Protein AF-A0A1Q7KKY6-F1 (afdb_monomer)

Secondary structure (DSSP, 8-state):
-HHHHHHHHHHHTHHHHHHHHHHHHHHHHHHHHHHHHHHHHHHHHHHHHTTSS--EEEEE---S--SGGGG-EEHHHHHHHHTTHHHHTEEEEEEEEEEEEEE-TT-S--EEEEEEEEES-TTTTT-SS-------SSSEEEEEHHHHHHHT--TT-EEEEEETTEEEEEEEEEEE--SSSGGGEEEEEHHHHHHHHT-TTEESEEEEEE-S-HHHHHHHHHHHHHH-TTEEEEE-HHHHHHHHHHHHHHHHHHHHHHHHHHHHHHHHHHHHHHHHHHHHHHHHHHHHHTT--HHHHHHHHHHHHT-S---PPP-------SS--SS-----------------------------TTS----S---------S---------SEEEEEEEEEETTEEEEEEEEEEE-TT-EEEEE--TTSSHHHHHHHHTTSS--SEEEEEETTEEGGG--HHHHHHHHHHHEEEE-SS----TTS-HHHHHHHHHHHHSS--HHHHHHHHHHTT-GGGTT--GGGS-HHHHHHHHHHHHHTT--SEEEEESTTTTS-HHHHHHHHHHHHHHHHTT-EEEEE-S-HHHH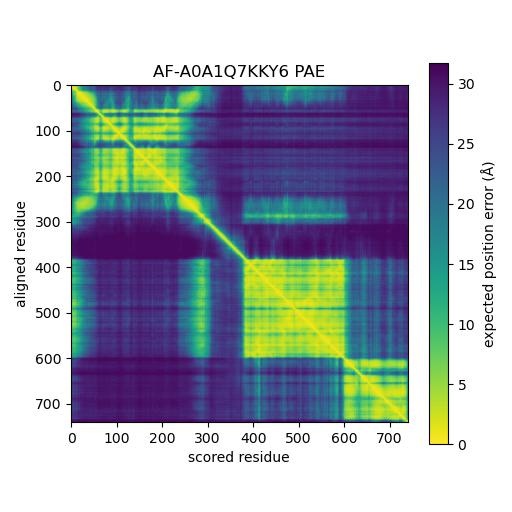TTSSEEEEEETTEEEEEEE--HHHHHHHHHHHHHHHHHHHTT---BTTT---TT-S-HHHHHHHHHHTTSEEEETTEEEE-HHHHHHHHHHHHHHHHHHHHHHHTT---HHHHHHHHHHHTTT--HHHHHHHHHHTT--SB-TTSPBPPP-TTSTT-S--

Mean predicted aligned error: 21.29 Å

Structure (mmCIF, N/CA/C/O backbone):
data_AF-A0A1Q7KKY6-F1
#
_entry.id   AF-A0A1Q7KKY6-F1
#
loop_
_atom_site.group_PDB
_atom_site.id
_atom_site.type_symbol
_atom_site.label_atom_id
_atom_site.label_alt_id
_atom_site.label_comp_id
_atom_site.label_asym_id
_atom_site.label_entity_id
_atom_site.label_seq_id
_atom_site.pdbx_PDB_ins_code
_atom_site.Cartn_x
_atom_site.Cartn_y
_atom_site.Cartn_z
_atom_site.occupancy
_atom_site.B_iso_or_equiv
_atom_site.auth_seq_id
_atom_site.auth_comp_id
_atom_site.auth_asym_id
_atom_site.auth_atom_id
_atom_site.pdbx_PDB_model_num
ATOM 1 N N . MET A 1 1 ? 16.955 -18.853 1.629 1.00 59.38 1 MET A N 1
ATOM 2 C CA . MET A 1 1 ? 16.389 -17.532 1.275 1.00 59.38 1 MET A CA 1
ATOM 3 C C . MET A 1 1 ? 14.987 -17.309 1.862 1.00 59.38 1 MET A C 1
ATOM 5 O O . MET A 1 1 ? 14.860 -16.457 2.729 1.00 59.38 1 MET A O 1
ATOM 9 N N . PHE A 1 2 ? 13.970 -18.114 1.509 1.00 48.94 2 PHE A N 1
ATOM 10 C CA . PHE A 1 2 ? 12.567 -17.953 1.954 1.00 48.94 2 PHE A CA 1
ATOM 11 C C . PHE A 1 2 ? 12.381 -17.695 3.463 1.00 48.94 2 PHE A C 1
ATOM 13 O O . PHE A 1 2 ? 11.776 -16.701 3.840 1.00 48.94 2 PHE A O 1
ATOM 20 N N . TRP A 1 3 ? 12.974 -18.512 4.342 1.00 54.38 3 TRP A N 1
ATOM 21 C CA . TRP A 1 3 ? 12.879 -18.313 5.799 1.00 54.38 3 TRP A CA 1
ATOM 22 C C . TRP A 1 3 ? 13.587 -17.047 6.314 1.00 54.38 3 TRP A C 1
ATOM 24 O O . TRP A 1 3 ? 13.151 -16.469 7.307 1.00 54.38 3 TRP A O 1
ATOM 34 N N . ARG A 1 4 ? 14.653 -16.579 5.646 1.00 63.12 4 ARG A N 1
ATOM 35 C CA . ARG A 1 4 ? 15.325 -15.304 5.971 1.00 63.12 4 ARG A CA 1
ATOM 36 C C . ARG A 1 4 ? 14.465 -14.112 5.552 1.00 63.12 4 ARG A C 1
ATOM 38 O O . ARG A 1 4 ? 14.292 -13.199 6.355 1.00 63.12 4 ARG A O 1
ATOM 45 N N . ILE A 1 5 ? 13.881 -14.170 4.353 1.00 57.91 5 ILE A N 1
ATOM 46 C CA . ILE A 1 5 ? 12.947 -13.164 3.829 1.00 57.91 5 ILE A CA 1
ATOM 47 C C . ILE A 1 5 ? 11.701 -13.097 4.709 1.00 57.91 5 ILE A C 1
ATOM 49 O O . ILE A 1 5 ? 11.347 -12.026 5.181 1.00 57.91 5 ILE A O 1
ATOM 53 N N . LEU A 1 6 ? 11.091 -14.243 5.018 1.00 52.66 6 LEU A N 1
ATOM 54 C CA . LEU A 1 6 ? 9.917 -14.335 5.883 1.00 52.66 6 LEU A CA 1
ATOM 55 C C . LEU A 1 6 ? 10.205 -13.794 7.288 1.00 52.66 6 LEU A C 1
ATOM 57 O O . LEU A 1 6 ? 9.419 -13.024 7.832 1.00 52.66 6 LEU A O 1
ATOM 61 N N . ARG A 1 7 ? 11.360 -14.139 7.870 1.00 61.84 7 ARG A N 1
ATOM 62 C CA . ARG A 1 7 ? 11.779 -13.605 9.170 1.00 61.84 7 ARG A CA 1
ATOM 63 C C . ARG A 1 7 ? 11.996 -12.092 9.111 1.00 61.84 7 ARG A C 1
ATOM 65 O O . ARG A 1 7 ? 11.551 -11.405 10.019 1.00 61.84 7 ARG A O 1
ATOM 72 N N . ARG A 1 8 ? 12.626 -11.549 8.065 1.00 63.22 8 ARG A N 1
ATOM 73 C CA . ARG A 1 8 ? 12.807 -10.093 7.906 1.00 63.22 8 ARG A CA 1
ATOM 74 C C . ARG A 1 8 ? 11.491 -9.366 7.642 1.00 63.22 8 ARG A C 1
ATOM 76 O O . ARG A 1 8 ? 11.283 -8.330 8.249 1.00 63.22 8 ARG A O 1
ATOM 83 N N . LEU A 1 9 ? 10.576 -9.942 6.865 1.00 55.47 9 LEU A N 1
ATOM 84 C CA . LEU A 1 9 ? 9.209 -9.448 6.657 1.00 55.47 9 LEU A CA 1
ATOM 85 C C . LEU A 1 9 ? 8.423 -9.361 7.971 1.00 55.47 9 LEU A C 1
ATOM 87 O O . LEU A 1 9 ? 7.837 -8.328 8.289 1.00 55.47 9 LEU A O 1
ATOM 91 N N . LEU A 1 10 ? 8.457 -10.431 8.770 1.00 54.94 10 LEU A N 1
ATOM 92 C CA . LEU A 1 10 ? 7.807 -10.471 10.082 1.00 54.94 10 LEU A CA 1
ATOM 93 C C . LEU A 1 10 ? 8.450 -9.492 11.077 1.00 54.94 10 LEU A C 1
ATOM 95 O O . LEU A 1 10 ? 7.763 -8.947 11.938 1.00 54.94 10 LEU A O 1
ATOM 99 N N . PHE A 1 11 ? 9.760 -9.253 10.971 1.00 58.19 11 PHE A N 1
ATOM 100 C CA . PHE A 1 11 ? 10.478 -8.306 11.825 1.00 58.19 11 PHE A CA 1
ATOM 101 C C . PHE A 1 11 ? 10.343 -6.842 11.370 1.00 58.19 11 PHE A C 1
ATOM 103 O O . PHE A 1 11 ? 10.272 -5.968 12.230 1.00 58.19 11 PHE A O 1
ATOM 110 N N . ALA A 1 12 ? 10.258 -6.563 10.067 1.00 58.78 12 ALA A N 1
ATOM 111 C CA . ALA A 1 12 ? 10.158 -5.214 9.503 1.00 58.78 12 ALA A CA 1
ATOM 112 C C . ALA A 1 12 ? 8.870 -4.502 9.939 1.00 58.78 12 ALA A C 1
ATOM 114 O O . ALA A 1 12 ? 8.868 -3.302 10.198 1.00 58.78 12 ALA A O 1
ATOM 115 N N . HIS A 1 13 ? 7.787 -5.258 10.118 1.00 62.47 13 HIS A N 1
ATOM 116 C CA . HIS A 1 13 ? 6.512 -4.721 10.584 1.00 62.47 13 HIS A CA 1
ATOM 117 C C . HIS A 1 13 ? 6.306 -4.832 12.097 1.00 62.47 13 HIS A C 1
ATOM 119 O O . HIS A 1 13 ? 5.212 -4.518 12.568 1.00 62.47 13 HIS A O 1
ATOM 125 N N . ARG A 1 14 ? 7.330 -5.223 12.878 1.00 66.19 14 ARG A N 1
ATOM 126 C CA . ARG A 1 14 ? 7.205 -5.362 14.339 1.00 66.19 14 ARG A CA 1
ATOM 127 C C . ARG A 1 14 ? 6.648 -4.111 14.980 1.00 66.19 14 ARG A C 1
ATOM 129 O O . ARG A 1 14 ? 5.698 -4.249 15.723 1.00 66.19 14 ARG A O 1
ATOM 136 N N . ALA A 1 15 ? 7.166 -2.933 14.629 1.00 65.25 15 ALA A N 1
ATOM 137 C CA . ALA A 1 15 ? 6.718 -1.665 15.199 1.00 65.25 15 ALA A CA 1
ATOM 138 C C . ALA A 1 15 ? 5.226 -1.390 14.944 1.00 65.25 15 ALA A C 1
ATOM 140 O O . ALA A 1 15 ? 4.527 -0.938 15.845 1.00 65.25 15 ALA A O 1
ATOM 141 N N . ARG A 1 16 ? 4.715 -1.698 13.743 1.00 68.56 16 ARG A N 1
ATOM 142 C CA . ARG A 1 16 ? 3.292 -1.509 13.415 1.00 68.56 16 ARG A CA 1
ATOM 143 C C . ARG A 1 16 ? 2.417 -2.576 14.078 1.00 68.56 16 ARG A C 1
ATOM 145 O O . ARG A 1 16 ? 1.349 -2.246 14.579 1.00 68.56 16 ARG A O 1
ATOM 152 N N . LEU A 1 17 ? 2.885 -3.825 14.148 1.00 68.50 17 LEU A N 1
ATOM 153 C CA . LEU A 1 17 ? 2.184 -4.907 14.842 1.00 68.50 17 LEU A CA 1
ATOM 154 C C . LEU A 1 17 ? 2.118 -4.653 16.357 1.00 68.50 17 LEU A C 1
ATOM 156 O O . LEU A 1 17 ? 1.055 -4.807 16.950 1.00 68.50 17 LEU A O 1
ATOM 160 N N . THR A 1 18 ? 3.214 -4.211 16.986 1.00 73.31 18 THR A N 1
ATOM 161 C CA . THR A 1 18 ? 3.201 -3.805 18.399 1.00 73.31 18 THR A CA 1
ATOM 162 C C . THR A 1 18 ? 2.321 -2.592 18.624 1.00 73.31 18 THR A C 1
ATOM 164 O O . THR A 1 18 ? 1.655 -2.554 19.647 1.00 73.31 18 THR A O 1
ATOM 167 N N . LEU A 1 19 ? 2.264 -1.633 17.695 1.00 74.19 19 LEU A N 1
ATOM 168 C CA . LEU A 1 19 ? 1.387 -0.468 17.821 1.00 74.19 19 LEU A CA 1
ATOM 169 C C . LEU A 1 19 ? -0.098 -0.855 17.747 1.00 74.19 19 LEU A C 1
A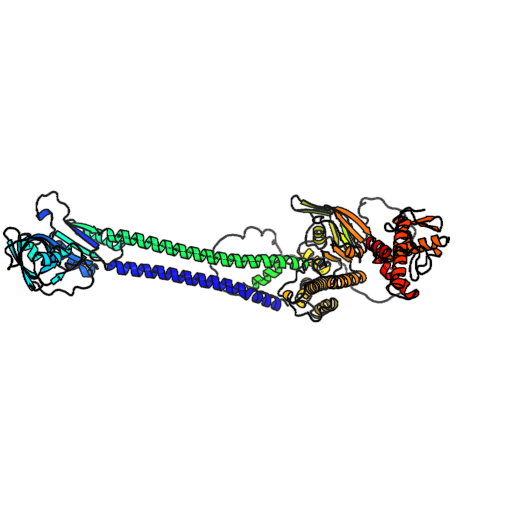TOM 171 O O . LEU A 1 19 ? -0.887 -0.381 18.558 1.00 74.19 19 LEU A O 1
ATOM 175 N N . VAL A 1 20 ? -0.468 -1.774 16.849 1.00 74.62 20 VAL A N 1
ATOM 176 C CA . VAL A 1 20 ? -1.827 -2.342 16.777 1.00 74.62 20 VAL A CA 1
ATOM 177 C C . VAL A 1 20 ? -2.170 -3.119 18.052 1.00 74.62 20 VAL A C 1
ATOM 179 O O . VAL A 1 20 ? -3.239 -2.915 18.621 1.00 74.62 20 VAL A O 1
ATOM 182 N N . LEU A 1 21 ? -1.259 -3.967 18.541 1.00 77.56 21 LEU A N 1
ATOM 183 C CA . LEU A 1 21 ? -1.462 -4.727 19.780 1.00 77.56 21 LEU A CA 1
ATOM 184 C C . LEU A 1 21 ? -1.541 -3.819 21.017 1.00 77.56 21 LEU A C 1
ATOM 186 O O . LEU A 1 21 ? -2.369 -4.064 21.889 1.00 77.56 21 LEU A O 1
ATOM 190 N N . LEU A 1 22 ? -0.736 -2.753 21.081 1.00 81.06 22 LEU A N 1
ATOM 191 C CA . LEU A 1 22 ? -0.808 -1.737 22.135 1.00 81.06 22 LEU A CA 1
ATOM 192 C C . LEU A 1 22 ? -2.125 -0.966 22.083 1.00 81.06 22 LEU A C 1
ATOM 194 O O . LEU A 1 22 ? -2.737 -0.767 23.126 1.00 81.06 22 LEU A O 1
ATOM 198 N N . ALA A 1 23 ? -2.582 -0.562 20.895 1.00 77.75 23 ALA A N 1
ATOM 199 C CA . ALA A 1 23 ? -3.849 0.146 20.732 1.00 77.75 23 ALA A CA 1
ATOM 200 C C . ALA A 1 23 ? -5.045 -0.725 21.149 1.00 77.75 23 ALA A C 1
ATOM 202 O O . ALA A 1 23 ? -5.921 -0.256 21.876 1.00 77.75 23 ALA A O 1
ATOM 203 N N . LEU A 1 24 ? -5.053 -2.003 20.754 1.00 80.25 24 LEU A N 1
ATOM 204 C CA . LEU A 1 24 ? -6.070 -2.970 21.175 1.00 80.25 24 LEU A CA 1
ATOM 205 C C . LEU A 1 24 ? -6.006 -3.241 22.684 1.00 80.25 24 LEU A C 1
ATOM 207 O O . LEU A 1 24 ? -7.041 -3.243 23.347 1.00 80.25 24 LEU A O 1
ATOM 211 N N . GLY A 1 25 ? -4.804 -3.420 23.237 1.00 83.38 25 GLY A N 1
ATOM 212 C CA . GLY A 1 25 ? -4.599 -3.646 24.667 1.00 83.38 25 GLY A CA 1
ATOM 213 C C . GLY A 1 25 ? -5.039 -2.456 25.522 1.00 83.38 25 GLY A C 1
ATOM 214 O O . GLY A 1 25 ? -5.767 -2.636 26.495 1.00 83.38 25 GLY A O 1
ATOM 215 N N . ALA A 1 26 ? -4.662 -1.235 25.132 1.00 82.62 26 ALA A N 1
ATOM 216 C CA . ALA A 1 26 ? -5.080 -0.009 25.806 1.00 82.62 26 ALA A CA 1
ATOM 217 C C . ALA A 1 26 ? -6.599 0.199 25.704 1.00 82.62 26 ALA A C 1
ATOM 219 O O . ALA A 1 26 ? -7.244 0.483 26.710 1.00 82.62 26 ALA A O 1
ATOM 220 N N . GLY A 1 27 ? -7.183 -0.011 24.518 1.00 81.12 27 GLY A N 1
ATOM 221 C CA . GLY A 1 27 ? -8.631 0.057 24.310 1.00 81.12 27 GLY A CA 1
ATOM 222 C C . GLY A 1 27 ? -9.404 -0.914 25.202 1.00 81.12 27 GLY A C 1
ATOM 223 O O . GLY A 1 27 ? -10.362 -0.516 25.867 1.00 81.12 27 GLY A O 1
ATOM 224 N N . ALA A 1 28 ? -8.955 -2.170 25.271 1.00 80.12 28 ALA A N 1
ATOM 225 C CA . ALA A 1 28 ? -9.560 -3.194 26.117 1.00 80.12 28 ALA A CA 1
ATOM 226 C C . ALA A 1 28 ? -9.425 -2.866 27.612 1.00 80.12 28 ALA A C 1
ATOM 228 O O . ALA A 1 28 ? -10.405 -2.971 28.347 1.00 80.12 28 ALA A O 1
ATOM 229 N N . ALA A 1 29 ? -8.247 -2.417 28.058 1.00 83.38 29 ALA A N 1
ATOM 230 C CA . ALA A 1 29 ? -8.000 -2.066 29.455 1.00 83.38 29 ALA A CA 1
ATOM 231 C C . ALA A 1 29 ? -8.861 -0.882 29.920 1.00 83.38 29 ALA A C 1
ATOM 233 O O . ALA A 1 29 ? -9.478 -0.952 30.981 1.00 83.38 29 ALA A O 1
ATOM 234 N N . VAL A 1 30 ? -8.952 0.183 29.114 1.00 84.56 30 VAL A N 1
ATOM 235 C CA . VAL A 1 30 ? -9.786 1.350 29.442 1.00 84.56 30 VAL A CA 1
ATOM 236 C C . VAL A 1 30 ? -11.266 0.973 29.444 1.00 84.56 30 VAL A C 1
ATOM 238 O O . VAL A 1 30 ? -11.991 1.364 30.354 1.00 84.56 30 VAL A O 1
ATOM 241 N N . THR A 1 31 ? -11.714 0.168 28.477 1.00 84.44 31 THR A N 1
ATOM 242 C CA . THR A 1 31 ? -13.105 -0.307 28.430 1.00 84.44 31 THR A CA 1
ATOM 243 C C . THR A 1 31 ? -13.446 -1.152 29.659 1.00 84.44 31 THR A C 1
ATOM 245 O O . THR A 1 31 ? -14.475 -0.926 30.289 1.00 84.44 31 THR A O 1
ATOM 248 N N . ALA A 1 32 ? -12.564 -2.075 30.053 1.00 82.50 32 ALA A N 1
ATOM 249 C CA . ALA A 1 32 ? -12.742 -2.879 31.259 1.00 82.50 32 ALA A CA 1
ATOM 250 C C . ALA A 1 32 ? -12.770 -2.016 32.532 1.00 82.50 32 ALA A C 1
ATOM 252 O O . ALA A 1 32 ? -13.611 -2.235 33.400 1.00 82.50 32 ALA A O 1
ATOM 253 N N . ALA A 1 33 ? -11.898 -1.006 32.630 1.00 81.94 33 ALA A N 1
ATOM 254 C CA . ALA A 1 33 ? -11.886 -0.077 33.757 1.00 81.94 33 ALA A CA 1
ATOM 255 C C . ALA A 1 33 ? -13.179 0.753 33.843 1.00 81.94 33 ALA A C 1
ATOM 257 O O . ALA A 1 33 ? -13.721 0.919 34.933 1.00 81.94 33 ALA A O 1
ATOM 258 N N . LEU A 1 34 ? -13.700 1.233 32.707 1.00 84.62 34 LEU A N 1
ATOM 259 C CA . LEU A 1 34 ? -14.955 1.991 32.649 1.00 84.62 34 LEU A CA 1
ATOM 260 C C . LEU A 1 34 ? -16.169 1.136 33.026 1.00 84.62 34 LEU A C 1
ATOM 262 O O . LEU A 1 34 ? -17.009 1.597 33.792 1.00 84.62 34 LEU A O 1
ATOM 266 N N . LEU A 1 35 ? -16.235 -0.111 32.552 1.00 81.62 35 LEU A N 1
ATOM 267 C CA . LEU A 1 35 ? -17.302 -1.043 32.932 1.00 81.62 35 LEU A CA 1
ATOM 268 C C . LEU A 1 35 ? -17.253 -1.381 34.429 1.00 81.62 35 LEU A C 1
ATOM 270 O O . LEU A 1 35 ? -18.291 -1.450 35.080 1.00 81.62 35 LEU A O 1
ATOM 274 N N . ASN A 1 36 ? -16.054 -1.537 34.997 1.00 81.88 36 ASN A N 1
ATOM 275 C CA . ASN A 1 36 ? -15.902 -1.792 36.430 1.00 81.88 36 ASN A CA 1
ATOM 276 C C . ASN A 1 36 ? -16.299 -0.567 37.281 1.00 81.88 36 ASN A C 1
ATOM 278 O O . ASN A 1 36 ? -16.902 -0.706 38.345 1.00 81.88 36 ASN A O 1
ATOM 282 N N . LEU A 1 37 ? -16.007 0.646 36.794 1.00 80.88 37 LEU A N 1
ATOM 283 C CA . LEU A 1 37 ? -16.477 1.891 37.409 1.00 80.88 37 LEU A CA 1
ATOM 284 C C . LEU A 1 37 ? -18.003 2.025 37.356 1.00 80.88 37 LEU A C 1
ATOM 286 O O . LEU A 1 37 ? -18.586 2.510 38.321 1.00 80.88 37 LEU A O 1
ATOM 290 N N . GLU A 1 38 ? -18.655 1.585 36.274 1.00 78.00 38 GLU A N 1
ATOM 291 C CA . GLU A 1 38 ? -20.122 1.564 36.175 1.00 78.00 38 GLU A CA 1
ATOM 292 C C . GLU A 1 38 ? -20.728 0.693 37.285 1.00 78.00 38 GLU A C 1
ATOM 294 O O . GLU A 1 38 ? -21.615 1.145 38.011 1.00 78.00 38 GLU A O 1
ATOM 299 N N . THR A 1 39 ? -20.181 -0.510 37.488 1.00 72.75 39 THR A N 1
ATOM 300 C CA . THR A 1 39 ? -20.651 -1.426 38.537 1.00 72.75 39 THR A CA 1
ATOM 301 C C . THR A 1 39 ? -20.390 -0.910 39.955 1.00 72.75 39 THR A C 1
ATOM 303 O O . THR A 1 39 ? -21.246 -1.067 40.826 1.00 72.75 39 THR A O 1
ATOM 306 N N . ASP A 1 40 ? -19.246 -0.260 40.206 1.00 73.00 40 ASP A N 1
ATOM 307 C CA . ASP A 1 40 ? -18.941 0.309 41.531 1.00 73.00 40 ASP A CA 1
ATOM 308 C C . ASP A 1 40 ? -19.803 1.546 41.829 1.00 73.00 40 ASP A C 1
ATOM 310 O O . ASP A 1 40 ? -20.301 1.711 42.944 1.00 73.00 40 ASP A O 1
ATOM 314 N N . ALA A 1 41 ? -20.048 2.392 40.822 1.00 68.62 41 ALA A N 1
ATOM 315 C CA . ALA A 1 41 ? -20.929 3.548 40.951 1.00 68.62 41 ALA A CA 1
ATOM 316 C C . ALA A 1 41 ? -22.376 3.129 41.256 1.00 68.62 41 ALA A C 1
ATOM 318 O O . ALA A 1 41 ? -23.017 3.734 42.117 1.00 68.62 41 ALA A O 1
ATOM 319 N N . GLU A 1 42 ? -22.879 2.075 40.605 1.00 65.75 42 GLU A N 1
ATOM 320 C CA . GLU A 1 42 ? -24.206 1.512 40.881 1.00 65.75 42 GLU A CA 1
ATOM 321 C C . GLU A 1 42 ? -24.317 0.999 42.324 1.00 65.75 42 GLU A C 1
ATOM 323 O O . GLU A 1 42 ? -25.277 1.312 43.037 1.00 65.75 42 GLU A O 1
ATOM 328 N N . HIS A 1 43 ? -23.302 0.280 42.804 1.00 62.47 43 HIS A N 1
ATOM 329 C CA . HIS A 1 43 ? -23.277 -0.189 44.185 1.00 62.47 43 HIS A CA 1
ATOM 330 C C . HIS A 1 43 ? -23.215 0.957 45.198 1.00 62.47 43 HIS A C 1
ATOM 332 O O . HIS A 1 43 ? -24.007 0.968 46.139 1.00 62.47 43 HIS A O 1
ATOM 338 N N . ARG A 1 44 ? -22.339 1.949 44.999 1.00 59.78 44 ARG A N 1
ATOM 339 C CA . ARG A 1 44 ? -22.190 3.074 45.936 1.00 59.78 44 ARG A CA 1
ATOM 340 C C . ARG A 1 44 ? -23.434 3.950 46.005 1.00 59.78 44 ARG A C 1
ATOM 342 O O . ARG A 1 44 ? -23.898 4.238 47.108 1.00 59.78 44 ARG A O 1
ATOM 349 N N . LEU A 1 45 ? -24.010 4.316 44.857 1.00 61.38 45 LEU A N 1
ATOM 350 C CA . LEU A 1 45 ? -25.229 5.128 44.806 1.00 61.38 45 LEU A CA 1
ATOM 351 C C . LEU A 1 45 ? -26.392 4.402 45.488 1.00 61.38 45 LEU A C 1
ATOM 353 O O . LEU A 1 45 ? -27.060 4.980 46.340 1.00 61.38 45 LEU A O 1
ATOM 357 N N . THR A 1 46 ? -26.585 3.111 45.208 1.00 55.00 46 THR A N 1
ATOM 358 C CA . THR A 1 46 ? -27.657 2.344 45.862 1.00 55.00 46 THR A CA 1
ATOM 359 C C . THR A 1 46 ? -27.433 2.169 47.364 1.00 55.00 46 THR A C 1
ATOM 361 O O . THR A 1 46 ? -28.409 2.067 48.101 1.00 55.00 46 THR A O 1
ATOM 364 N N . THR A 1 47 ? -26.190 2.147 47.856 1.00 53.09 47 THR A N 1
ATOM 365 C CA . THR A 1 47 ? -25.910 2.086 49.301 1.00 53.09 47 THR A CA 1
ATOM 366 C C . THR A 1 47 ? -26.041 3.430 50.011 1.00 53.09 47 THR A C 1
ATOM 368 O O . THR A 1 47 ? -26.609 3.466 51.099 1.00 53.09 47 THR A O 1
ATOM 371 N N . GLU A 1 48 ? -25.577 4.532 49.417 1.00 56.00 48 GLU A N 1
ATOM 372 C CA . GLU A 1 48 ? -25.656 5.857 50.047 1.00 56.00 48 GLU A CA 1
ATOM 373 C C . GLU A 1 48 ? -27.094 6.388 50.056 1.00 56.00 48 GLU A C 1
ATOM 375 O O . GLU A 1 48 ? -27.545 6.915 51.074 1.00 56.00 48 GLU A O 1
ATOM 380 N N . PHE A 1 49 ? -27.877 6.140 48.997 1.00 54.50 49 PHE A N 1
ATOM 381 C CA . PHE A 1 49 ? -29.287 6.544 48.961 1.00 54.50 49 PHE A CA 1
ATOM 382 C C . PHE A 1 49 ? -30.184 5.762 49.938 1.00 54.50 49 PHE A C 1
ATOM 384 O O . PHE A 1 49 ? -31.231 6.261 50.348 1.00 54.50 49 PHE A O 1
ATOM 391 N N . ARG A 1 50 ? -29.756 4.578 50.403 1.00 49.81 50 ARG A N 1
ATOM 392 C CA . ARG A 1 50 ? -30.451 3.801 51.451 1.00 49.81 50 ARG A CA 1
ATOM 393 C C . ARG A 1 50 ? -30.331 4.409 52.852 1.00 49.81 50 ARG A C 1
ATOM 395 O O . ARG A 1 50 ? -30.983 3.913 53.766 1.00 49.81 50 ARG A O 1
ATOM 402 N N . SER A 1 51 ? -29.514 5.449 53.033 1.00 51.00 51 SER A N 1
ATOM 403 C CA . SER A 1 51 ? -29.331 6.123 54.327 1.00 51.00 51 SER A CA 1
ATOM 404 C C . SER A 1 51 ? -30.286 7.306 54.564 1.00 51.00 51 SER A C 1
ATOM 406 O O . SER A 1 51 ? -30.366 7.815 55.683 1.00 51.00 51 SER A O 1
ATOM 408 N N . PHE A 1 52 ? -31.075 7.706 53.559 1.00 55.44 52 PHE A N 1
ATOM 409 C CA . PHE A 1 52 ? -32.009 8.830 53.664 1.00 55.44 52 PHE A CA 1
ATOM 410 C C . PHE A 1 52 ? -33.357 8.432 54.293 1.00 55.44 52 PHE A C 1
ATOM 412 O O . PHE A 1 52 ? -34.329 8.186 53.587 1.00 55.44 52 PHE A O 1
ATOM 419 N N . GLY A 1 53 ? -33.423 8.405 55.626 1.00 62.91 53 GLY A N 1
ATOM 420 C CA . GLY A 1 53 ? -34.669 8.509 56.407 1.00 62.91 53 GLY A CA 1
ATOM 421 C C . GLY A 1 53 ? -35.847 7.576 56.044 1.00 62.91 53 GLY A C 1
ATOM 422 O O . GLY A 1 53 ? -35.676 6.477 55.513 1.00 62.91 53 GLY A O 1
ATOM 423 N N . ALA A 1 54 ? -37.076 7.992 56.383 1.00 70.44 54 ALA A N 1
ATOM 424 C CA . ALA A 1 54 ? -38.311 7.320 55.956 1.00 70.44 54 ALA A CA 1
ATOM 425 C C . ALA A 1 54 ? -38.534 7.467 54.444 1.00 70.44 54 ALA A C 1
ATOM 427 O O . ALA A 1 54 ? -38.457 8.568 53.907 1.00 70.44 54 ALA A O 1
ATOM 428 N N . ASN A 1 55 ? -38.927 6.382 53.775 1.00 76.94 55 ASN A N 1
ATOM 429 C CA . ASN A 1 55 ? -39.299 6.375 52.355 1.00 76.94 55 ASN A CA 1
ATOM 430 C C . ASN A 1 55 ? -40.775 6.002 52.113 1.00 76.94 55 ASN A C 1
ATOM 432 O O . ASN A 1 55 ? -41.244 6.065 50.972 1.00 76.94 55 ASN A O 1
ATOM 436 N N . ILE A 1 56 ? -41.523 5.681 53.174 1.00 84.75 56 ILE A N 1
ATOM 437 C CA . ILE A 1 56 ? -42.939 5.302 53.166 1.00 84.75 56 ILE A CA 1
ATOM 438 C C . ILE A 1 56 ? -43.702 6.137 54.205 1.00 84.75 56 ILE A C 1
ATOM 440 O O . ILE A 1 56 ? -43.262 6.324 55.340 1.00 84.75 56 ILE A O 1
ATOM 444 N N . ILE A 1 57 ? -44.880 6.612 53.811 1.00 87.50 57 ILE A N 1
ATOM 445 C CA . ILE A 1 57 ? -45.828 7.373 54.624 1.00 87.50 57 ILE A CA 1
ATOM 446 C C . ILE A 1 57 ? -47.136 6.579 54.685 1.00 87.50 57 ILE A C 1
ATOM 448 O O . ILE A 1 57 ? -47.678 6.195 53.647 1.00 87.50 57 ILE A O 1
ATOM 452 N N . ILE A 1 58 ? -47.647 6.347 55.895 1.00 89.31 58 ILE A N 1
ATOM 453 C CA . ILE A 1 58 ? -48.896 5.623 56.156 1.00 89.31 58 ILE A CA 1
ATOM 454 C C . ILE A 1 58 ? -49.863 6.561 56.885 1.00 89.31 58 ILE A C 1
ATOM 456 O O . ILE A 1 58 ? -49.672 6.877 58.061 1.00 89.31 58 ILE A O 1
ATOM 460 N N . THR A 1 59 ? -50.908 7.004 56.191 1.00 88.25 59 THR A N 1
ATOM 461 C CA . THR A 1 59 ? -51.927 7.941 56.703 1.00 88.25 59 THR A CA 1
ATOM 462 C C . THR A 1 59 ? -53.303 7.284 56.777 1.00 88.25 59 THR A C 1
ATOM 464 O O . THR A 1 59 ? -53.556 6.349 56.024 1.00 88.25 59 THR A O 1
ATOM 467 N N . PRO A 1 60 ? -54.233 7.749 57.625 1.00 86.12 60 PRO A N 1
ATOM 468 C CA . PRO A 1 60 ? -55.613 7.262 57.597 1.00 86.12 60 PRO A CA 1
ATOM 469 C C . PRO A 1 60 ? -56.253 7.490 56.222 1.00 86.12 60 PRO A C 1
ATOM 471 O O . PRO A 1 60 ? -56.049 8.536 55.600 1.00 86.12 60 PRO A O 1
ATOM 474 N N . ARG A 1 61 ? -57.034 6.520 55.726 1.00 81.00 61 ARG A N 1
ATOM 475 C CA . ARG A 1 61 ? -57.814 6.730 54.496 1.00 81.00 61 ARG A CA 1
ATOM 476 C C . ARG A 1 61 ? -58.893 7.775 54.754 1.00 81.00 61 ARG A C 1
ATOM 478 O O . ARG A 1 61 ? -59.625 7.685 55.734 1.00 81.00 61 ARG A O 1
ATOM 485 N N . ASN A 1 62 ? -59.005 8.748 53.851 1.00 61.75 62 ASN A N 1
ATOM 486 C CA . ASN A 1 62 ? -59.980 9.834 53.931 1.00 61.75 62 ASN A CA 1
ATOM 487 C C . ASN A 1 62 ? -61.413 9.272 54.037 1.00 61.75 62 ASN A C 1
ATOM 489 O O . ASN A 1 62 ? -61.995 8.850 53.038 1.00 61.75 62 ASN A O 1
ATOM 493 N N . THR A 1 63 ? -61.996 9.272 55.236 1.00 54.00 63 THR A N 1
ATOM 494 C CA . THR A 1 63 ? -63.442 9.096 55.419 1.00 54.00 63 THR A CA 1
ATOM 495 C C . THR A 1 63 ? -64.085 10.475 55.455 1.00 54.00 63 THR A C 1
ATOM 497 O O . THR A 1 63 ? -63.588 11.365 56.137 1.00 54.00 63 THR A O 1
ATOM 500 N N . THR A 1 64 ? -65.196 10.666 54.751 1.00 50.09 64 THR A N 1
ATOM 501 C CA . THR A 1 64 ? -65.970 11.919 54.633 1.00 50.09 64 THR A CA 1
ATOM 502 C C . THR A 1 64 ? -66.626 12.402 55.946 1.00 50.09 64 THR A C 1
ATOM 504 O O . THR A 1 64 ? -67.625 13.117 55.916 1.00 50.09 64 THR A O 1
ATOM 507 N N . ALA A 1 65 ? -66.091 12.029 57.112 1.00 47.41 65 ALA A N 1
ATOM 508 C CA . ALA A 1 65 ? -66.665 12.291 58.426 1.00 47.41 65 ALA A CA 1
ATOM 509 C C . ALA A 1 65 ? -65.954 13.460 59.152 1.00 47.41 65 ALA A C 1
ATOM 511 O O . ALA A 1 65 ? -64.728 13.464 59.246 1.00 47.41 65 ALA A O 1
ATOM 512 N N . PRO A 1 66 ? -66.692 14.422 59.739 1.00 44.72 66 PRO A N 1
ATOM 513 C CA . PRO A 1 66 ? -66.141 15.636 60.358 1.00 44.72 66 PRO A CA 1
ATOM 514 C C . PRO A 1 66 ? -65.572 15.444 61.784 1.00 44.72 66 PRO A C 1
ATOM 516 O O . PRO A 1 66 ? -65.471 16.405 62.545 1.00 44.72 66 PRO A O 1
ATOM 519 N N . ALA A 1 67 ? -65.209 14.222 62.187 1.00 56.38 67 ALA A N 1
ATOM 520 C CA . ALA A 1 67 ? -64.714 13.933 63.537 1.00 56.38 67 ALA A CA 1
ATOM 521 C C . ALA A 1 67 ? -63.175 13.861 63.587 1.00 56.38 67 ALA A C 1
ATOM 523 O O . ALA A 1 67 ? -62.557 13.251 62.724 1.00 56.38 67 ALA A O 1
ATOM 524 N N . LEU A 1 68 ? -62.544 14.393 64.646 1.00 54.66 68 LEU A N 1
ATOM 525 C CA . LEU A 1 68 ? -61.093 14.258 64.909 1.00 54.66 68 LEU A CA 1
ATOM 526 C C . LEU A 1 68 ? -60.613 12.789 64.955 1.00 54.66 68 LEU A C 1
ATOM 528 O O . LEU A 1 68 ? -59.449 12.504 64.678 1.00 54.66 68 LEU A O 1
ATOM 532 N N . SER A 1 69 ? -61.510 11.842 65.249 1.00 54.75 69 SER A N 1
ATOM 533 C CA . SER A 1 69 ? -61.239 10.404 65.168 1.00 54.75 69 SER A CA 1
ATOM 534 C C . SER A 1 69 ? -61.069 9.905 63.728 1.00 54.75 69 SER A C 1
ATOM 536 O O . SER A 1 69 ? -60.290 8.987 63.512 1.00 54.75 69 SER A O 1
ATOM 538 N N . ALA A 1 70 ? -61.707 10.529 62.733 1.00 57.31 70 ALA A N 1
ATOM 539 C CA . ALA A 1 70 ? -61.576 10.168 61.318 1.00 57.31 70 ALA A CA 1
ATOM 540 C C . ALA A 1 70 ? -60.203 10.534 60.718 1.00 57.31 70 ALA A C 1
ATOM 542 O O . ALA A 1 70 ? -59.812 9.987 59.692 1.00 57.31 70 ALA A O 1
ATOM 543 N N . ALA A 1 71 ? -59.458 11.433 61.371 1.00 69.19 71 ALA A N 1
ATOM 544 C CA . ALA A 1 71 ? -58.145 11.915 60.934 1.00 69.19 71 ALA A CA 1
ATOM 545 C C . ALA A 1 71 ? -56.961 11.200 61.620 1.00 69.19 71 ALA A C 1
ATOM 547 O O . ALA A 1 71 ? -55.829 11.677 61.561 1.00 69.19 71 ALA A O 1
ATOM 548 N N . THR A 1 72 ? -57.209 10.075 62.298 1.00 83.25 72 THR A N 1
ATOM 549 C CA . THR A 1 72 ? -56.187 9.296 63.017 1.00 83.25 72 THR A CA 1
ATOM 550 C C . THR A 1 72 ? -56.296 7.800 62.704 1.00 83.25 72 THR A C 1
ATOM 552 O O . THR A 1 72 ? -57.334 7.320 62.254 1.00 83.25 72 THR A O 1
ATOM 555 N N . LEU A 1 73 ? -55.219 7.057 62.933 1.00 86.69 73 LEU A N 1
ATOM 556 C CA . LEU A 1 73 ? -55.130 5.600 62.882 1.00 86.69 73 LEU A CA 1
ATOM 557 C C . LEU A 1 73 ? -55.104 5.027 64.299 1.00 86.69 73 LEU A C 1
ATOM 559 O O . LEU A 1 73 ? -54.775 5.727 65.257 1.00 86.69 73 LEU A O 1
ATOM 563 N N . ASP A 1 74 ? -55.455 3.752 64.421 1.00 89.00 74 ASP A N 1
ATOM 564 C CA . ASP A 1 74 ? -55.306 3.005 65.667 1.00 89.00 74 ASP A CA 1
ATOM 565 C C . ASP A 1 74 ? -53.828 2.663 65.914 1.00 89.00 74 ASP A C 1
ATOM 567 O O . ASP A 1 74 ? -53.115 2.266 64.989 1.00 89.00 74 ASP A O 1
ATOM 571 N N . GLU A 1 75 ? -53.357 2.822 67.150 1.00 88.25 75 GLU A N 1
ATOM 572 C CA . GLU A 1 75 ? -51.965 2.543 67.522 1.00 88.25 75 GLU A CA 1
ATOM 573 C C . GLU A 1 75 ? -51.580 1.071 67.290 1.00 88.25 75 GLU A C 1
ATOM 575 O O . GLU A 1 75 ? -50.428 0.792 66.951 1.00 88.25 75 GLU A O 1
ATOM 580 N N . SER A 1 76 ? -52.538 0.134 67.328 1.00 88.00 76 SER A N 1
ATOM 581 C CA . SER A 1 76 ? -52.297 -1.283 67.009 1.00 88.00 76 SER A CA 1
ATOM 582 C C . SER A 1 76 ? -51.767 -1.511 65.587 1.00 88.00 76 SER A C 1
ATOM 584 O O . SER A 1 76 ? -51.093 -2.510 65.323 1.00 88.00 76 SER A O 1
ATOM 586 N N . VAL A 1 77 ? -52.021 -0.586 64.650 1.00 87.12 77 VAL A N 1
ATOM 587 C CA . VAL A 1 77 ? -51.434 -0.619 63.300 1.00 87.12 77 VAL A CA 1
ATOM 588 C C . VAL A 1 77 ? -49.914 -0.467 63.382 1.00 87.12 77 VAL A C 1
ATOM 590 O O . VAL A 1 77 ? -49.185 -1.224 62.742 1.00 87.12 77 VAL A O 1
ATOM 593 N N . TYR A 1 78 ? -49.428 0.466 64.206 1.00 87.81 78 TYR A N 1
ATOM 594 C CA . TYR A 1 78 ? -47.998 0.635 64.448 1.00 87.81 78 TYR A CA 1
ATOM 595 C C . TYR A 1 78 ? -47.410 -0.570 65.180 1.00 87.81 78 TYR A C 1
ATOM 597 O O . TYR A 1 78 ? -46.339 -1.026 64.800 1.00 87.81 78 TYR A O 1
ATOM 605 N N . GLU A 1 79 ? -48.099 -1.126 66.179 1.00 86.38 79 GLU A N 1
ATOM 606 C CA . GLU A 1 79 ? -47.582 -2.276 66.936 1.00 86.38 79 GLU A CA 1
ATOM 607 C C . GLU A 1 79 ? -47.414 -3.527 66.064 1.00 86.38 79 GLU A C 1
ATOM 609 O O . GLU A 1 79 ? -46.401 -4.221 66.175 1.00 86.38 79 GLU A O 1
ATOM 614 N N . ARG A 1 80 ? -48.345 -3.769 65.129 1.00 86.00 80 ARG A N 1
ATOM 615 C CA . ARG A 1 80 ? -48.217 -4.841 64.126 1.00 86.00 80 ARG A CA 1
ATOM 616 C C . ARG A 1 80 ? -46.994 -4.652 63.227 1.00 86.00 80 ARG A C 1
ATOM 618 O O . ARG A 1 80 ? -46.300 -5.624 62.949 1.00 86.00 80 ARG A O 1
ATOM 625 N N . LEU A 1 81 ? -46.724 -3.418 62.795 1.00 83.88 81 LEU A N 1
ATOM 626 C CA . LEU A 1 81 ? -45.555 -3.091 61.970 1.00 83.88 81 LEU A CA 1
ATOM 627 C C . LEU A 1 81 ? -44.253 -3.185 62.771 1.00 83.88 81 LEU A C 1
ATOM 629 O O . LEU A 1 81 ? -43.277 -3.759 62.296 1.00 83.88 81 LEU A O 1
ATOM 633 N N . ALA A 1 82 ? -44.253 -2.674 64.004 1.00 80.50 82 ALA A N 1
ATOM 634 C CA . ALA A 1 82 ? -43.109 -2.689 64.907 1.00 80.50 82 ALA A CA 1
ATOM 635 C C . ALA A 1 82 ? -42.643 -4.120 65.217 1.00 80.50 82 ALA A C 1
ATOM 637 O O . ALA A 1 82 ? -41.445 -4.392 65.206 1.00 80.50 82 ALA A O 1
ATOM 638 N N . ALA A 1 83 ? -43.581 -5.054 65.401 1.00 80.69 83 ALA A N 1
ATOM 639 C CA . ALA A 1 83 ? -43.280 -6.465 65.641 1.00 80.69 83 ALA A CA 1
ATOM 640 C C . ALA A 1 83 ? -42.592 -7.173 64.453 1.00 80.69 83 ALA 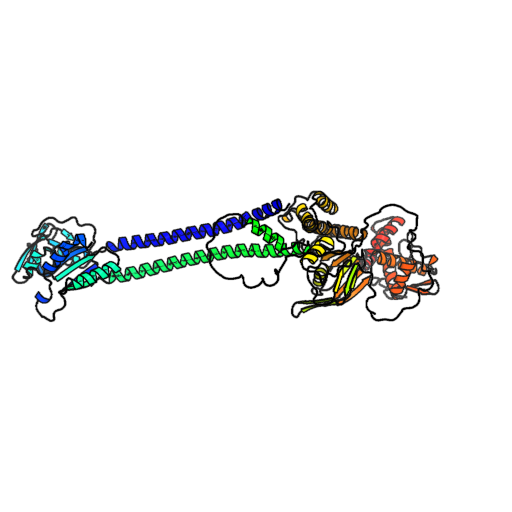A C 1
ATOM 642 O O . ALA A 1 83 ? -42.017 -8.244 64.635 1.00 80.69 83 ALA A O 1
ATOM 643 N N . GLN A 1 84 ? -42.648 -6.603 63.243 1.00 74.69 84 GLN A N 1
ATOM 644 C CA . GLN A 1 84 ? -42.104 -7.200 62.016 1.00 74.69 84 GLN A CA 1
ATOM 645 C C . GLN A 1 84 ? -40.860 -6.472 61.474 1.00 74.69 84 GLN A C 1
ATOM 647 O O . GLN A 1 84 ? -40.297 -6.898 60.466 1.00 74.69 84 GLN A O 1
ATOM 652 N N . GLN A 1 85 ? -40.381 -5.430 62.163 1.00 72.62 85 GLN A N 1
ATOM 653 C CA . GLN A 1 85 ? -39.284 -4.560 61.709 1.00 72.62 85 GLN A CA 1
ATOM 654 C C . GLN A 1 85 ? -37.986 -5.316 61.361 1.00 72.62 85 GLN A C 1
ATOM 656 O O . GLN A 1 85 ? -37.394 -5.090 60.302 1.00 72.62 85 GLN A O 1
ATOM 661 N N . GLU A 1 86 ? -37.557 -6.260 62.207 1.00 62.56 86 GLU A N 1
ATOM 662 C CA . GLU A 1 86 ? -36.331 -7.044 61.973 1.00 62.56 86 GLU A CA 1
ATOM 663 C C . GLU A 1 86 ? -36.465 -8.022 60.798 1.00 62.56 86 GLU A C 1
ATOM 665 O O . GLU A 1 86 ? -35.525 -8.199 60.021 1.00 62.56 86 GLU A O 1
ATOM 670 N N . ALA A 1 87 ? -37.644 -8.626 60.632 1.00 63.91 87 ALA A N 1
ATOM 671 C CA . ALA A 1 87 ? -37.910 -9.584 59.563 1.00 63.91 87 ALA A CA 1
ATOM 672 C C . ALA A 1 87 ? -38.052 -8.901 58.193 1.00 63.91 87 ALA A C 1
ATOM 674 O O . ALA A 1 87 ? -37.657 -9.462 57.171 1.00 63.91 87 ALA A O 1
ATOM 675 N N . GLU A 1 88 ? -38.592 -7.682 58.165 1.00 65.88 88 GLU A N 1
ATOM 676 C CA . GLU A 1 88 ? -38.928 -6.969 56.929 1.00 65.88 88 GLU A CA 1
ATOM 677 C C . GLU A 1 88 ? -37.871 -5.953 56.491 1.00 65.88 88 GLU A C 1
ATOM 679 O O . GLU A 1 88 ? -38.073 -5.258 55.496 1.00 65.88 88 GLU A O 1
ATOM 684 N N . ARG A 1 89 ? -36.725 -5.881 57.191 1.00 69.31 89 ARG A N 1
ATOM 685 C CA . ARG A 1 89 ? -35.692 -4.852 56.965 1.00 69.31 89 ARG A CA 1
ATOM 686 C C . ARG A 1 89 ? -36.320 -3.459 56.910 1.00 69.31 89 ARG A C 1
ATOM 688 O O . ARG A 1 89 ? -36.002 -2.653 56.031 1.00 69.31 89 ARG A O 1
ATOM 695 N N . SER A 1 90 ? -37.242 -3.203 57.830 1.00 73.25 90 SER A N 1
ATOM 696 C CA . SER A 1 90 ? -37.990 -1.960 57.897 1.00 73.25 90 SER A CA 1
ATOM 697 C C . SER A 1 90 ? -37.888 -1.358 59.293 1.00 73.25 90 SER A C 1
ATOM 699 O O . SER A 1 90 ? -37.744 -2.057 60.292 1.00 73.25 90 SER A O 1
ATOM 701 N N . ARG A 1 91 ? -37.914 -0.032 59.376 1.00 77.44 91 ARG A N 1
ATOM 702 C CA . ARG A 1 91 ? -38.020 0.706 60.638 1.00 77.44 91 ARG A CA 1
ATOM 703 C C . ARG A 1 91 ? -39.208 1.632 60.536 1.00 77.44 91 ARG A C 1
ATOM 705 O O . ARG A 1 91 ? -39.356 2.311 59.527 1.00 77.44 91 ARG A O 1
ATOM 712 N N . SER A 1 92 ? -40.044 1.676 61.561 1.00 82.25 92 SER A N 1
ATOM 713 C CA . SER A 1 92 ? -41.210 2.552 61.591 1.00 82.25 92 SER A CA 1
ATOM 714 C C . SER A 1 92 ? -41.255 3.379 62.867 1.00 82.25 92 SER A C 1
ATOM 716 O O . SER A 1 92 ? -40.764 2.959 63.913 1.00 82.25 92 SER A O 1
ATOM 718 N N . SER A 1 93 ? -41.863 4.556 62.773 1.00 84.44 93 SER A N 1
ATOM 719 C CA . SER A 1 93 ? -42.150 5.444 63.897 1.00 84.44 93 SER A CA 1
ATOM 720 C C . SER A 1 93 ? -43.563 5.984 63.752 1.00 84.44 93 SER A C 1
ATOM 722 O O . SER A 1 93 ? -43.984 6.379 62.661 1.00 84.44 93 SER A O 1
ATOM 724 N N . ALA A 1 94 ? -44.315 5.947 64.845 1.00 87.06 94 ALA A N 1
ATOM 725 C CA . ALA A 1 94 ? -45.656 6.501 64.903 1.00 87.06 94 ALA A CA 1
ATOM 726 C C . ALA A 1 94 ? -45.612 7.930 65.434 1.00 87.06 94 ALA A C 1
ATOM 728 O O . ALA A 1 94 ? -44.970 8.193 66.451 1.00 87.06 94 ALA A O 1
ATOM 729 N N . LEU A 1 95 ? -46.345 8.822 64.769 1.00 88.12 95 LEU A N 1
ATOM 730 C CA . LEU A 1 95 ? -46.439 10.236 65.102 1.00 88.12 95 LEU A CA 1
ATOM 731 C C . LEU A 1 95 ? -47.896 10.651 65.326 1.00 88.12 95 LEU A C 1
ATOM 733 O O . LEU A 1 95 ? -48.782 10.329 64.532 1.00 88.12 95 LEU A O 1
ATOM 737 N N . LEU A 1 96 ? -48.144 11.408 66.393 1.00 89.94 96 LEU A N 1
ATOM 738 C CA . LEU A 1 96 ? -49.415 12.070 66.683 1.00 89.94 96 LEU A CA 1
ATOM 739 C C . LEU A 1 96 ? -49.174 13.573 66.794 1.00 89.94 96 LEU A C 1
ATOM 741 O O . LEU A 1 96 ? -48.528 14.031 67.733 1.00 89.94 96 LEU A O 1
ATOM 745 N N . TYR A 1 97 ? -49.716 14.341 65.855 1.00 89.69 97 TYR A N 1
ATOM 746 C CA . TYR A 1 97 ? -49.591 15.794 65.878 1.00 89.69 97 TYR A CA 1
ATOM 747 C C . TYR A 1 97 ? -50.741 16.418 66.660 1.00 89.69 97 TYR A C 1
ATOM 749 O O . TYR A 1 97 ? -51.914 16.151 66.396 1.00 89.69 97 TYR A O 1
ATOM 757 N N . VAL A 1 98 ? -50.397 17.283 67.608 1.00 89.38 98 VAL A N 1
ATOM 758 C CA . VAL A 1 98 ? -51.343 18.002 68.459 1.00 89.38 98 VAL A CA 1
ATOM 759 C C . VAL A 1 98 ? -50.995 19.483 68.412 1.00 89.38 98 VAL A C 1
ATOM 761 O O . VAL A 1 98 ? -49.875 19.872 68.730 1.00 89.38 98 VAL A O 1
ATOM 764 N N . ILE A 1 99 ? -51.953 20.323 68.024 1.00 89.56 99 ILE A N 1
ATOM 765 C CA . ILE A 1 99 ? -51.825 21.773 68.198 1.00 89.56 99 ILE A CA 1
ATOM 766 C C . ILE A 1 99 ? -52.192 22.070 69.648 1.00 89.56 99 ILE A C 1
ATOM 768 O O . ILE A 1 99 ? -53.313 21.790 70.075 1.00 89.56 99 ILE A O 1
ATOM 772 N N . ALA A 1 100 ? -51.232 22.583 70.405 1.00 91.12 100 ALA A N 1
ATOM 773 C CA . ALA A 1 100 ? -51.351 22.810 71.836 1.00 91.12 100 ALA A CA 1
ATOM 774 C C . ALA A 1 100 ? -50.597 24.081 72.227 1.00 91.12 100 ALA A C 1
ATOM 776 O O . ALA A 1 100 ? -49.879 24.676 71.428 1.00 91.12 100 ALA A O 1
ATOM 777 N N . GLU A 1 101 ? -50.763 24.503 73.468 1.00 92.75 101 GLU A N 1
ATOM 778 C CA . GLU A 1 101 ? -50.046 25.633 74.030 1.00 92.75 101 GLU A CA 1
ATOM 779 C C . GLU A 1 101 ? -48.943 25.129 74.958 1.00 92.75 101 GLU A C 1
ATOM 781 O O . GLU A 1 101 ? -49.140 24.166 75.702 1.00 92.75 101 GLU A O 1
ATOM 786 N N . ALA A 1 102 ? -47.789 25.787 74.944 1.00 91.81 102 ALA A N 1
ATOM 787 C CA . ALA A 1 102 ? -46.705 25.509 75.873 1.00 91.81 102 ALA A CA 1
ATOM 788 C C . ALA A 1 102 ? -46.296 26.766 76.635 1.00 91.81 102 ALA A C 1
ATOM 790 O O . ALA A 1 102 ? -46.417 27.887 76.136 1.00 91.81 102 ALA A O 1
ATOM 791 N N . ARG A 1 103 ? -45.791 26.570 77.851 1.00 91.25 103 ARG A N 1
ATOM 792 C CA . ARG A 1 103 ? -45.348 27.657 78.717 1.00 91.25 103 ARG A CA 1
ATOM 793 C C . ARG A 1 103 ? -44.197 27.223 79.613 1.00 91.25 103 ARG A C 1
ATOM 795 O O . ARG A 1 103 ? -44.252 26.172 80.254 1.00 91.25 103 ARG A O 1
ATOM 802 N N . ALA A 1 104 ? -43.174 28.068 79.696 1.00 88.19 104 ALA A N 1
ATOM 803 C CA . ALA A 1 104 ? -42.122 27.935 80.696 1.00 88.19 104 ALA A CA 1
ATOM 804 C C . ALA A 1 104 ? -42.671 28.337 82.081 1.00 88.19 104 ALA A C 1
ATOM 806 O O . ALA A 1 104 ? -43.363 29.348 82.168 1.00 88.19 104 ALA A O 1
ATOM 807 N N . PRO A 1 105 ? -42.355 27.627 83.178 1.00 81.38 105 PRO A N 1
ATOM 808 C CA . PRO A 1 105 ? -42.903 27.933 84.503 1.00 81.38 105 PRO A CA 1
ATOM 809 C C . PRO A 1 105 ? -42.618 29.360 84.996 1.00 81.38 105 PRO A C 1
ATOM 811 O O . PRO A 1 105 ? -43.376 29.886 85.804 1.00 81.38 105 PRO A O 1
ATOM 814 N N . ALA A 1 106 ? -41.543 29.987 84.508 1.00 78.56 106 ALA A N 1
ATOM 815 C CA . ALA A 1 106 ? -41.176 31.365 84.828 1.00 78.56 106 ALA A CA 1
ATOM 816 C C . ALA A 1 106 ? -41.886 32.427 83.959 1.00 78.56 106 ALA A C 1
ATOM 818 O O . ALA A 1 106 ? -41.767 33.616 84.245 1.00 78.56 106 ALA A O 1
ATOM 819 N N . SER A 1 107 ? -42.612 32.025 82.908 1.00 81.75 107 SER A N 1
ATOM 820 C CA . SER A 1 107 ? -43.340 32.924 82.007 1.00 81.75 107 SER A CA 1
ATOM 821 C C . SER A 1 107 ? -44.850 32.867 82.274 1.00 81.75 107 SER A C 1
ATOM 823 O O . SER A 1 107 ? -45.398 31.778 82.461 1.00 81.75 107 SER A O 1
ATOM 825 N N . PRO A 1 108 ? -45.567 34.005 82.279 1.00 77.31 108 PRO A N 1
ATOM 826 C CA . PRO A 1 108 ? -47.021 34.015 82.415 1.00 77.31 108 PRO A CA 1
ATOM 827 C C . PRO A 1 108 ? -47.758 33.642 81.115 1.00 77.31 108 PRO A C 1
ATOM 829 O O . PRO A 1 108 ? -48.920 33.244 81.190 1.00 77.31 108 PRO A O 1
ATOM 832 N N . GLU A 1 109 ? -47.106 33.725 79.952 1.00 88.81 109 GLU A N 1
ATOM 833 C CA . GLU A 1 109 ? -47.733 33.633 78.625 1.00 88.81 109 GLU A CA 1
ATOM 834 C C . GLU A 1 109 ? -47.743 32.205 78.052 1.00 88.81 109 GLU A C 1
ATOM 836 O O . GLU A 1 109 ? -46.754 31.477 78.142 1.00 88.81 109 GLU A O 1
ATOM 841 N N . TRP A 1 110 ? -48.867 31.805 77.450 1.00 89.69 110 TRP A N 1
ATOM 842 C CA . TRP A 1 110 ? -49.022 30.533 76.740 1.00 89.69 110 TRP A CA 1
ATOM 843 C C . TRP A 1 110 ? -48.770 30.728 75.246 1.00 89.69 110 TRP A C 1
ATOM 845 O O . TRP A 1 110 ? -49.405 31.574 74.620 1.00 89.69 110 TRP A O 1
ATOM 855 N N . VAL A 1 111 ? -47.871 29.930 74.669 1.00 91.88 111 VAL A N 1
ATOM 856 C CA . VAL A 1 111 ? -47.497 30.026 73.253 1.00 91.88 111 VAL A CA 1
ATOM 857 C C . VAL A 1 111 ? -48.098 28.853 72.476 1.00 91.88 111 VAL A C 1
ATOM 859 O O . VAL A 1 111 ? -47.784 27.705 72.806 1.00 91.88 111 VAL A O 1
ATOM 862 N N . PRO A 1 112 ? -48.929 29.092 71.445 1.00 91.56 112 PRO A N 1
ATOM 863 C CA . PRO A 1 112 ? -49.453 28.026 70.600 1.00 91.56 112 PRO A CA 1
ATOM 864 C C . PRO A 1 112 ? -48.351 27.463 69.697 1.00 91.56 112 PRO A C 1
ATOM 866 O O . PRO A 1 112 ? -47.634 28.209 69.031 1.00 91.56 112 PRO A O 1
ATOM 869 N N . LEU A 1 113 ? -48.229 26.139 69.654 1.00 92.38 113 LEU A N 1
ATOM 870 C CA . LEU A 1 113 ? -47.240 25.426 68.852 1.00 92.38 113 LEU A CA 1
ATOM 871 C C . LEU A 1 113 ? -47.709 24.011 68.494 1.00 92.38 113 LEU A C 1
ATOM 873 O O . LEU A 1 113 ? -48.748 23.529 68.951 1.00 92.38 113 LEU A O 1
ATOM 877 N N . VAL A 1 114 ? -46.929 23.336 67.653 1.00 90.56 114 VAL A N 1
ATOM 878 C CA . VAL A 1 114 ? -47.177 21.942 67.280 1.00 90.56 114 VAL A CA 1
ATOM 879 C C . VAL A 1 114 ? -46.368 21.019 68.184 1.00 90.56 114 VAL A C 1
ATOM 881 O O . VAL A 1 114 ? -45.143 21.119 68.269 1.00 90.56 114 VAL A O 1
ATOM 884 N N . ILE A 1 115 ? -47.069 20.103 68.843 1.00 90.56 115 ILE A N 1
ATOM 885 C CA . ILE A 1 115 ? -46.490 19.023 69.634 1.00 90.56 115 ILE A CA 1
ATOM 886 C C . ILE A 1 115 ? -46.595 17.732 68.826 1.00 90.56 115 ILE A C 1
ATOM 888 O O . ILE A 1 115 ? -47.688 17.322 68.435 1.00 90.56 115 ILE A O 1
ATOM 892 N N . ALA A 1 116 ? -45.459 17.091 68.586 1.00 89.12 116 ALA A N 1
ATOM 893 C CA . ALA A 1 116 ? -45.349 15.809 67.914 1.00 89.12 116 ALA A CA 1
ATOM 894 C C . ALA A 1 116 ? -45.141 14.700 68.957 1.00 89.12 116 ALA A C 1
ATOM 896 O O . ALA A 1 116 ? -44.053 14.514 69.501 1.00 89.12 116 ALA A O 1
ATOM 897 N N . GLY A 1 117 ? -46.200 13.956 69.259 1.00 88.25 117 GLY A N 1
ATOM 898 C CA . GLY A 1 117 ? -46.108 12.718 70.022 1.00 88.25 117 GLY A CA 1
ATOM 899 C C . GLY A 1 117 ? -45.436 11.630 69.203 1.00 88.25 117 GLY A C 1
ATOM 900 O O . GLY A 1 117 ? -45.858 11.420 68.071 1.00 88.25 117 GLY A O 1
ATOM 901 N N . HIS A 1 118 ? -44.450 10.921 69.750 1.00 86.06 118 HIS A N 1
ATOM 902 C CA . HIS A 1 118 ? -43.760 9.852 69.028 1.00 86.06 118 HIS A CA 1
ATOM 903 C C . HIS A 1 118 ? -43.661 8.544 69.822 1.00 86.06 118 HIS A C 1
ATOM 905 O O . HIS A 1 118 ? -43.488 8.539 71.044 1.00 86.06 118 HIS A O 1
ATOM 911 N N . LYS A 1 119 ? -43.761 7.418 69.111 1.00 84.69 119 LYS A N 1
ATOM 912 C CA . LYS A 1 119 ? -43.422 6.075 69.608 1.00 84.69 119 LYS A CA 1
ATOM 913 C C . LYS A 1 119 ? -42.482 5.438 68.591 1.00 84.69 119 LYS A C 1
ATOM 915 O O . LYS A 1 119 ? -42.831 5.325 67.418 1.00 84.69 119 LYS A O 1
ATOM 920 N N . GLY A 1 120 ? -41.289 5.070 69.054 1.00 77.00 120 GLY A N 1
ATOM 921 C CA . GLY A 1 120 ? -40.137 4.813 68.188 1.00 77.00 120 GLY A CA 1
ATOM 922 C C . GLY A 1 120 ? -39.247 6.052 68.050 1.00 77.00 120 GLY A C 1
ATOM 923 O O . GLY A 1 120 ? -39.375 7.008 68.821 1.00 77.00 120 GLY A O 1
ATOM 924 N N . ASP A 1 121 ? -38.329 6.026 67.087 1.00 68.94 121 ASP A N 1
ATOM 925 C CA . ASP A 1 121 ? -37.381 7.116 66.850 1.00 68.94 121 ASP A CA 1
ATOM 926 C C . ASP A 1 121 ? -38.101 8.325 66.197 1.00 68.94 121 ASP A C 1
ATOM 928 O O . ASP A 1 121 ? -38.690 8.186 65.118 1.00 68.94 121 ASP A O 1
ATOM 932 N N . PRO A 1 122 ? -38.140 9.505 66.849 1.00 59.31 122 PRO A N 1
ATOM 933 C CA . PRO A 1 122 ? -38.820 10.690 66.320 1.00 59.31 122 PRO A CA 1
ATOM 934 C C . PRO A 1 122 ? -38.122 11.287 65.093 1.00 59.31 122 PRO A C 1
ATOM 936 O O . PRO A 1 122 ? -38.738 12.054 64.357 1.00 59.31 122 PRO A O 1
ATOM 939 N N . LEU A 1 123 ? -36.850 10.944 64.870 1.00 60.22 123 LEU A N 1
ATOM 940 C CA . LEU A 1 123 ? -35.978 11.531 63.856 1.00 60.22 123 LEU A CA 1
ATOM 941 C C . LEU A 1 123 ? -35.657 10.558 62.720 1.00 60.22 123 LEU A C 1
ATOM 943 O O . LEU A 1 123 ? -34.731 10.790 61.948 1.00 60.22 123 LEU A O 1
ATOM 947 N N . ILE A 1 124 ? -36.506 9.546 62.516 1.00 60.09 124 ILE A N 1
ATOM 948 C CA . ILE A 1 124 ? -36.494 8.717 61.299 1.00 60.09 124 ILE A CA 1
ATOM 949 C C . ILE A 1 124 ? -36.558 9.581 60.019 1.00 60.09 124 ILE A C 1
ATOM 951 O O . ILE A 1 124 ? -36.124 9.142 58.959 1.00 60.09 124 ILE A O 1
ATOM 955 N N . ALA A 1 125 ? -37.062 10.817 60.092 1.00 47.22 125 ALA A N 1
ATOM 956 C CA . ALA A 1 125 ? -37.040 11.769 58.982 1.00 47.22 125 ALA A CA 1
ATOM 957 C C . ALA A 1 125 ? -35.707 12.533 58.807 1.00 47.22 125 ALA A C 1
ATOM 959 O O . ALA A 1 125 ? -35.469 13.045 57.717 1.00 47.22 125 ALA A O 1
ATOM 960 N N . ALA A 1 126 ? -34.857 12.628 59.838 1.00 48.41 126 ALA A N 1
ATOM 961 C CA . ALA A 1 126 ? -33.740 13.576 59.872 1.00 48.41 126 ALA A CA 1
ATOM 962 C C . ALA A 1 126 ? -32.368 12.973 59.532 1.00 48.41 126 ALA A C 1
ATOM 964 O O . ALA A 1 126 ? -31.622 13.637 58.832 1.00 48.41 126 ALA A O 1
ATOM 965 N N . GLU A 1 127 ? -32.025 11.752 59.954 1.00 46.53 127 GLU A N 1
ATOM 966 C CA . GLU A 1 127 ? -30.797 11.047 59.528 1.00 46.53 127 GLU A CA 1
ATOM 967 C C . GLU A 1 127 ? -30.771 9.663 60.196 1.00 46.53 127 GLU A C 1
ATOM 969 O O . GLU A 1 127 ? -30.849 9.557 61.416 1.00 46.53 127 GLU A O 1
ATOM 974 N N . PHE A 1 128 ? -30.666 8.570 59.429 1.00 45.25 128 PHE A N 1
ATOM 975 C CA . PHE A 1 128 ? -30.713 7.203 59.987 1.00 45.25 128 PHE A CA 1
ATOM 976 C C . PHE A 1 128 ? -29.425 6.759 60.706 1.00 45.25 128 PHE A C 1
ATOM 978 O O . PHE A 1 128 ? -29.263 5.581 61.036 1.00 45.25 128 PHE A O 1
ATOM 985 N N . ALA A 1 129 ? -28.511 7.684 60.977 1.00 36.94 129 ALA A N 1
ATOM 986 C CA . ALA A 1 129 ? -27.295 7.432 61.721 1.00 36.94 129 ALA A CA 1
ATOM 987 C C . ALA A 1 129 ? -27.192 8.455 62.850 1.00 36.94 129 ALA A C 1
ATOM 989 O O . ALA A 1 129 ? -27.182 9.652 62.608 1.00 36.94 129 ALA A O 1
ATOM 990 N N . THR A 1 130 ? -27.044 7.956 64.073 1.00 34.44 130 THR A N 1
ATOM 991 C CA . THR A 1 130 ? -26.724 8.707 65.295 1.00 34.44 130 THR A CA 1
ATOM 992 C C . THR A 1 130 ? -27.875 9.450 65.966 1.00 34.44 130 THR A C 1
ATOM 994 O O . THR A 1 130 ? -27.958 10.664 65.934 1.00 34.44 130 THR A O 1
ATOM 997 N N . LEU A 1 131 ? -28.663 8.704 66.739 1.00 36.38 131 LEU A N 1
ATOM 998 C CA . LEU A 1 131 ? -28.963 9.079 68.120 1.00 36.38 131 LEU A CA 1
ATOM 999 C C . LEU A 1 131 ? -28.986 7.784 68.934 1.00 36.38 131 LEU A C 1
ATOM 1001 O O . LEU A 1 131 ? -29.838 6.917 68.737 1.00 36.38 131 LEU A O 1
ATOM 1005 N N . GLU A 1 132 ? -27.987 7.618 69.801 1.00 32.06 132 GLU A N 1
ATOM 1006 C CA . GLU A 1 132 ? -28.013 6.581 70.826 1.00 32.06 132 GLU A CA 1
ATOM 1007 C C . GLU A 1 132 ? -29.322 6.716 71.607 1.00 32.06 132 GLU A C 1
ATOM 1009 O O . GLU A 1 132 ? -29.710 7.812 72.015 1.00 32.06 132 GLU A O 1
ATOM 1014 N N . SER A 1 133 ? -30.013 5.586 71.748 1.00 36.31 133 SER A N 1
ATOM 1015 C CA . SER A 1 133 ? -31.239 5.403 72.518 1.00 36.31 133 SER A CA 1
ATOM 1016 C C . SER A 1 133 ? -31.328 6.364 73.705 1.00 36.31 133 SER A C 1
ATOM 1018 O O . SER A 1 133 ? -30.580 6.218 74.675 1.00 36.31 133 SER A O 1
ATOM 1020 N N . SER A 1 134 ? -32.251 7.328 73.659 1.00 37.09 134 SER A N 1
ATOM 1021 C CA . SER A 1 134 ? -32.537 8.118 74.854 1.00 37.09 134 SER A CA 1
ATOM 1022 C C . SER A 1 134 ? -33.252 7.209 75.865 1.00 37.09 134 SER A C 1
ATOM 1024 O O . SER A 1 134 ? -34.247 6.569 75.509 1.00 37.09 134 SER A O 1
ATOM 1026 N N . PRO A 1 135 ? -32.735 7.071 77.096 1.00 33.53 135 PRO A N 1
ATOM 1027 C CA . PRO A 1 135 ? -33.220 6.080 78.039 1.00 33.53 135 PRO A CA 1
ATOM 1028 C C . PRO A 1 135 ? -34.507 6.552 78.725 1.00 33.53 135 PRO A C 1
ATOM 1030 O O . PRO A 1 135 ? -34.578 7.658 79.255 1.00 33.53 135 PRO A O 1
ATOM 1033 N N . GLY A 1 136 ? -35.482 5.647 78.806 1.00 34.91 136 GLY A N 1
ATOM 1034 C CA . GLY A 1 136 ? -36.509 5.655 79.847 1.00 34.91 136 GLY A CA 1
ATOM 1035 C C . GLY A 1 136 ? -37.839 6.310 79.477 1.00 34.91 136 GLY A C 1
ATOM 1036 O O . GLY A 1 136 ? -37.922 7.497 79.175 1.00 34.91 136 GLY A O 1
ATOM 1037 N N . TYR A 1 137 ? -38.909 5.523 79.611 1.00 39.81 137 TYR A N 1
ATOM 1038 C CA . TYR A 1 137 ? -40.269 6.025 79.793 1.00 39.81 137 TYR A CA 1
ATOM 1039 C C . TYR A 1 137 ? -40.287 7.038 80.950 1.00 39.81 137 TYR A C 1
ATOM 1041 O O . TYR A 1 137 ? -39.942 6.704 82.083 1.00 39.81 137 TYR A O 1
ATOM 1049 N N . GLY A 1 138 ? -40.673 8.277 80.657 1.00 54.41 138 GLY A N 1
ATOM 1050 C CA . GLY A 1 138 ? -40.730 9.375 81.616 1.00 54.41 138 GLY A CA 1
ATOM 1051 C C . GLY A 1 138 ? -41.227 10.664 80.964 1.00 54.41 138 GLY A C 1
ATOM 1052 O O . GLY A 1 138 ? -41.415 10.727 79.753 1.00 54.41 138 GLY A O 1
ATOM 1053 N N . THR A 1 139 ? -41.420 11.713 81.761 1.00 61.22 139 THR A N 1
ATOM 1054 C CA . THR A 1 139 ? -41.909 13.043 81.351 1.00 61.22 139 THR A CA 1
ATOM 1055 C C . THR A 1 139 ? -40.899 13.847 80.517 1.00 61.22 139 THR A C 1
ATOM 1057 O O . THR A 1 139 ? -40.927 15.070 80.532 1.00 61.22 139 THR A O 1
ATOM 1060 N N . ASN A 1 140 ? -39.976 13.218 79.793 1.00 82.31 140 ASN A N 1
ATOM 1061 C CA . ASN A 1 140 ? -38.936 13.926 79.045 1.00 82.31 140 ASN A CA 1
ATOM 1062 C C . ASN A 1 140 ? -39.418 14.295 77.633 1.00 82.31 140 ASN A C 1
ATOM 1064 O O . ASN A 1 140 ? -40.094 13.502 76.989 1.00 82.31 140 ASN A O 1
ATOM 1068 N N . CYS A 1 141 ? -39.068 15.485 77.143 1.00 85.94 141 CYS A N 1
ATOM 1069 C CA . CYS A 1 141 ? -39.440 15.992 75.818 1.00 85.94 141 CYS A CA 1
ATOM 1070 C C . CYS A 1 141 ? -38.240 16.613 75.091 1.00 85.94 141 CYS A C 1
ATOM 1072 O O . CYS A 1 141 ? -37.281 17.042 75.724 1.00 85.94 141 CYS A O 1
ATOM 1074 N N . ILE A 1 142 ? -38.276 16.670 73.764 1.00 87.62 142 ILE A N 1
ATOM 1075 C CA . ILE A 1 142 ? -37.226 17.271 72.931 1.00 87.62 142 ILE A CA 1
ATOM 1076 C C . ILE A 1 142 ? -37.801 18.528 72.285 1.00 87.62 142 ILE A C 1
ATOM 1078 O O . ILE A 1 142 ? -38.903 18.491 71.746 1.00 87.62 142 ILE A O 1
ATOM 1082 N N . SER A 1 143 ? -37.078 19.643 72.328 1.00 87.88 143 SER A N 1
ATOM 1083 C CA . SER A 1 143 ? -37.544 20.906 71.741 1.00 87.88 143 SER A CA 1
ATOM 1084 C C . SER A 1 143 ? -36.769 21.248 70.471 1.00 87.88 143 SER A C 1
ATOM 1086 O O . SER A 1 143 ? -35.549 21.101 70.424 1.00 87.88 143 SER A O 1
ATOM 1088 N N . GLY A 1 144 ? -37.451 21.730 69.436 1.00 86.44 144 GLY A N 1
ATOM 1089 C CA . GLY A 1 144 ? -36.797 22.336 68.283 1.00 86.44 144 GLY A CA 1
ATOM 1090 C C . GLY A 1 144 ? -36.120 23.660 68.650 1.00 86.44 144 GLY A C 1
ATOM 1091 O O . GLY A 1 144 ? -36.589 24.401 69.517 1.00 86.44 144 GLY A O 1
ATOM 1092 N N . THR A 1 145 ? -35.008 23.990 67.990 1.00 87.19 145 THR A N 1
ATOM 1093 C CA . THR A 1 145 ? -34.240 25.214 68.298 1.00 87.19 145 THR A CA 1
ATOM 1094 C C . THR A 1 145 ? -35.057 26.510 68.248 1.00 87.19 145 THR A C 1
ATOM 1096 O O . THR A 1 145 ? -34.835 27.384 69.089 1.00 87.19 145 THR A O 1
ATOM 1099 N N . LYS A 1 146 ? -36.010 26.659 67.315 1.00 87.88 146 LYS A N 1
ATOM 1100 C CA . LYS A 1 146 ? -36.837 27.878 67.219 1.00 87.88 146 LYS A CA 1
ATOM 1101 C C . LYS A 1 146 ? -37.862 27.951 68.346 1.00 87.88 146 LYS A C 1
ATOM 1103 O O . LYS A 1 146 ? -38.058 29.024 68.909 1.00 87.88 146 LYS A O 1
ATOM 1108 N N . VAL A 1 147 ? -38.449 26.816 68.727 1.00 89.38 147 VAL A N 1
ATOM 1109 C CA . VAL A 1 147 ? -39.383 26.739 69.861 1.00 89.38 147 VAL A CA 1
ATOM 1110 C C . VAL A 1 147 ? -38.676 27.000 71.187 1.00 89.38 147 VAL A C 1
ATOM 1112 O O . VAL A 1 147 ? -39.162 27.783 72.001 1.00 89.38 147 VAL A O 1
ATOM 1115 N N . ALA A 1 148 ? -37.502 26.398 71.395 1.00 89.62 148 ALA A N 1
ATOM 1116 C CA . ALA A 1 148 ? -36.691 26.636 72.585 1.00 89.62 148 ALA A CA 1
ATOM 1117 C C . ALA A 1 148 ? -36.320 28.122 72.730 1.00 89.62 148 ALA A C 1
ATOM 1119 O O . ALA A 1 148 ? -36.442 28.686 73.817 1.00 89.62 148 ALA A O 1
ATOM 1120 N N . ALA A 1 149 ? -35.944 28.775 71.623 1.00 89.81 149 ALA A N 1
ATOM 1121 C CA . ALA A 1 149 ? -35.667 30.208 71.596 1.00 89.81 149 ALA A CA 1
ATOM 1122 C C . ALA A 1 149 ? -36.917 31.059 71.886 1.00 89.81 149 ALA A C 1
ATOM 1124 O O . ALA A 1 149 ? -36.828 32.014 72.653 1.00 89.81 149 ALA A O 1
ATOM 1125 N N . GLN A 1 150 ? -38.075 30.702 71.319 1.00 90.31 150 GLN A N 1
ATOM 1126 C CA . GLN A 1 150 ? -39.335 31.427 71.518 1.00 90.31 150 GLN A CA 1
ATOM 1127 C C . GLN A 1 150 ? -39.841 31.350 72.966 1.00 90.31 150 GLN A C 1
ATOM 1129 O O . GLN A 1 150 ? -40.346 32.336 73.494 1.00 90.31 150 GLN A O 1
ATOM 1134 N N . LEU A 1 151 ? -39.692 30.194 73.615 1.00 88.81 151 LEU A N 1
ATOM 1135 C CA . LEU A 1 151 ? -40.108 29.973 75.004 1.00 88.81 151 LEU A CA 1
ATOM 1136 C C . LEU A 1 151 ? -39.035 30.373 76.033 1.00 88.81 151 LEU A C 1
ATOM 1138 O O . LEU A 1 151 ? -39.320 30.380 77.229 1.00 88.81 151 LEU A O 1
ATOM 1142 N N . GLY A 1 152 ? -37.813 30.691 75.589 1.00 89.12 152 GLY A N 1
ATOM 1143 C CA . GLY A 1 152 ? -36.691 31.051 76.461 1.00 89.12 152 GLY A CA 1
ATOM 1144 C C . GLY A 1 152 ? -36.172 29.894 77.324 1.00 89.12 152 GLY A C 1
ATOM 1145 O O . GLY A 1 152 ? -35.657 30.135 78.413 1.00 89.12 152 GLY A O 1
ATOM 1146 N N . VAL A 1 153 ? -36.315 28.652 76.857 1.00 87.19 153 VAL A N 1
ATOM 1147 C CA . VAL A 1 153 ? -36.028 27.420 77.616 1.00 87.19 153 VAL A CA 1
ATOM 1148 C C . VAL A 1 153 ? -34.796 26.688 77.083 1.00 87.19 153 VAL A C 1
ATOM 1150 O O . VAL A 1 153 ? -34.454 26.780 75.902 1.00 87.19 153 VAL A O 1
ATOM 1153 N N . ARG A 1 154 ? -34.119 25.936 77.952 1.00 88.94 154 ARG A N 1
ATOM 1154 C CA . ARG A 1 154 ? -32.931 25.128 77.640 1.00 88.94 154 ARG A CA 1
ATOM 1155 C C . ARG A 1 154 ? -33.139 23.668 78.043 1.00 88.94 154 ARG A C 1
ATOM 1157 O O . ARG A 1 154 ? -34.100 23.314 78.722 1.00 88.94 154 ARG A O 1
ATOM 1164 N N . ALA A 1 155 ? -32.217 22.803 77.623 1.00 84.81 155 ALA A N 1
ATOM 1165 C CA . ALA A 1 155 ? -32.181 21.428 78.111 1.00 84.81 155 ALA A CA 1
ATOM 1166 C C . ALA A 1 155 ? -32.063 21.413 79.648 1.00 84.81 155 ALA A C 1
ATOM 1168 O O . ALA A 1 155 ? -31.232 22.113 80.223 1.00 84.81 155 ALA A O 1
ATOM 1169 N N . GLY A 1 156 ? -32.910 20.621 80.298 1.00 82.75 156 GLY A N 1
ATOM 1170 C CA . GLY A 1 156 ? -33.072 20.524 81.745 1.00 82.75 156 GLY A CA 1
ATOM 1171 C C . GLY A 1 156 ? -34.306 21.246 82.292 1.00 82.75 156 GLY A C 1
ATOM 1172 O O . GLY A 1 156 ? -34.772 20.866 83.372 1.00 82.75 156 GLY A O 1
ATOM 1173 N N . ASP A 1 157 ? -34.863 22.217 81.560 1.00 87.56 157 ASP A N 1
ATOM 1174 C CA . ASP A 1 157 ? -35.980 23.037 82.036 1.00 87.56 157 ASP A CA 1
ATOM 1175 C C . ASP A 1 157 ? -37.323 22.285 81.966 1.00 87.56 157 ASP A C 1
ATOM 1177 O O . ASP A 1 157 ? -37.575 21.539 81.012 1.00 87.56 157 ASP A O 1
ATOM 1181 N N . PRO A 1 158 ? -38.214 22.457 82.963 1.00 88.69 158 PRO A N 1
ATOM 1182 C CA . PRO A 1 158 ? -39.578 21.960 82.883 1.00 88.69 158 PRO A CA 1
ATOM 1183 C C . PRO A 1 158 ? -40.429 22.846 81.971 1.00 88.69 158 PRO A C 1
ATOM 1185 O O . PRO A 1 158 ? -40.262 24.062 81.916 1.00 88.69 158 PRO A O 1
ATOM 1188 N N . LEU A 1 159 ? -41.387 22.228 81.297 1.00 90.31 159 LEU A N 1
ATOM 1189 C CA . LEU A 1 159 ? -42.300 22.852 80.363 1.00 90.31 159 LEU A CA 1
ATOM 1190 C C . LEU A 1 159 ? -43.724 22.367 80.633 1.00 90.31 159 LEU A C 1
ATOM 1192 O O . LEU A 1 159 ? -43.979 21.166 80.751 1.00 90.31 159 LEU A O 1
ATOM 1196 N N . LEU A 1 160 ? -44.650 23.316 80.738 1.00 90.44 160 LEU A N 1
ATOM 1197 C CA . LEU A 1 160 ? -46.074 23.047 80.892 1.00 90.44 160 LEU A CA 1
ATOM 1198 C C . LEU A 1 160 ? -46.717 23.031 79.511 1.00 90.44 160 LEU A C 1
ATOM 1200 O O . LEU A 1 160 ? -46.519 23.957 78.728 1.00 90.44 160 LEU A O 1
ATOM 1204 N N . LEU A 1 161 ? -47.481 21.985 79.224 1.00 91.69 161 LEU A N 1
ATOM 1205 C CA . LEU A 1 161 ? -48.185 21.762 77.968 1.00 91.69 161 LEU A CA 1
ATOM 1206 C C . LEU A 1 161 ? -49.683 21.734 78.251 1.00 91.69 161 LEU A C 1
ATOM 1208 O O . LEU A 1 161 ? -50.120 21.067 79.187 1.00 91.69 161 LEU A O 1
ATOM 1212 N N . ARG A 1 162 ? -50.479 22.418 77.434 1.00 91.94 162 ARG A N 1
ATOM 1213 C CA . ARG A 1 162 ? -51.930 22.487 77.598 1.00 91.94 162 ARG A CA 1
ATOM 1214 C C . ARG A 1 162 ? -52.645 22.347 76.271 1.00 91.94 162 ARG A C 1
ATOM 1216 O O . ARG A 1 162 ? -52.301 22.993 75.288 1.00 91.94 162 ARG A O 1
ATOM 1223 N N . ASN A 1 163 ? -53.701 21.549 76.268 1.00 91.06 163 ASN A N 1
ATOM 1224 C CA . ASN A 1 163 ? -54.667 21.521 75.184 1.00 91.06 163 ASN A CA 1
ATOM 1225 C C . ASN A 1 163 ? -56.073 21.460 75.781 1.00 91.06 163 ASN A C 1
ATOM 1227 O O . ASN A 1 163 ? -56.446 20.493 76.450 1.00 91.06 163 ASN A O 1
ATOM 1231 N N . ARG A 1 164 ? -56.858 22.518 75.557 1.00 86.06 164 ARG A N 1
ATOM 1232 C CA . ARG A 1 164 ? -58.179 22.709 76.176 1.00 86.06 164 ARG A CA 1
ATOM 1233 C C . ARG A 1 164 ? -58.091 22.589 77.708 1.00 86.06 164 ARG A C 1
ATOM 1235 O O . ARG A 1 164 ? -57.412 23.393 78.332 1.00 86.06 164 ARG A O 1
ATOM 1242 N N . ALA A 1 165 ? -58.775 21.611 78.304 1.00 84.00 165 ALA A N 1
ATOM 1243 C CA . ALA A 1 165 ? -58.819 21.386 79.750 1.00 84.00 165 ALA A CA 1
ATOM 1244 C C . ALA A 1 165 ? -57.750 20.397 80.257 1.00 84.00 165 ALA A C 1
ATOM 1246 O O . ALA A 1 165 ? -57.713 20.108 81.450 1.00 84.00 165 ALA A O 1
ATOM 1247 N N . VAL A 1 166 ? -56.911 19.848 79.370 1.00 89.06 166 VAL A N 1
ATOM 1248 C CA . VAL A 1 166 ? -55.880 18.870 79.733 1.00 89.06 166 VAL A CA 1
ATOM 1249 C C . VAL A 1 166 ? -54.524 19.558 79.802 1.00 89.06 166 VAL A C 1
ATOM 1251 O O . VAL A 1 166 ? -54.069 20.142 78.818 1.00 89.06 166 VAL A O 1
ATOM 1254 N N . GLU A 1 167 ? -53.866 19.447 80.953 1.00 89.25 167 GLU A N 1
ATOM 1255 C CA . GLU A 1 167 ? -52.497 19.914 81.169 1.00 89.25 167 GLU A CA 1
ATOM 1256 C C . GLU A 1 167 ? -51.561 18.724 81.396 1.00 89.25 167 GLU A C 1
ATOM 1258 O O . GLU A 1 167 ? -51.929 17.730 82.026 1.00 89.25 167 GLU A O 1
ATOM 1263 N N . GLN A 1 168 ? -50.352 18.808 80.852 1.00 89.06 168 GLN A N 1
ATOM 1264 C CA . GLN A 1 168 ? -49.269 17.847 81.029 1.00 89.06 168 GLN A CA 1
ATOM 1265 C C . GLN A 1 168 ? -47.973 18.614 81.297 1.00 89.06 168 GLN A C 1
ATOM 1267 O O . GLN A 1 168 ? -47.798 19.737 80.832 1.00 89.06 168 GLN A O 1
ATOM 1272 N N . THR A 1 169 ? -47.037 17.994 82.005 1.00 87.25 169 THR A N 1
ATOM 1273 C CA . THR A 1 169 ? -45.719 18.586 82.260 1.00 87.25 169 THR A CA 1
ATOM 1274 C C . THR A 1 169 ? -44.655 17.695 81.652 1.00 87.25 169 THR A C 1
ATOM 1276 O O . THR A 1 169 ? -44.672 16.483 81.876 1.00 87.25 169 THR A O 1
ATOM 1279 N N . CYS A 1 170 ? -43.717 18.291 80.921 1.00 87.62 170 CYS A N 1
ATOM 1280 C CA . CYS A 1 170 ? -42.529 17.601 80.443 1.00 87.62 170 CYS A CA 1
ATOM 1281 C C . CYS A 1 170 ? -41.247 18.338 80.846 1.00 87.62 170 CYS A C 1
ATOM 1283 O O . CYS A 1 170 ? -41.290 19.506 81.215 1.00 87.62 170 CYS A O 1
ATOM 1285 N N . ARG A 1 171 ? -40.098 17.668 80.821 1.00 88.44 171 ARG A N 1
ATOM 1286 C CA . ARG A 1 171 ? -38.778 18.267 81.028 1.00 88.44 171 ARG A CA 1
ATOM 1287 C C . ARG A 1 171 ? -37.970 18.132 79.749 1.00 88.44 171 ARG A C 1
ATOM 1289 O O . ARG A 1 171 ? -37.881 17.041 79.193 1.00 88.44 171 ARG A O 1
ATOM 1296 N N . ILE A 1 172 ? -37.376 19.226 79.286 1.00 87.88 172 ILE A N 1
ATOM 1297 C CA . ILE A 1 172 ? -36.645 19.236 78.020 1.00 87.88 172 ILE A CA 1
ATOM 1298 C C . ILE A 1 172 ? -35.354 18.434 78.198 1.00 87.88 172 ILE A C 1
ATOM 1300 O O . ILE A 1 172 ? -34.472 18.848 78.940 1.00 87.88 172 ILE A O 1
ATOM 1304 N N . SER A 1 173 ? -35.223 17.285 77.544 1.00 85.44 173 SER A N 1
ATOM 1305 C CA . SER A 1 173 ? -34.010 16.464 77.593 1.00 85.44 173 SER A CA 1
ATOM 1306 C C . SER A 1 173 ? -32.927 17.002 76.662 1.00 85.44 173 SER A C 1
ATOM 1308 O O . SER A 1 173 ? -31.752 17.007 77.016 1.00 85.44 173 SER A O 1
ATOM 1310 N N . SER A 1 174 ? -33.317 17.483 75.481 1.00 82.75 174 SER A N 1
ATOM 1311 C CA . SER A 1 174 ? -32.406 18.022 74.471 1.00 82.75 174 SER A CA 1
ATOM 1312 C C . SER A 1 174 ? -33.097 19.052 73.576 1.00 82.75 174 SER A C 1
ATOM 1314 O O . SER A 1 174 ? -34.328 19.106 73.493 1.00 82.75 174 SER A O 1
ATOM 1316 N N . VAL A 1 175 ? -32.288 19.892 72.922 1.00 82.81 175 VAL A N 1
ATOM 1317 C CA . VAL A 1 175 ? -32.742 20.847 71.905 1.00 82.81 175 VAL A CA 1
ATOM 1318 C C . VAL A 1 175 ? -32.095 20.480 70.574 1.00 82.81 175 VAL A C 1
ATOM 1320 O O . VAL A 1 175 ? -30.868 20.452 70.486 1.00 82.81 175 VAL A O 1
ATOM 1323 N N . ILE A 1 176 ? -32.903 20.196 69.552 1.00 79.81 176 ILE A N 1
ATOM 1324 C CA . ILE A 1 176 ? -32.427 19.718 68.245 1.00 79.81 176 ILE A CA 1
ATOM 1325 C C . ILE A 1 176 ? -32.418 20.830 67.194 1.00 79.81 176 ILE A C 1
ATOM 1327 O O . ILE A 1 176 ? -33.293 21.701 67.177 1.00 79.81 176 ILE A O 1
ATOM 1331 N N . ARG A 1 177 ? -31.419 20.785 66.302 1.00 76.94 177 ARG A N 1
ATOM 1332 C CA . ARG A 1 177 ? -31.269 21.689 65.156 1.00 76.94 177 ARG A CA 1
ATOM 1333 C C . ARG A 1 177 ? -31.250 20.884 63.861 1.00 76.94 177 ARG A C 1
ATOM 1335 O O . ARG A 1 177 ? -30.202 20.416 63.437 1.00 76.94 177 ARG A O 1
ATOM 1342 N N . SER A 1 178 ? -32.418 20.756 63.254 1.00 66.56 178 SER A N 1
ATOM 1343 C CA . SER A 1 178 ? -32.640 20.072 61.976 1.00 66.56 178 SER A CA 1
ATOM 1344 C C . SER A 1 178 ? -32.420 20.984 60.763 1.00 66.56 178 SER A C 1
ATOM 1346 O O . SER A 1 178 ? -32.121 20.505 59.676 1.00 66.56 178 SER A O 1
ATOM 1348 N N . GLY A 1 179 ? -32.600 22.304 60.920 1.00 65.19 179 GLY A N 1
ATOM 1349 C CA . GLY A 1 179 ? -32.701 23.234 59.789 1.00 65.19 179 GLY A CA 1
ATOM 1350 C C . GLY A 1 179 ? -34.041 23.157 59.040 1.00 65.19 179 GLY A C 1
ATOM 1351 O O . GLY A 1 179 ? -34.240 23.911 58.085 1.00 65.19 179 GLY A O 1
ATOM 1352 N N . GLY A 1 180 ? -34.955 22.282 59.476 1.00 68.81 180 GLY A N 1
ATOM 1353 C CA . GLY A 1 180 ? -36.245 21.992 58.858 1.00 68.81 180 GLY A CA 1
ATOM 1354 C C . GLY A 1 180 ? -37.452 22.465 59.676 1.00 68.81 180 GLY A C 1
ATOM 1355 O O . GLY A 1 180 ? -37.397 23.449 60.421 1.00 68.81 180 GLY A O 1
ATOM 1356 N N . GLN A 1 181 ? -38.588 21.786 59.489 1.00 71.94 181 GLN A N 1
ATOM 1357 C CA . GLN A 1 181 ? -39.841 22.086 60.199 1.00 71.94 181 GLN A CA 1
ATOM 1358 C C . GLN A 1 181 ? -39.833 21.565 61.639 1.00 71.94 181 GLN A C 1
ATOM 1360 O O . GLN A 1 181 ? -40.615 22.038 62.461 1.00 71.94 181 GLN A O 1
ATOM 1365 N N . GLU A 1 182 ? -38.945 20.629 61.955 1.00 78.88 182 GLU A N 1
ATOM 1366 C CA . GLU A 1 182 ? -38.746 20.029 63.273 1.00 78.88 182 GLU A CA 1
ATOM 1367 C C . GLU A 1 182 ? -38.242 21.072 64.281 1.00 78.88 182 GLU A C 1
ATOM 1369 O O . GLU A 1 182 ? -38.568 21.007 65.464 1.00 78.88 182 GLU A O 1
ATOM 1374 N N . ASP A 1 183 ? -37.537 22.107 63.806 1.00 79.62 183 ASP A N 1
ATOM 1375 C CA . ASP A 1 183 ? -37.093 23.230 64.639 1.00 79.62 183 ASP A CA 1
ATOM 1376 C C . ASP A 1 183 ? -38.270 24.040 65.223 1.00 79.62 183 ASP A C 1
ATOM 1378 O O . ASP A 1 183 ? -38.089 24.731 66.228 1.00 79.62 183 ASP A O 1
ATOM 1382 N N . ASN A 1 184 ? -39.461 23.948 64.614 1.00 86.19 184 ASN A N 1
ATOM 1383 C CA . ASN A 1 184 ? -40.694 24.637 65.017 1.00 86.19 184 ASN A CA 1
ATOM 1384 C C . ASN A 1 184 ? -41.616 23.781 65.912 1.00 86.19 184 ASN A C 1
ATOM 1386 O O . ASN A 1 184 ? -42.779 24.143 66.102 1.00 86.19 184 ASN A O 1
ATOM 1390 N N . GLN A 1 185 ? -41.154 22.635 66.424 1.00 88.50 185 GLN A N 1
ATOM 1391 C CA . GLN A 1 185 ? -42.013 21.663 67.113 1.00 88.50 185 GLN A CA 1
ATOM 1392 C C . GLN A 1 185 ? -41.407 21.179 68.434 1.00 88.50 185 GLN A C 1
ATOM 1394 O O . GLN A 1 185 ? -40.211 21.333 68.685 1.00 88.50 185 GLN A O 1
ATOM 1399 N N . ILE A 1 186 ? -42.246 20.582 69.284 1.00 88.94 186 ILE A N 1
ATOM 1400 C CA . ILE A 1 186 ? -41.812 19.861 70.490 1.00 88.94 186 ILE A CA 1
ATOM 1401 C C . ILE A 1 186 ? -42.166 18.393 70.334 1.00 88.94 186 ILE A C 1
ATOM 1403 O O . ILE A 1 186 ? -43.319 18.062 70.070 1.00 88.94 186 ILE A O 1
ATOM 1407 N N . PHE A 1 187 ? -41.198 17.515 70.555 1.00 88.44 187 PHE A N 1
ATOM 1408 C CA . PHE A 1 187 ? -41.392 16.076 70.535 1.00 88.44 187 PHE A CA 1
ATOM 1409 C C . PHE A 1 187 ? -41.620 15.563 71.951 1.00 88.44 187 PHE A C 1
ATOM 1411 O O . PHE A 1 187 ? -40.835 15.835 72.863 1.00 88.44 187 PHE A O 1
ATOM 1418 N N . VAL A 1 188 ? -42.706 14.826 72.141 1.00 88.31 188 VAL A N 1
ATOM 1419 C CA . VAL A 1 188 ? -43.071 14.213 73.423 1.00 88.31 188 VAL A CA 1
ATOM 1420 C C . VAL A 1 188 ? -43.327 12.720 73.225 1.00 88.31 188 VAL A C 1
ATOM 1422 O O . VAL A 1 188 ? -43.663 12.306 72.114 1.00 88.31 188 VAL A O 1
ATOM 1425 N N . PRO A 1 189 ? -43.245 11.898 74.278 1.00 87.88 189 PRO A N 1
ATOM 1426 C CA . PRO A 1 189 ? -43.700 10.517 74.217 1.00 87.88 189 PRO A CA 1
ATOM 1427 C C . PRO A 1 189 ? -45.155 10.429 73.730 1.00 87.88 189 PRO A C 1
ATOM 1429 O O . PRO A 1 189 ? -45.994 11.259 74.099 1.00 87.88 189 PRO A O 1
ATOM 1432 N N . LEU A 1 190 ? -45.465 9.441 72.884 1.00 87.81 190 LEU A N 1
ATOM 1433 C CA . LEU A 1 190 ? -46.782 9.301 72.249 1.00 87.81 190 LEU A CA 1
ATOM 1434 C C . LEU A 1 190 ? -47.929 9.294 73.267 1.00 87.81 190 LEU A C 1
ATOM 1436 O O . LEU A 1 190 ? -48.940 9.956 73.050 1.00 87.81 190 LEU A O 1
ATOM 1440 N N . ASP A 1 191 ? -47.750 8.615 74.399 1.00 87.81 191 ASP A N 1
ATOM 1441 C CA . ASP A 1 191 ? -48.738 8.543 75.479 1.00 87.81 191 ASP A CA 1
ATOM 1442 C C . ASP A 1 191 ? -49.076 9.933 76.055 1.00 87.81 191 ASP A C 1
ATOM 1444 O O . ASP A 1 191 ? -50.227 10.222 76.387 1.00 87.81 191 ASP A O 1
ATOM 1448 N N . THR A 1 192 ? -48.085 10.825 76.125 1.00 87.62 192 THR A N 1
ATOM 1449 C CA . THR A 1 192 ? -48.244 12.208 76.586 1.00 87.62 192 THR A CA 1
ATOM 1450 C C . THR A 1 192 ? -49.058 13.021 75.586 1.00 87.62 192 THR A C 1
ATOM 1452 O O . THR A 1 192 ? -49.991 13.719 75.984 1.00 87.62 192 THR A O 1
ATOM 1455 N N . ALA A 1 193 ? -48.774 12.887 74.288 1.00 88.75 193 ALA A N 1
ATOM 1456 C CA . ALA A 1 193 ? -49.561 13.541 73.243 1.00 88.75 193 ALA A CA 1
ATOM 1457 C C . ALA A 1 193 ? -51.000 13.004 73.173 1.00 88.75 193 ALA A C 1
ATOM 1459 O O . ALA A 1 193 ? -51.936 13.785 73.016 1.00 88.75 193 ALA A O 1
ATOM 1460 N N . GLN A 1 194 ? -51.198 11.695 73.344 1.00 90.25 194 GLN A N 1
ATOM 1461 C CA . GLN A 1 194 ? -52.522 11.065 73.360 1.00 90.25 194 GLN A CA 1
ATOM 1462 C C . GLN A 1 194 ? -53.378 11.554 74.528 1.00 90.25 194 GLN A C 1
ATOM 1464 O O . GLN A 1 194 ? -54.548 11.891 74.328 1.00 90.25 194 GLN A O 1
ATOM 1469 N N . ARG A 1 195 ? -52.796 11.654 75.735 1.00 89.06 195 ARG A N 1
ATOM 1470 C CA . ARG A 1 195 ? -53.463 12.270 76.893 1.00 89.06 195 ARG A CA 1
ATOM 1471 C C . ARG A 1 195 ? -53.821 13.722 76.603 1.00 89.06 195 ARG A C 1
ATOM 1473 O O . ARG A 1 195 ? -54.974 14.104 76.781 1.00 89.06 195 ARG A O 1
ATOM 1480 N N . LEU A 1 196 ? -52.867 14.501 76.091 1.00 88.69 196 LEU A N 1
ATOM 1481 C CA . LEU A 1 196 ? -53.061 15.916 75.775 1.00 88.69 196 LEU A CA 1
ATOM 1482 C C . LEU A 1 196 ? -54.162 16.134 74.721 1.00 88.69 196 LEU A C 1
ATOM 1484 O O . LEU A 1 196 ? -54.948 17.067 74.829 1.00 88.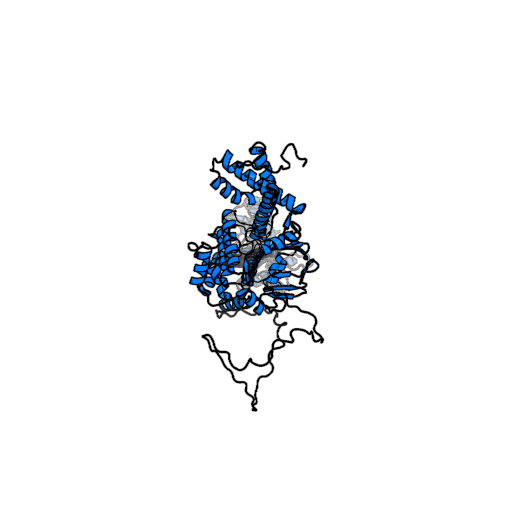69 196 LEU A O 1
ATOM 1488 N N . ALA A 1 197 ? -54.267 15.257 73.723 1.00 88.50 197 ALA A N 1
ATOM 1489 C CA . ALA A 1 197 ? -55.308 15.312 72.698 1.00 88.50 197 ALA A CA 1
ATOM 1490 C C . ALA A 1 197 ? -56.643 14.667 73.115 1.00 88.50 197 ALA A C 1
ATOM 1492 O O . ALA A 1 197 ? -57.620 14.790 72.379 1.00 88.50 197 ALA A O 1
ATOM 1493 N N . SER A 1 198 ? -56.705 13.981 74.265 1.00 88.50 198 SER A N 1
ATOM 1494 C CA . SER A 1 198 ? -57.830 13.108 74.648 1.00 88.50 198 SER A CA 1
ATOM 1495 C C . SER A 1 198 ? -58.152 12.037 73.589 1.00 88.50 198 SER A C 1
ATOM 1497 O O . SER A 1 198 ? -59.313 11.712 73.346 1.00 88.50 198 SER A O 1
ATOM 1499 N N . LEU A 1 199 ? -57.113 11.494 72.947 1.00 87.25 199 LEU A N 1
ATOM 1500 C CA . LEU A 1 199 ? -57.195 10.477 71.894 1.00 87.25 199 LEU A CA 1
ATOM 1501 C C . LEU A 1 199 ? -56.369 9.241 72.298 1.00 87.25 199 LEU A C 1
ATOM 1503 O O . LEU A 1 199 ? -55.238 9.087 71.834 1.00 87.25 199 LEU A O 1
ATOM 1507 N N . PRO A 1 200 ? -56.885 8.370 73.186 1.00 87.25 200 PRO A N 1
ATOM 1508 C CA . PRO A 1 200 ? -56.148 7.186 73.625 1.00 87.25 200 PRO A CA 1
ATOM 1509 C C . PRO A 1 200 ? -55.947 6.207 72.462 1.00 87.25 200 PRO A C 1
ATOM 1511 O O . PRO A 1 200 ? -56.888 5.969 71.708 1.00 87.25 200 PRO A O 1
ATOM 1514 N N . GLN A 1 201 ? -54.751 5.617 72.342 1.00 88.69 201 GLN A N 1
ATOM 1515 C CA . GLN A 1 201 ? -54.432 4.597 71.326 1.00 88.69 201 GLN A CA 1
ATOM 1516 C C . GLN A 1 201 ? -54.615 5.086 69.875 1.00 88.69 201 GLN A C 1
ATOM 1518 O O . GLN A 1 201 ? -54.988 4.324 68.981 1.00 88.69 201 GLN A O 1
ATOM 1523 N N . ARG A 1 202 ? -54.375 6.378 69.618 1.00 89.69 202 ARG A N 1
ATOM 1524 C CA . ARG A 1 202 ? -54.472 6.979 68.278 1.00 89.69 202 ARG A CA 1
ATOM 1525 C C . ARG A 1 202 ? -53.156 7.600 67.833 1.00 89.69 202 ARG A C 1
ATOM 1527 O O . ARG A 1 202 ? -52.401 8.129 68.649 1.00 89.69 202 ARG A O 1
ATOM 1534 N N . VAL A 1 203 ? -52.920 7.577 66.523 1.00 89.56 203 VAL A N 1
ATOM 1535 C CA . VAL A 1 203 ? -51.754 8.177 65.852 1.00 89.56 203 VAL A CA 1
ATOM 1536 C C . VAL A 1 203 ? -52.208 8.944 64.605 1.00 89.56 203 VAL A C 1
ATOM 1538 O O . VAL A 1 203 ? -53.197 8.575 63.983 1.00 89.56 203 VAL A O 1
ATOM 1541 N N . SER A 1 204 ? -51.535 10.027 64.223 1.00 87.12 204 SER A N 1
ATOM 1542 C CA . SER A 1 204 ? -51.869 10.790 63.003 1.00 87.12 204 SER A CA 1
ATOM 1543 C C . SER A 1 204 ? -51.264 10.164 61.748 1.00 87.12 204 SER A C 1
ATOM 1545 O O . SER A 1 204 ? -51.888 10.153 60.689 1.00 87.12 204 SER A O 1
ATOM 1547 N N . LEU A 1 205 ? -50.031 9.679 61.864 1.00 88.19 205 LEU A N 1
ATOM 1548 C CA . LEU A 1 205 ? -49.196 9.232 60.757 1.00 88.19 205 LEU A CA 1
ATOM 1549 C C . LEU A 1 205 ? -48.234 8.154 61.257 1.00 88.19 205 LEU A C 1
ATOM 1551 O O . LEU A 1 205 ? -47.738 8.242 62.378 1.00 88.19 205 LEU A O 1
ATOM 1555 N N . ILE A 1 206 ? -47.916 7.179 60.410 1.00 88.00 206 ILE A N 1
ATOM 1556 C CA . ILE A 1 206 ? -46.779 6.281 60.627 1.00 88.00 206 ILE A CA 1
ATOM 1557 C C . ILE A 1 206 ? -45.774 6.516 59.498 1.00 88.00 206 ILE A C 1
ATOM 1559 O O . ILE A 1 206 ? -46.117 6.452 58.317 1.00 88.00 206 ILE A O 1
ATOM 1563 N N . LEU A 1 207 ? -44.533 6.814 59.871 1.00 85.81 207 LEU A N 1
ATOM 1564 C CA . LEU A 1 207 ? -43.399 6.882 58.958 1.00 85.81 207 LEU A CA 1
ATOM 1565 C C . LEU A 1 207 ? -42.699 5.530 58.954 1.00 85.81 207 LEU A C 1
ATOM 1567 O O . LEU A 1 207 ? -42.462 4.968 60.021 1.00 85.81 207 LEU A O 1
ATOM 1571 N N . ALA A 1 208 ? -42.357 5.017 57.776 1.00 83.06 208 ALA A N 1
ATOM 1572 C CA . ALA A 1 208 ? -41.584 3.792 57.639 1.00 83.06 208 ALA A CA 1
ATOM 1573 C C . ALA A 1 208 ? -40.426 3.969 56.647 1.00 83.06 208 ALA A C 1
ATOM 1575 O O . ALA A 1 208 ? -40.551 4.629 55.617 1.00 83.06 208 ALA A O 1
ATOM 1576 N N . GLY A 1 209 ? -39.282 3.387 56.983 1.00 78.75 209 GLY A N 1
ATOM 1577 C CA . GLY A 1 209 ? -38.119 3.228 56.122 1.00 78.75 209 GLY A CA 1
ATOM 1578 C C . GLY A 1 209 ? -37.957 1.756 55.766 1.00 78.75 209 GLY A C 1
ATOM 1579 O O . GLY A 1 209 ? -37.939 0.919 56.663 1.00 78.75 209 GLY A O 1
ATOM 1580 N N . TYR A 1 210 ? -37.846 1.436 54.480 1.00 79.38 210 TYR A N 1
ATOM 1581 C CA . TYR A 1 210 ? -37.572 0.089 53.975 1.00 79.38 210 TYR A CA 1
ATOM 1582 C C . TYR A 1 210 ? -36.206 0.039 53.285 1.00 79.38 210 TYR A C 1
ATOM 1584 O O . TYR A 1 210 ? -35.941 0.830 52.374 1.00 79.38 210 TYR A O 1
ATOM 1592 N N . TYR A 1 211 ? -35.362 -0.917 53.686 1.00 71.19 211 TYR A N 1
ATOM 1593 C CA . TYR A 1 211 ? -34.025 -1.113 53.125 1.00 71.19 211 TYR A CA 1
ATOM 1594 C C . TYR A 1 211 ? -34.045 -2.176 52.013 1.00 71.19 211 T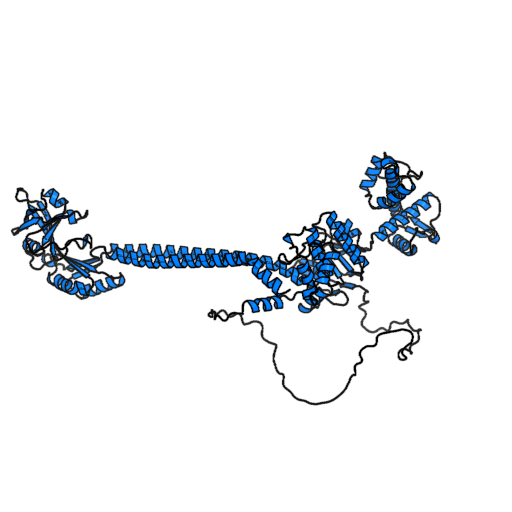YR A C 1
ATOM 1596 O O . TYR A 1 211 ? -33.860 -3.372 52.254 1.00 71.19 211 TYR A O 1
ATOM 1604 N N . GLY A 1 212 ? -34.226 -1.737 50.766 1.00 67.69 212 GLY A N 1
ATOM 1605 C CA . GLY A 1 212 ? -34.201 -2.613 49.591 1.00 67.69 212 GLY A CA 1
ATOM 1606 C C . GLY A 1 212 ? -34.101 -1.852 48.268 1.00 67.69 212 GLY A C 1
ATOM 1607 O O . GLY A 1 212 ? -34.028 -0.627 48.253 1.00 67.69 212 GLY A O 1
ATOM 1608 N N . ALA A 1 213 ? -34.048 -2.582 47.151 1.00 67.06 213 ALA A N 1
ATOM 1609 C CA . ALA A 1 213 ? -34.059 -1.989 45.809 1.00 67.06 213 ALA A CA 1
ATOM 1610 C C . ALA A 1 213 ? -35.411 -1.296 45.510 1.00 67.06 213 ALA A C 1
ATOM 1612 O O . ALA A 1 213 ? -36.423 -1.707 46.084 1.00 67.06 213 ALA A O 1
ATOM 1613 N N . PRO A 1 214 ? -35.477 -0.316 44.587 1.00 68.75 214 PRO A N 1
ATOM 1614 C CA . PRO A 1 214 ? -36.714 0.415 44.279 1.00 68.75 214 PRO A CA 1
ATOM 1615 C C . PRO A 1 214 ? -37.901 -0.485 43.896 1.00 68.75 214 PRO A C 1
ATOM 1617 O O . PRO A 1 214 ? -39.032 -0.243 44.311 1.00 68.75 214 PRO A O 1
ATOM 1620 N N . GLU A 1 215 ? -37.649 -1.567 43.158 1.00 69.31 215 GLU A N 1
ATOM 1621 C CA . GLU A 1 215 ? -38.668 -2.557 42.779 1.00 69.31 215 GLU A CA 1
ATOM 1622 C C . GLU A 1 215 ? -39.208 -3.325 43.995 1.00 69.31 215 GLU A C 1
ATOM 1624 O O . GLU A 1 215 ? -40.414 -3.543 44.126 1.00 69.31 215 GLU A O 1
ATOM 1629 N N . ALA A 1 216 ? -38.320 -3.687 44.925 1.00 76.25 216 ALA A N 1
ATOM 1630 C CA . ALA A 1 216 ? -38.690 -4.333 46.179 1.00 76.25 216 ALA A CA 1
ATOM 1631 C C . ALA A 1 216 ? -39.451 -3.371 47.106 1.00 76.25 216 ALA A C 1
ATOM 1633 O O . ALA A 1 216 ? -40.404 -3.795 47.752 1.00 76.25 216 ALA A O 1
ATOM 1634 N N . LEU A 1 217 ? -39.093 -2.080 47.116 1.00 79.31 217 LEU A N 1
ATOM 1635 C CA . LEU A 1 217 ? -39.825 -1.030 47.830 1.00 79.31 217 LEU A CA 1
ATOM 1636 C C . LEU A 1 217 ? -41.255 -0.884 47.293 1.00 79.31 217 LEU A C 1
ATOM 1638 O O . LEU A 1 217 ? -42.194 -0.849 48.080 1.00 79.31 217 LEU A O 1
ATOM 1642 N N . GLN A 1 218 ? -41.443 -0.844 45.970 1.00 81.75 218 GLN A N 1
ATOM 1643 C CA . GLN A 1 218 ? -42.783 -0.765 45.370 1.00 81.75 218 GLN A CA 1
ATOM 1644 C C . GLN A 1 218 ? -43.631 -1.995 45.696 1.00 81.75 218 GLN A C 1
ATOM 1646 O O . GLN A 1 218 ? -44.804 -1.864 46.050 1.00 81.75 218 GLN A O 1
ATOM 1651 N N . LYS A 1 219 ? -43.030 -3.189 45.644 1.00 85.25 219 LYS A N 1
ATOM 1652 C CA . LYS A 1 219 ? -43.698 -4.422 46.065 1.00 85.25 219 LYS A CA 1
ATOM 1653 C C . LYS A 1 219 ? -44.075 -4.378 47.548 1.00 85.25 219 LYS A C 1
ATOM 1655 O O . LYS A 1 219 ? -45.204 -4.697 47.894 1.00 85.25 219 LYS A O 1
ATOM 1660 N N . HIS A 1 220 ? -43.166 -3.924 48.406 1.00 85.38 220 HIS A N 1
ATOM 1661 C CA . HIS A 1 220 ? -43.415 -3.800 49.838 1.00 85.38 220 HIS A CA 1
ATOM 1662 C C . HIS A 1 220 ? -44.518 -2.775 50.149 1.00 85.38 220 HIS A C 1
ATOM 1664 O O . HIS A 1 220 ? -45.389 -3.052 50.965 1.00 85.38 220 HIS A O 1
ATOM 1670 N N . ILE A 1 221 ? -44.552 -1.633 49.452 1.00 86.56 221 ILE A N 1
ATOM 1671 C CA . ILE A 1 221 ? -45.645 -0.650 49.548 1.00 86.56 221 ILE A CA 1
ATOM 1672 C C . ILE A 1 221 ? -46.984 -1.292 49.163 1.00 86.56 221 ILE A C 1
ATOM 1674 O O . ILE A 1 221 ? -47.973 -1.108 49.873 1.00 86.56 221 ILE A O 1
ATOM 1678 N N . ALA A 1 222 ? -47.024 -2.063 48.071 1.00 87.06 222 ALA A N 1
ATOM 1679 C CA . ALA A 1 222 ? -48.231 -2.766 47.643 1.00 87.06 222 ALA A CA 1
ATOM 1680 C C . ALA A 1 222 ? -48.682 -3.824 48.668 1.00 87.06 222 ALA A C 1
ATOM 1682 O O . ALA A 1 222 ? -49.869 -3.895 48.988 1.00 87.06 222 ALA A O 1
ATOM 1683 N N . ASP A 1 223 ? -47.744 -4.591 49.228 1.00 87.38 223 ASP A N 1
ATOM 1684 C CA . ASP A 1 223 ? -48.016 -5.595 50.261 1.00 87.38 223 ASP A CA 1
ATOM 1685 C C . ASP A 1 223 ? -48.547 -4.939 51.550 1.00 87.38 223 ASP A C 1
ATOM 1687 O O . ASP A 1 223 ? -49.542 -5.392 52.121 1.00 87.38 223 ASP A O 1
ATOM 1691 N N . LEU A 1 224 ? -47.942 -3.830 51.990 1.00 87.62 224 LEU A N 1
ATOM 1692 C CA . LEU A 1 224 ? -48.407 -3.052 53.143 1.00 87.62 224 LEU A CA 1
ATOM 1693 C C . LEU A 1 224 ? -49.806 -2.466 52.913 1.00 87.62 224 LEU A C 1
ATOM 1695 O O . LEU A 1 224 ? -50.655 -2.538 53.804 1.00 87.62 224 LEU A O 1
ATOM 1699 N N . ALA A 1 225 ? -50.077 -1.943 51.714 1.00 87.12 225 ALA A N 1
ATOM 1700 C CA . ALA A 1 225 ? -51.388 -1.407 51.348 1.00 87.12 225 ALA A CA 1
ATOM 1701 C C . ALA A 1 225 ? -52.498 -2.475 51.361 1.00 87.12 225 ALA A C 1
ATOM 1703 O O . ALA A 1 225 ? -53.660 -2.145 51.602 1.00 87.12 225 ALA A O 1
ATOM 1704 N N . GLN A 1 226 ? -52.155 -3.746 51.115 1.00 86.81 226 GLN A N 1
ATOM 1705 C CA . GLN A 1 226 ? -53.086 -4.873 51.237 1.00 86.81 226 GLN A CA 1
ATOM 1706 C C . GLN A 1 226 ? -53.304 -5.303 52.692 1.00 86.81 226 GLN A C 1
ATOM 1708 O O . GLN A 1 226 ? -54.426 -5.633 53.069 1.00 86.81 226 GLN A O 1
ATOM 1713 N N . ARG A 1 227 ? -52.250 -5.300 53.519 1.00 85.94 227 ARG A N 1
ATOM 1714 C CA . ARG A 1 227 ? -52.323 -5.719 54.932 1.00 85.94 227 ARG A CA 1
ATOM 1715 C C . ARG A 1 227 ? -53.025 -4.708 55.838 1.00 85.94 227 ARG A C 1
ATOM 1717 O O . ARG A 1 227 ? -53.537 -5.099 56.886 1.00 85.94 227 ARG A O 1
ATOM 1724 N N . ILE A 1 228 ? -53.023 -3.431 55.455 1.00 86.00 228 ILE A N 1
ATOM 1725 C CA . ILE A 1 228 ? -53.592 -2.324 56.234 1.00 86.00 228 ILE A CA 1
ATOM 1726 C C . ILE A 1 228 ? -54.637 -1.591 55.375 1.00 86.00 228 ILE A C 1
ATOM 1728 O O . ILE A 1 228 ? -54.392 -0.477 54.902 1.00 86.00 228 ILE A O 1
ATOM 1732 N N . PRO A 1 229 ? -55.809 -2.202 55.121 1.00 80.75 229 PRO A N 1
ATOM 1733 C CA . PRO A 1 229 ? -56.849 -1.596 54.289 1.00 80.75 229 PRO A CA 1
ATOM 1734 C C . PRO A 1 229 ? -57.423 -0.297 54.878 1.00 80.75 229 PRO A C 1
ATOM 1736 O O . PRO A 1 229 ? -57.963 0.521 54.135 1.00 80.75 229 PRO A O 1
ATOM 1739 N N . GLU A 1 230 ? -57.297 -0.084 56.188 1.00 80.06 230 GLU A N 1
ATOM 1740 C CA . GLU A 1 230 ? -57.703 1.129 56.904 1.00 80.06 230 GLU A CA 1
ATOM 1741 C C . GLU A 1 230 ? -56.771 2.339 56.677 1.00 80.06 230 GLU A C 1
ATOM 1743 O O . GLU A 1 230 ? -57.154 3.476 56.968 1.00 80.06 230 GLU A O 1
ATOM 1748 N N . ALA A 1 231 ? -55.576 2.125 56.113 1.00 85.56 231 ALA A N 1
ATOM 1749 C CA . ALA A 1 231 ? -54.588 3.168 55.852 1.00 85.56 231 ALA A CA 1
ATOM 1750 C C . ALA A 1 231 ? -54.280 3.337 54.353 1.00 85.56 231 ALA A C 1
ATOM 1752 O O . ALA A 1 231 ? -54.449 2.435 53.528 1.00 85.56 231 ALA A O 1
ATOM 1753 N N . ASP A 1 232 ? -53.867 4.543 53.986 1.00 87.31 232 ASP A N 1
ATOM 1754 C CA . ASP A 1 232 ? -53.294 4.890 52.693 1.00 87.31 232 ASP A CA 1
ATOM 1755 C C . ASP A 1 232 ? -51.767 4.859 52.821 1.00 87.31 232 ASP A C 1
ATOM 1757 O O . ASP A 1 232 ? -51.194 5.597 53.626 1.00 87.31 232 ASP A O 1
ATOM 1761 N N . VAL A 1 233 ? -51.123 3.974 52.060 1.00 89.12 233 VAL A N 1
ATOM 1762 C CA . VAL A 1 233 ? -49.677 3.725 52.102 1.00 89.12 233 VAL A CA 1
ATOM 1763 C C . VAL A 1 233 ? -49.060 4.291 50.829 1.00 89.12 233 VAL A C 1
ATOM 1765 O O . VAL A 1 233 ? -49.397 3.862 49.725 1.00 89.12 233 VAL A O 1
ATOM 1768 N N . ARG A 1 234 ? -48.150 5.259 50.965 1.00 86.19 234 ARG A N 1
ATOM 1769 C CA . ARG A 1 234 ? -47.534 5.962 49.830 1.00 86.19 234 ARG A CA 1
ATOM 1770 C C . ARG A 1 234 ? -46.025 6.087 49.998 1.00 86.19 234 ARG A C 1
ATOM 1772 O O . ARG A 1 234 ? -45.540 6.354 51.091 1.00 86.19 234 ARG A O 1
ATOM 1779 N N . GLY A 1 235 ? -45.283 5.963 48.899 1.00 82.56 235 GLY A N 1
ATOM 1780 C CA . GLY A 1 235 ? -43.853 6.286 48.864 1.00 82.56 235 GLY A CA 1
ATOM 1781 C C . GLY A 1 235 ? -43.594 7.793 48.739 1.00 82.56 235 GLY A C 1
ATOM 1782 O O . GLY A 1 235 ? -44.369 8.513 48.099 1.00 82.56 235 GLY A O 1
ATOM 1783 N N . ILE A 1 236 ? -42.488 8.281 49.306 1.00 75.50 236 ILE A N 1
ATOM 1784 C CA . ILE A 1 236 ? -42.056 9.684 49.169 1.00 75.50 236 ILE A CA 1
ATOM 1785 C C . ILE A 1 236 ? -41.395 9.887 47.789 1.00 75.50 236 ILE A C 1
ATOM 1787 O O . ILE A 1 236 ? -40.270 9.454 47.549 1.00 75.50 236 ILE A O 1
ATOM 1791 N N . ARG A 1 237 ? -42.103 10.549 46.857 1.00 56.72 237 ARG A N 1
ATOM 1792 C CA . ARG A 1 237 ? -41.757 10.632 45.413 1.00 56.72 237 ARG A CA 1
ATOM 1793 C C . ARG A 1 237 ? -40.374 11.211 45.078 1.00 56.72 237 ARG A C 1
ATOM 1795 O O . ARG A 1 237 ? -39.815 10.864 44.038 1.00 56.72 237 ARG A O 1
ATOM 1802 N N . GLN A 1 238 ? -39.829 12.096 45.914 1.00 57.09 238 GLN A N 1
ATOM 1803 C CA . GLN A 1 238 ? -38.581 12.814 45.612 1.00 57.09 238 GLN A CA 1
ATOM 1804 C C . GLN A 1 238 ? -37.360 11.892 45.477 1.00 57.09 238 GLN A C 1
ATOM 1806 O O . GLN A 1 238 ? -36.475 12.189 44.677 1.00 57.09 238 GLN A O 1
ATOM 1811 N N . PHE A 1 239 ? -37.337 10.752 46.170 1.00 56.00 239 PHE A N 1
ATOM 1812 C CA . PHE A 1 239 ? -36.220 9.808 46.086 1.00 56.00 239 PHE A CA 1
ATOM 1813 C C . PHE A 1 239 ? -36.262 8.972 44.803 1.00 56.00 239 PHE A C 1
ATOM 1815 O O . PHE A 1 239 ? -35.259 8.848 44.106 1.00 56.00 239 PHE A O 1
ATOM 1822 N N . THR A 1 240 ? -37.448 8.501 44.417 1.00 54.53 240 THR A N 1
ATOM 1823 C CA . THR A 1 240 ? -37.618 7.599 43.269 1.00 54.53 240 THR A CA 1
ATOM 1824 C C . THR A 1 240 ? -37.327 8.244 41.906 1.00 54.53 240 THR A C 1
ATOM 1826 O O . THR A 1 240 ? -36.819 7.577 41.007 1.00 54.53 240 THR A O 1
ATOM 1829 N N . GLU A 1 241 ? -37.620 9.537 41.717 1.00 56.69 241 GLU A N 1
ATOM 1830 C CA . GLU A 1 241 ? -37.401 10.209 40.422 1.00 56.69 241 GLU A CA 1
ATOM 1831 C C . GLU A 1 241 ? -35.975 10.750 40.242 1.00 56.69 241 GLU A C 1
ATOM 1833 O O . GLU A 1 241 ? -35.464 10.788 39.117 1.00 56.69 241 GLU A O 1
ATOM 1838 N N . ALA A 1 242 ? -35.333 11.188 41.329 1.00 55.94 242 ALA A N 1
ATOM 1839 C CA . ALA A 1 242 ? -33.968 11.704 41.290 1.00 55.94 242 ALA A CA 1
ATOM 1840 C C . ALA A 1 242 ? -32.956 10.579 41.014 1.00 55.94 242 ALA A C 1
ATOM 1842 O O . ALA A 1 242 ? -32.067 10.750 40.178 1.00 55.94 242 ALA A O 1
ATOM 1843 N N . GLU A 1 243 ? -33.155 9.411 41.632 1.00 60.97 243 GLU A N 1
ATOM 1844 C CA . GLU A 1 243 ? -32.331 8.208 41.463 1.00 60.97 243 GLU A CA 1
ATOM 1845 C C . GLU A 1 243 ? -32.347 7.710 40.007 1.00 60.97 243 GLU A C 1
ATOM 1847 O O . GLU A 1 243 ? -31.297 7.545 39.378 1.00 60.97 243 GLU A O 1
ATOM 1852 N N . ALA A 1 244 ? -33.540 7.594 39.413 1.00 59.75 244 ALA A N 1
ATOM 1853 C CA . ALA A 1 244 ? -33.697 7.134 38.034 1.00 59.75 244 ALA A CA 1
ATOM 1854 C C . ALA A 1 244 ? -33.068 8.096 37.007 1.00 59.75 244 ALA A C 1
ATOM 1856 O O . ALA A 1 244 ? -32.448 7.660 36.031 1.00 59.75 244 ALA A O 1
ATOM 1857 N N . LYS A 1 245 ? -33.189 9.417 37.211 1.00 67.06 245 LYS A N 1
ATOM 1858 C CA . LYS A 1 245 ? -32.618 10.425 36.296 1.00 67.06 245 LYS A CA 1
ATOM 1859 C C . LYS A 1 245 ? -31.096 10.512 36.383 1.00 67.06 245 LYS A C 1
ATOM 1861 O O . LYS A 1 245 ? -30.452 10.727 35.355 1.00 67.06 245 LYS A O 1
ATOM 1866 N N . LEU A 1 246 ? -30.518 10.377 37.578 1.00 70.12 246 LEU A N 1
ATOM 1867 C CA . LEU A 1 246 ? -29.065 10.435 37.742 1.00 70.12 246 LEU A CA 1
ATOM 1868 C C . LEU A 1 246 ? -28.406 9.186 37.142 1.00 70.12 246 LEU A C 1
ATOM 1870 O O . LEU A 1 246 ? -27.468 9.306 36.353 1.00 70.12 246 LEU A O 1
ATOM 1874 N N . TYR A 1 247 ? -28.963 8.006 37.433 1.00 71.25 247 TYR A N 1
ATOM 1875 C CA . TYR A 1 247 ? -28.451 6.730 36.934 1.00 71.25 247 TYR A CA 1
ATOM 1876 C C . TYR A 1 247 ? -28.489 6.651 35.402 1.00 71.25 247 TYR A C 1
ATOM 1878 O O . TYR A 1 247 ? -27.482 6.354 34.760 1.00 71.25 247 TYR A O 1
ATOM 1886 N N . THR A 1 248 ? -29.622 7.004 34.785 1.00 72.44 248 THR A N 1
ATOM 1887 C CA . THR A 1 248 ? -29.766 6.971 33.317 1.00 72.44 248 THR A CA 1
ATOM 1888 C C . THR A 1 248 ? -28.801 7.921 32.600 1.00 72.44 248 THR A C 1
ATOM 1890 O O . THR A 1 248 ? -28.258 7.574 31.547 1.00 72.44 248 THR A O 1
ATOM 1893 N N . LYS A 1 249 ? -28.517 9.099 33.173 1.00 80.81 249 LYS A N 1
ATOM 1894 C CA . LYS A 1 249 ? -27.522 10.037 32.626 1.00 80.81 249 LYS A CA 1
ATOM 1895 C C . LYS A 1 249 ? -26.089 9.524 32.745 1.00 80.81 249 LYS A C 1
ATOM 1897 O O . LYS A 1 249 ? -25.349 9.603 31.770 1.00 80.81 249 LYS A O 1
ATOM 1902 N N . ILE A 1 250 ? -25.699 8.994 33.903 1.00 81.00 250 ILE A N 1
ATOM 1903 C CA . ILE A 1 250 ? -24.339 8.471 34.111 1.00 81.00 250 ILE A CA 1
ATOM 1904 C C . ILE A 1 250 ? -24.089 7.282 33.180 1.00 81.00 250 ILE A C 1
ATOM 1906 O O . ILE A 1 250 ? -23.095 7.261 32.456 1.00 81.00 250 ILE A O 1
ATOM 1910 N N . ARG A 1 251 ? -25.040 6.345 33.120 1.00 78.38 251 ARG A N 1
ATOM 1911 C CA . ARG A 1 251 ? -24.958 5.167 32.255 1.00 78.38 251 ARG A CA 1
ATOM 1912 C C . ARG A 1 251 ? -24.870 5.527 30.773 1.00 78.38 251 ARG A C 1
ATOM 1914 O O . ARG A 1 251 ? -24.029 4.992 30.058 1.00 78.38 251 ARG A O 1
ATOM 1921 N N . SER A 1 252 ? -25.706 6.451 30.296 1.00 80.19 252 SER A N 1
ATOM 1922 C CA . SER A 1 252 ? -25.656 6.878 28.887 1.00 80.19 252 SER A CA 1
ATOM 1923 C C . SER A 1 252 ? -24.340 7.574 28.529 1.00 80.19 252 SER A C 1
ATOM 1925 O O . SER A 1 252 ? -23.815 7.346 27.440 1.00 80.19 252 SER A O 1
ATOM 1927 N N . LEU A 1 253 ? -23.769 8.360 29.446 1.00 84.50 253 LEU A N 1
ATOM 1928 C CA . LEU A 1 253 ? -22.479 9.015 29.240 1.00 84.50 253 LEU A CA 1
ATOM 1929 C C . LEU A 1 253 ? -21.321 8.004 29.206 1.00 84.50 253 LEU A C 1
ATOM 1931 O O . LEU A 1 253 ? -20.468 8.103 28.328 1.00 84.50 253 LEU A O 1
ATOM 1935 N N . LEU A 1 254 ? -21.318 7.004 30.094 1.00 83.38 254 LEU A N 1
ATOM 1936 C CA . LEU A 1 254 ? -20.315 5.928 30.105 1.00 83.38 254 LEU A CA 1
ATOM 1937 C C . LEU A 1 254 ? -20.397 5.033 28.860 1.00 83.38 254 LEU A C 1
ATOM 1939 O O . LEU A 1 254 ? -19.378 4.725 28.246 1.00 83.38 254 LEU A O 1
ATOM 1943 N N . LEU A 1 255 ? -21.603 4.662 28.424 1.00 81.50 255 LEU A N 1
ATOM 1944 C CA . LEU A 1 255 ? -21.771 3.895 27.186 1.00 81.50 255 LEU A CA 1
ATOM 1945 C C . LEU A 1 255 ? -21.294 4.686 25.960 1.00 81.50 255 LEU A C 1
ATOM 1947 O O . LEU A 1 255 ? -20.657 4.118 25.071 1.00 81.50 255 LEU A O 1
ATOM 1951 N N . ALA A 1 256 ? -21.551 5.997 25.920 1.00 85.31 256 ALA A N 1
ATOM 1952 C CA . ALA A 1 256 ? -21.072 6.860 24.845 1.00 85.31 256 ALA A CA 1
ATOM 1953 C C . ALA A 1 256 ? -19.536 6.964 24.818 1.00 85.31 256 ALA A C 1
ATOM 1955 O O . ALA A 1 256 ? -18.944 6.910 23.738 1.00 85.31 256 ALA A O 1
ATOM 1956 N N . THR A 1 257 ? -18.873 7.071 25.976 1.00 86.31 257 THR A N 1
ATOM 1957 C CA . THR A 1 257 ? -17.402 7.116 26.036 1.00 86.31 257 THR A CA 1
ATOM 1958 C C . THR A 1 257 ? -16.775 5.783 25.635 1.00 86.31 257 THR A C 1
ATOM 1960 O O . THR A 1 257 ? -15.821 5.784 24.856 1.00 86.31 257 THR A O 1
ATOM 1963 N N . VAL A 1 258 ? -17.335 4.649 26.071 1.00 85.75 258 VAL A N 1
ATOM 1964 C CA . VAL A 1 258 ? -16.893 3.314 25.630 1.00 85.75 258 VAL A CA 1
ATOM 1965 C C . VAL A 1 258 ? -17.043 3.159 24.115 1.00 85.75 258 VAL A C 1
ATOM 1967 O O . VAL A 1 258 ? -16.095 2.749 23.444 1.00 85.75 258 VAL A O 1
ATOM 1970 N N . ALA A 1 259 ? -18.191 3.543 23.549 1.00 82.56 259 ALA A N 1
ATOM 1971 C CA . ALA A 1 259 ? -18.417 3.484 22.105 1.00 82.56 259 ALA A CA 1
ATOM 1972 C C . ALA A 1 259 ? -17.412 4.351 21.325 1.00 82.56 259 ALA A C 1
ATOM 1974 O O . ALA A 1 259 ? -16.871 3.905 20.312 1.00 82.56 259 ALA A O 1
ATOM 1975 N N . LEU A 1 260 ? -17.110 5.559 21.816 1.00 86.56 260 LEU A N 1
ATOM 1976 C CA . LEU A 1 260 ? -16.116 6.447 21.212 1.00 86.56 260 LEU A CA 1
ATOM 1977 C C . LEU A 1 260 ? -14.704 5.838 21.244 1.00 86.56 260 LEU A C 1
ATOM 1979 O O . LEU A 1 260 ? -13.989 5.905 20.246 1.00 86.56 260 LEU A O 1
ATOM 1983 N N . ILE A 1 261 ? -14.309 5.212 22.357 1.00 86.31 261 ILE A N 1
ATOM 1984 C CA . ILE A 1 261 ? -13.005 4.542 22.492 1.00 86.31 261 ILE A CA 1
ATOM 1985 C C . ILE A 1 261 ? -12.902 3.352 21.532 1.00 86.31 261 ILE A C 1
ATOM 1987 O O . ILE A 1 261 ? -11.890 3.201 20.843 1.00 86.31 261 ILE A O 1
ATOM 1991 N N . LEU A 1 262 ? -13.946 2.526 21.429 1.00 83.56 262 LEU A N 1
ATOM 1992 C CA . LEU A 1 262 ? -13.986 1.406 20.483 1.00 83.56 262 LEU A CA 1
ATOM 1993 C C . LEU A 1 262 ? -13.922 1.886 19.025 1.00 83.56 262 LEU A C 1
ATOM 1995 O O . LEU A 1 262 ? -13.209 1.305 18.208 1.00 83.56 262 LEU A O 1
ATOM 1999 N N . LEU A 1 263 ? -14.603 2.987 18.702 1.00 85.12 263 LEU A N 1
ATOM 2000 C CA . LEU A 1 263 ? -14.567 3.585 17.369 1.00 85.12 263 LEU A CA 1
ATOM 2001 C C . LEU A 1 263 ? -13.178 4.148 17.027 1.00 85.12 263 LEU A C 1
ATOM 2003 O O . LEU A 1 263 ? -12.656 3.877 15.945 1.00 85.12 263 LEU A O 1
ATOM 2007 N N . LEU A 1 264 ? -12.548 4.880 17.952 1.00 83.69 264 LEU A N 1
ATOM 2008 C CA . LEU A 1 264 ? -11.197 5.426 17.772 1.00 83.69 264 LEU A CA 1
ATOM 2009 C C . LEU A 1 264 ? -10.142 4.322 17.644 1.00 83.69 264 LEU A C 1
ATOM 2011 O O . LEU A 1 264 ? -9.284 4.384 16.764 1.00 83.69 264 LEU A O 1
ATOM 2015 N N . THR A 1 265 ? -10.215 3.287 18.483 1.00 85.94 265 THR A N 1
ATOM 2016 C CA . THR A 1 265 ? -9.301 2.137 18.397 1.00 85.94 265 THR A CA 1
ATOM 2017 C C . THR A 1 265 ? -9.483 1.379 17.082 1.00 85.94 265 THR A C 1
ATOM 2019 O O . THR A 1 265 ? -8.488 1.067 16.427 1.00 85.94 265 THR A O 1
ATOM 2022 N N . GLY A 1 266 ? -10.723 1.178 16.626 1.00 80.56 266 GLY A N 1
ATOM 2023 C CA . GLY A 1 266 ? -11.021 0.602 15.312 1.00 80.56 266 GLY A CA 1
ATOM 2024 C C . GLY A 1 266 ? -10.453 1.422 14.147 1.00 80.56 266 GLY A C 1
ATOM 2025 O O . GLY A 1 266 ? -9.812 0.860 13.257 1.00 80.56 266 GLY A O 1
ATOM 2026 N N . LEU A 1 267 ? -10.614 2.749 14.173 1.00 81.44 267 LEU A N 1
ATOM 2027 C CA . LEU A 1 267 ? -10.040 3.662 13.175 1.00 81.44 267 LEU A CA 1
ATOM 2028 C C . LEU A 1 267 ? -8.508 3.591 13.131 1.00 81.44 267 LEU A C 1
ATOM 2030 O O . LEU A 1 267 ? -7.935 3.519 12.045 1.00 81.44 267 LEU A O 1
ATOM 2034 N N . CYS A 1 268 ? -7.842 3.549 14.288 1.00 77.06 268 CYS A N 1
ATOM 2035 C CA . CYS A 1 268 ? -6.388 3.386 14.363 1.00 77.06 268 CYS A CA 1
ATOM 2036 C C . CYS A 1 268 ? -5.920 2.073 13.717 1.00 77.06 268 CYS A C 1
ATOM 2038 O O . CYS A 1 268 ? -4.942 2.064 12.965 1.00 77.06 268 CYS A O 1
ATOM 2040 N N . VAL A 1 269 ? -6.628 0.967 13.968 1.00 79.12 269 VAL A N 1
ATOM 2041 C CA . VAL A 1 269 ? -6.315 -0.333 13.356 1.00 79.12 269 VAL A CA 1
ATOM 2042 C C . VAL A 1 269 ? -6.543 -0.298 11.843 1.00 79.12 269 VAL A C 1
ATOM 2044 O O . VAL A 1 269 ? -5.679 -0.744 11.088 1.00 79.12 269 VAL A O 1
ATOM 2047 N N . LEU A 1 270 ? -7.661 0.271 11.381 1.00 71.25 270 LEU A N 1
ATOM 2048 C CA . LEU A 1 270 ? -7.963 0.420 9.954 1.00 71.25 270 LEU A CA 1
ATOM 2049 C C . LEU A 1 270 ? -6.908 1.257 9.225 1.00 71.25 270 LEU A C 1
ATOM 2051 O O . LEU A 1 270 ? -6.436 0.843 8.169 1.00 71.25 270 LEU A O 1
ATOM 2055 N N . ALA A 1 271 ? -6.488 2.388 9.796 1.00 68.62 271 ALA A N 1
ATOM 2056 C CA . ALA A 1 271 ? -5.443 3.232 9.222 1.00 68.62 271 ALA A CA 1
ATOM 2057 C C . ALA A 1 271 ? -4.097 2.491 9.116 1.00 68.62 271 ALA A C 1
ATOM 2059 O O . ALA A 1 271 ? -3.428 2.553 8.081 1.00 68.62 271 ALA A O 1
ATOM 2060 N N . ALA A 1 272 ? -3.722 1.728 10.150 1.00 68.44 272 ALA A N 1
ATOM 2061 C CA . ALA A 1 272 ? -2.514 0.907 10.129 1.00 68.44 272 ALA A CA 1
ATOM 2062 C C . ALA A 1 272 ? -2.579 -0.193 9.052 1.00 68.44 272 ALA A C 1
ATOM 2064 O O . ALA A 1 272 ? -1.602 -0.414 8.332 1.00 68.44 272 ALA A O 1
ATOM 2065 N N . MET A 1 273 ? -3.733 -0.849 8.906 1.00 66.69 273 MET A N 1
ATOM 2066 C CA . MET A 1 273 ? -3.960 -1.887 7.896 1.00 66.69 273 MET A CA 1
ATOM 2067 C C . MET A 1 273 ? -3.989 -1.324 6.471 1.00 66.69 273 MET A C 1
ATOM 2069 O O . MET A 1 273 ? -3.395 -1.921 5.575 1.00 66.69 273 MET A O 1
ATOM 2073 N N . ALA A 1 274 ? -4.610 -0.161 6.257 1.00 58.09 274 ALA A N 1
ATOM 2074 C CA . ALA A 1 274 ? -4.631 0.521 4.964 1.00 58.09 274 ALA A CA 1
ATOM 2075 C C . ALA A 1 274 ? -3.217 0.904 4.500 1.00 58.09 274 ALA A C 1
ATOM 2077 O O . ALA A 1 274 ? -2.869 0.691 3.340 1.00 58.09 274 ALA A O 1
ATOM 2078 N N . GLY A 1 275 ? -2.362 1.378 5.414 1.00 59.19 275 GLY A N 1
ATOM 2079 C CA . GLY A 1 275 ? -0.951 1.635 5.116 1.00 59.19 275 GLY A CA 1
ATOM 2080 C C . GLY A 1 275 ? -0.199 0.379 4.661 1.00 59.19 275 GLY A C 1
ATOM 2081 O O . GLY A 1 275 ? 0.555 0.430 3.695 1.00 59.19 275 GLY A O 1
ATOM 2082 N N . VAL A 1 276 ? -0.446 -0.767 5.306 1.00 62.31 276 VAL A N 1
ATOM 2083 C CA . VAL A 1 276 ? 0.138 -2.060 4.897 1.00 62.31 276 VAL A CA 1
ATOM 2084 C C . VAL A 1 276 ? -0.399 -2.521 3.539 1.00 62.31 276 VAL A C 1
ATOM 2086 O O . VAL A 1 276 ? 0.355 -3.076 2.745 1.00 62.31 276 VAL A O 1
ATOM 2089 N N . ALA A 1 277 ? -1.684 -2.301 3.257 1.00 52.00 277 ALA A N 1
ATOM 2090 C CA . ALA A 1 277 ? -2.287 -2.670 1.980 1.00 52.00 277 ALA A CA 1
ATOM 2091 C C . ALA A 1 277 ? -1.686 -1.875 0.807 1.00 52.00 277 ALA A C 1
ATOM 2093 O O . ALA A 1 277 ? -1.283 -2.479 -0.184 1.00 52.00 277 ALA A O 1
ATOM 2094 N N . MET A 1 278 ? -1.539 -0.552 0.948 1.00 49.97 278 MET A N 1
ATOM 2095 C CA . MET A 1 278 ? -0.940 0.299 -0.092 1.00 49.97 278 MET A CA 1
ATOM 2096 C C . MET A 1 278 ? 0.532 -0.045 -0.365 1.00 49.97 278 MET A C 1
ATOM 2098 O O . MET A 1 278 ? 0.976 -0.039 -1.510 1.00 49.97 278 MET A O 1
ATOM 2102 N N . GLU A 1 279 ? 1.298 -0.377 0.677 1.00 55.09 279 GLU A N 1
ATOM 2103 C CA . GLU A 1 279 ? 2.705 -0.783 0.548 1.00 55.09 279 GLU A CA 1
ATOM 2104 C C . GLU A 1 279 ? 2.834 -2.121 -0.211 1.00 55.09 279 GLU A C 1
ATOM 2106 O O . GLU A 1 279 ? 3.769 -2.316 -0.985 1.00 55.09 279 GLU A O 1
ATOM 2111 N N . ARG A 1 280 ? 1.836 -3.009 -0.082 1.00 56.50 280 ARG A N 1
ATOM 2112 C CA . ARG A 1 280 ? 1.797 -4.297 -0.788 1.00 56.50 280 ARG A CA 1
ATOM 2113 C C . ARG A 1 280 ? 1.469 -4.188 -2.273 1.00 56.50 280 ARG A C 1
ATOM 2115 O O . ARG A 1 280 ? 1.997 -4.995 -3.027 1.00 56.50 280 ARG A O 1
ATOM 2122 N N . GLU A 1 281 ? 0.645 -3.238 -2.718 1.00 50.16 281 GLU A N 1
ATOM 2123 C CA . GLU A 1 281 ? 0.307 -3.100 -4.150 1.00 50.16 281 GLU A CA 1
ATOM 2124 C C . GLU A 1 281 ? 1.531 -2.793 -5.023 1.00 50.16 281 GLU A C 1
ATOM 2126 O O . GLU A 1 281 ? 1.663 -3.345 -6.118 1.00 50.16 281 GLU A O 1
ATOM 2131 N N . ARG A 1 282 ? 2.473 -1.984 -4.522 1.00 51.78 282 ARG A N 1
ATOM 2132 C CA . ARG A 1 282 ? 3.746 -1.732 -5.217 1.00 51.78 282 ARG A CA 1
ATOM 2133 C C . ARG A 1 282 ? 4.609 -2.987 -5.294 1.00 51.78 282 ARG A C 1
ATOM 2135 O O . ARG A 1 282 ? 5.085 -3.310 -6.377 1.00 51.78 282 ARG A O 1
ATOM 2142 N N . ASP A 1 283 ? 4.735 -3.734 -4.200 1.00 60.84 283 ASP A N 1
ATOM 2143 C CA . ASP A 1 283 ? 5.456 -5.016 -4.180 1.00 60.84 283 ASP A CA 1
ATOM 2144 C C . ASP A 1 283 ? 4.808 -6.064 -5.113 1.00 60.84 283 ASP A C 1
ATOM 2146 O O . ASP A 1 283 ? 5.501 -6.897 -5.696 1.00 60.84 283 ASP A O 1
ATOM 2150 N N . VAL A 1 284 ? 3.484 -6.016 -5.322 1.00 57.03 284 VAL A N 1
ATOM 2151 C CA . VAL A 1 284 ? 2.781 -6.913 -6.260 1.00 57.03 284 VAL A CA 1
ATOM 2152 C C . VAL A 1 284 ? 3.211 -6.672 -7.706 1.00 57.03 284 VAL A C 1
ATOM 2154 O O . VAL A 1 284 ? 3.441 -7.638 -8.434 1.00 57.03 284 VAL A O 1
ATOM 2157 N N . GLY A 1 285 ? 3.317 -5.410 -8.132 1.00 59.91 285 GLY A N 1
ATOM 2158 C CA . GLY A 1 285 ? 3.710 -5.071 -9.503 1.00 59.91 285 GLY A CA 1
ATOM 2159 C C . GLY A 1 285 ? 5.113 -5.575 -9.847 1.00 59.91 285 GLY A C 1
ATOM 2160 O O . GLY A 1 285 ? 5.334 -6.133 -10.922 1.00 59.91 285 GLY A O 1
ATOM 2161 N N . THR A 1 286 ? 6.042 -5.466 -8.896 1.00 64.12 286 THR A N 1
ATOM 2162 C CA . THR A 1 286 ? 7.428 -5.922 -9.066 1.00 64.12 286 THR A CA 1
ATOM 2163 C C . THR A 1 286 ? 7.524 -7.444 -9.076 1.00 64.12 286 THR A C 1
ATOM 2165 O O . THR A 1 286 ? 8.194 -8.005 -9.939 1.00 64.12 286 THR A O 1
ATOM 2168 N N . MET A 1 287 ? 6.796 -8.135 -8.193 1.00 68.00 287 MET A N 1
ATOM 2169 C CA . MET A 1 287 ? 6.753 -9.600 -8.187 1.00 68.00 287 MET A CA 1
ATOM 2170 C C . MET A 1 287 ? 6.117 -10.170 -9.457 1.00 68.00 287 MET A C 1
ATOM 2172 O O . MET A 1 287 ? 6.614 -11.167 -9.977 1.00 68.00 287 MET A O 1
ATOM 2176 N N . LYS A 1 288 ? 5.073 -9.526 -9.998 1.00 63.28 288 LYS A N 1
ATOM 2177 C CA . LYS A 1 288 ? 4.502 -9.917 -11.293 1.00 63.28 288 LYS A CA 1
ATOM 2178 C C . LYS A 1 288 ? 5.519 -9.751 -12.414 1.00 63.28 288 LYS A C 1
ATOM 2180 O O . LYS A 1 288 ? 5.728 -10.699 -13.156 1.00 63.28 288 LYS A O 1
ATOM 2185 N N . ALA A 1 289 ? 6.215 -8.617 -12.492 1.00 65.25 289 ALA A N 1
ATOM 2186 C CA . ALA A 1 289 ? 7.246 -8.386 -13.508 1.00 65.25 289 ALA A CA 1
ATOM 2187 C C . ALA A 1 289 ? 8.392 -9.411 -13.479 1.00 65.25 289 ALA A C 1
ATOM 2189 O O . ALA A 1 289 ? 8.983 -9.685 -14.516 1.00 65.25 289 ALA A O 1
ATOM 2190 N N . LEU A 1 290 ? 8.665 -10.006 -12.315 1.00 69.56 290 LEU A N 1
ATOM 2191 C CA . LEU A 1 290 ? 9.678 -11.050 -12.130 1.00 69.56 290 LEU A CA 1
ATOM 2192 C C . LEU A 1 290 ? 9.151 -12.481 -12.360 1.00 69.56 290 LEU A C 1
ATOM 2194 O O . LEU A 1 290 ? 9.920 -13.428 -12.227 1.00 69.56 290 LEU A O 1
ATOM 2198 N N . GLY A 1 291 ? 7.862 -12.651 -12.681 1.00 63.16 291 GLY A N 1
ATOM 2199 C CA . GLY A 1 291 ? 7.252 -13.959 -12.950 1.00 63.16 291 GLY A CA 1
ATOM 2200 C C . GLY A 1 291 ? 6.761 -14.725 -11.713 1.00 63.16 291 GLY A C 1
ATOM 2201 O O . GLY A 1 291 ? 6.705 -15.952 -11.732 1.00 63.16 291 GLY A O 1
ATOM 2202 N N . GLY A 1 292 ? 6.451 -14.036 -10.610 1.00 67.38 292 GLY A N 1
ATOM 2203 C CA . GLY A 1 292 ? 6.026 -14.670 -9.360 1.00 67.38 292 GLY A CA 1
ATOM 2204 C C . GLY A 1 292 ? 4.516 -14.968 -9.247 1.00 67.38 292 GLY A C 1
ATOM 2205 O O . GLY A 1 292 ? 3.730 -14.019 -9.166 1.00 67.38 292 GLY A O 1
ATOM 2206 N N . PRO A 1 293 ? 4.085 -16.243 -9.076 1.00 60.59 293 PRO A N 1
ATOM 2207 C CA . PRO A 1 293 ? 2.670 -16.596 -8.916 1.00 60.59 293 PRO A CA 1
ATOM 2208 C C . PRO A 1 293 ? 2.113 -16.216 -7.531 1.00 60.59 293 PRO A C 1
ATOM 2210 O O . PRO A 1 293 ? 2.430 -16.840 -6.508 1.00 60.59 293 PRO A O 1
ATOM 2213 N N . TRP A 1 294 ? 1.204 -15.233 -7.501 1.00 50.38 294 TRP A N 1
ATOM 2214 C CA . TRP A 1 294 ? 0.671 -14.598 -6.279 1.00 50.38 294 TRP A CA 1
ATOM 2215 C C . TRP A 1 294 ? -0.062 -15.562 -5.322 1.00 50.38 294 TRP A C 1
ATOM 2217 O O . TRP A 1 294 ? 0.070 -15.469 -4.099 1.00 50.38 294 TRP A O 1
ATOM 2227 N N . GLY A 1 295 ? -0.791 -16.547 -5.864 1.00 52.75 295 GLY A N 1
ATOM 2228 C CA . GLY A 1 295 ? -1.550 -17.524 -5.068 1.00 52.75 295 GLY A CA 1
ATOM 2229 C C . GLY A 1 295 ? -0.670 -18.472 -4.241 1.00 52.75 295 GLY A C 1
ATOM 2230 O O . GLY A 1 295 ? -1.056 -18.894 -3.150 1.00 52.75 295 GLY A O 1
ATOM 2231 N N . SER A 1 296 ? 0.546 -18.762 -4.710 1.00 51.88 296 SER A N 1
ATOM 2232 C CA . SER A 1 296 ? 1.464 -19.692 -4.040 1.00 51.88 296 SER A CA 1
ATOM 2233 C C . SER A 1 296 ? 2.146 -19.079 -2.808 1.00 51.88 296 SER A C 1
ATOM 2235 O O . SER A 1 296 ? 2.392 -19.775 -1.819 1.00 51.88 296 SER A O 1
ATOM 2237 N N . LEU A 1 297 ? 2.396 -17.764 -2.831 1.00 47.44 297 LEU A N 1
ATOM 2238 C CA . LEU A 1 297 ? 2.998 -17.026 -1.721 1.00 47.44 297 LEU A CA 1
ATOM 2239 C C . LEU A 1 297 ? 1.996 -16.851 -0.572 1.00 47.44 297 LEU A C 1
ATOM 2241 O O . LEU A 1 297 ? 2.341 -17.090 0.585 1.00 47.44 297 LEU A O 1
ATOM 2245 N N . LEU A 1 298 ? 0.740 -16.509 -0.888 1.00 44.00 298 LEU A N 1
ATOM 2246 C CA . LEU A 1 298 ? -0.330 -16.402 0.106 1.00 44.00 298 LEU A CA 1
ATOM 2247 C C . LEU A 1 298 ? -0.688 -17.748 0.728 1.00 44.00 298 LEU A C 1
ATOM 2249 O O . LEU A 1 298 ? -0.864 -17.803 1.939 1.00 44.00 298 LEU A O 1
ATOM 2253 N N . ALA A 1 299 ? -0.740 -18.835 -0.046 1.00 41.91 299 ALA A N 1
ATOM 2254 C CA . ALA A 1 299 ? -0.978 -20.170 0.504 1.00 41.91 299 ALA A CA 1
ATOM 2255 C C . ALA A 1 299 ? 0.129 -20.587 1.493 1.00 41.91 299 ALA A C 1
ATOM 2257 O O . ALA A 1 299 ? -0.151 -21.149 2.553 1.00 41.91 299 ALA A O 1
ATOM 2258 N N . ARG A 1 300 ? 1.390 -20.244 1.194 1.00 43.88 300 ARG A N 1
ATOM 2259 C CA . ARG A 1 300 ? 2.538 -20.511 2.077 1.00 43.88 300 ARG A CA 1
ATOM 2260 C C . ARG A 1 300 ? 2.598 -19.576 3.289 1.00 43.88 300 ARG A C 1
ATOM 2262 O O . ARG A 1 300 ? 3.038 -20.010 4.347 1.00 43.88 300 ARG A O 1
ATOM 2269 N N . LEU A 1 301 ? 2.129 -18.332 3.174 1.00 36.56 301 LEU A N 1
ATOM 2270 C CA . LEU A 1 301 ? 1.981 -17.401 4.303 1.00 36.56 301 LEU A CA 1
ATOM 2271 C C . LEU A 1 301 ? 0.784 -17.762 5.199 1.00 36.56 301 LEU A C 1
ATOM 2273 O O . LEU A 1 301 ? 0.893 -17.696 6.419 1.00 36.56 301 LEU A O 1
ATOM 2277 N N . ALA A 1 302 ? -0.335 -18.201 4.620 1.00 34.88 302 ALA A N 1
ATOM 2278 C CA . ALA A 1 302 ? -1.518 -18.658 5.348 1.00 34.88 302 ALA A CA 1
ATOM 2279 C C . ALA A 1 302 ? -1.234 -19.935 6.155 1.00 34.88 302 ALA A C 1
ATOM 2281 O O . ALA A 1 302 ? -1.683 -20.050 7.294 1.00 34.88 302 ALA A O 1
ATOM 2282 N N . ALA A 1 303 ? -0.410 -20.845 5.626 1.00 37.56 303 ALA A N 1
ATOM 2283 C CA . ALA A 1 303 ? 0.058 -22.027 6.352 1.00 37.56 303 ALA A CA 1
ATOM 2284 C C . ALA A 1 303 ? 0.883 -21.690 7.614 1.00 37.56 303 ALA A C 1
ATOM 2286 O O . ALA A 1 303 ? 0.928 -22.491 8.543 1.00 37.56 303 ALA A O 1
ATOM 2287 N N . VAL A 1 304 ? 1.496 -20.500 7.685 1.00 37.16 304 VAL A N 1
ATOM 2288 C CA . VAL A 1 304 ? 2.255 -20.031 8.861 1.00 37.16 304 VAL A CA 1
ATOM 2289 C C . VAL A 1 304 ? 1.333 -19.451 9.940 1.00 37.16 304 VAL A C 1
ATOM 2291 O O . VAL A 1 304 ? 1.610 -19.614 11.125 1.00 37.16 304 VAL A O 1
ATOM 2294 N N . PHE A 1 305 ? 0.213 -18.829 9.558 1.00 35.69 305 PHE A N 1
ATOM 2295 C CA . PHE A 1 305 ? -0.791 -18.331 10.510 1.00 35.69 305 PHE A CA 1
ATOM 2296 C C . PHE A 1 305 ? -1.802 -19.405 10.953 1.00 35.69 305 PHE A C 1
ATOM 2298 O O . PHE A 1 305 ? -2.439 -19.246 11.988 1.00 35.69 305 PHE A O 1
ATOM 2305 N N . GLY A 1 306 ? -1.920 -20.517 10.219 1.00 34.25 306 GLY A N 1
ATOM 2306 C CA . GLY A 1 306 ? -2.786 -21.658 10.554 1.00 34.25 306 GLY A CA 1
ATOM 2307 C C . GLY A 1 306 ? -2.172 -22.700 11.501 1.00 34.25 306 GLY A C 1
ATOM 2308 O O . GLY A 1 306 ? -2.737 -23.776 11.670 1.00 34.25 306 GLY A O 1
ATOM 2309 N N . GLY A 1 307 ? -1.011 -22.418 12.096 1.00 33.25 307 GLY A N 1
ATOM 2310 C CA . GLY A 1 307 ? -0.246 -23.359 12.916 1.00 33.25 307 GLY A CA 1
ATOM 2311 C C . GLY A 1 307 ? -0.390 -23.141 14.420 1.00 33.25 307 GLY A C 1
ATOM 2312 O O . GLY A 1 307 ? 0.617 -22.991 15.102 1.00 33.25 307 GLY A O 1
ATOM 2313 N N . SER A 1 308 ? -1.605 -23.080 14.963 1.00 32.19 308 SER A N 1
ATOM 2314 C CA . SER A 1 308 ? -1.846 -23.239 16.407 1.00 32.19 308 SER A CA 1
ATOM 2315 C C . SER A 1 308 ? -3.286 -23.679 16.631 1.00 32.19 308 SER A C 1
ATOM 2317 O O . SER A 1 308 ? -4.217 -22.957 16.282 1.00 32.19 308 SER A O 1
ATOM 2319 N N . GLY A 1 309 ? -3.475 -24.864 17.210 1.00 32.69 309 GLY A N 1
ATOM 2320 C CA . GLY A 1 309 ? -4.777 -25.318 17.677 1.00 32.69 309 GLY A CA 1
ATOM 2321 C C . GLY A 1 309 ? -5.317 -24.374 18.748 1.00 32.69 309 GLY A C 1
ATOM 2322 O O . GLY A 1 309 ? -4.948 -24.472 19.911 1.00 32.69 309 GLY A O 1
ATOM 2323 N N . ALA A 1 310 ? -6.191 -23.462 18.347 1.00 28.92 310 ALA A N 1
ATOM 2324 C CA . ALA A 1 310 ? -7.105 -22.754 19.222 1.00 28.92 310 ALA A CA 1
ATOM 2325 C C . ALA A 1 310 ? -8.395 -22.550 18.430 1.00 28.92 310 ALA A C 1
ATOM 2327 O O . ALA A 1 310 ? -8.418 -21.860 17.411 1.00 28.92 310 ALA A O 1
ATOM 2328 N N . ALA A 1 311 ? -9.452 -23.227 18.870 1.00 30.97 311 ALA A N 1
ATOM 2329 C CA . ALA A 1 311 ? -10.788 -23.093 18.322 1.00 30.97 311 ALA A CA 1
ATOM 2330 C C . ALA A 1 311 ? -11.230 -21.623 18.391 1.00 30.97 311 ALA A C 1
ATOM 2332 O O . ALA A 1 311 ? -11.372 -21.065 19.476 1.00 30.97 311 ALA A O 1
ATOM 2333 N N . TRP A 1 312 ? -11.444 -20.999 17.234 1.00 25.64 312 TRP A N 1
ATOM 2334 C CA . TRP A 1 312 ? -12.189 -19.746 17.140 1.00 25.64 312 TRP A CA 1
ATOM 2335 C C . TRP A 1 312 ? -13.680 -20.080 17.007 1.00 25.64 312 TRP A C 1
ATOM 2337 O O . TRP A 1 312 ? -14.028 -20.943 16.194 1.00 25.64 312 TRP A O 1
ATOM 2347 N N . PRO A 1 313 ? -14.571 -19.450 17.793 1.00 29.83 313 PRO A N 1
ATOM 2348 C CA . PRO A 1 313 ? -15.994 -19.730 17.722 1.00 29.83 313 PRO A CA 1
ATOM 2349 C C . PRO A 1 313 ? -16.571 -19.189 16.413 1.00 29.83 313 PRO A C 1
ATOM 2351 O O . PRO A 1 313 ? -16.297 -18.066 15.991 1.00 29.83 313 PRO A O 1
ATOM 2354 N N . ALA A 1 314 ? -17.381 -20.029 15.778 1.00 32.44 314 ALA A N 1
ATOM 2355 C CA . ALA A 1 314 ? -18.125 -19.736 14.570 1.00 32.44 314 ALA A CA 1
ATOM 2356 C C . ALA A 1 314 ? -19.036 -18.514 14.756 1.00 32.44 314 ALA A C 1
ATOM 2358 O O . ALA A 1 314 ? -19.972 -18.556 15.551 1.00 32.44 314 ALA A O 1
ATOM 2359 N N . TRP A 1 315 ? -18.802 -17.459 13.977 1.00 27.53 315 TRP A N 1
ATOM 2360 C CA . TRP A 1 315 ? -19.825 -16.473 13.634 1.00 27.53 315 TRP A CA 1
ATOM 2361 C C . TRP A 1 315 ? -20.078 -16.581 12.131 1.00 27.53 315 TRP A C 1
ATOM 2363 O O . TRP A 1 315 ? -19.171 -16.424 11.314 1.00 27.53 315 TRP A O 1
ATOM 2373 N N . GLY A 1 316 ? -21.303 -16.991 11.803 1.00 27.91 316 GLY A N 1
ATOM 2374 C CA . GLY A 1 316 ? -21.747 -17.357 10.466 1.00 27.91 316 GLY A CA 1
ATOM 2375 C C . GLY A 1 316 ? -21.871 -16.170 9.513 1.00 27.91 316 GLY A C 1
ATOM 2376 O O . GLY A 1 316 ? -22.235 -15.064 9.901 1.00 27.91 316 GLY A O 1
ATOM 2377 N N . GLY A 1 317 ? -21.593 -16.448 8.243 1.00 26.62 317 GLY A N 1
ATOM 2378 C CA . GLY A 1 317 ? -21.718 -15.522 7.124 1.00 26.62 317 GLY A CA 1
ATOM 2379 C C . GLY A 1 317 ? -21.189 -16.190 5.860 1.00 26.62 317 GLY A C 1
ATOM 2380 O O . GLY A 1 317 ? -19.997 -16.157 5.576 1.00 26.62 317 GLY A O 1
ATOM 2381 N N . ASP A 1 318 ? -22.086 -16.877 5.168 1.00 30.09 318 ASP A N 1
ATOM 2382 C CA . ASP A 1 318 ? -21.864 -17.778 4.041 1.00 30.09 318 ASP A CA 1
ATOM 2383 C C . ASP A 1 318 ? -21.222 -17.084 2.817 1.00 30.09 318 ASP A C 1
ATOM 2385 O O . ASP A 1 318 ? -21.862 -16.293 2.130 1.00 30.09 318 ASP A O 1
ATOM 2389 N N . TRP A 1 319 ? -19.949 -17.390 2.535 1.00 26.31 319 TRP A N 1
ATOM 2390 C CA . TRP A 1 319 ? -19.232 -17.012 1.300 1.00 26.31 319 TRP A CA 1
ATOM 2391 C C . TRP A 1 319 ? -18.690 -18.240 0.545 1.00 26.31 319 TRP A C 1
ATOM 2393 O O . TRP A 1 319 ? -17.760 -18.136 -0.255 1.00 26.31 319 TRP A O 1
ATOM 2403 N N . ARG A 1 320 ? -19.264 -19.433 0.762 1.00 27.25 320 ARG A N 1
ATOM 2404 C CA . ARG A 1 320 ? -18.925 -20.646 -0.009 1.00 27.25 320 ARG A CA 1
ATOM 2405 C C . ARG A 1 320 ? -20.028 -20.986 -1.005 1.00 27.25 320 ARG A C 1
ATOM 2407 O O . ARG A 1 320 ? -20.574 -22.085 -1.003 1.00 27.25 320 ARG A O 1
ATOM 2414 N N . ARG A 1 321 ? -20.344 -20.051 -1.902 1.00 27.39 321 ARG A N 1
ATOM 2415 C CA . ARG A 1 321 ? -21.232 -20.339 -3.036 1.00 27.39 321 ARG A CA 1
ATOM 2416 C C . ARG A 1 321 ? -20.877 -19.551 -4.293 1.00 27.39 321 ARG A C 1
ATOM 2418 O O . ARG A 1 321 ? -21.705 -18.835 -4.826 1.00 27.39 321 ARG A O 1
ATOM 2425 N N . CYS A 1 322 ? -19.648 -19.711 -4.778 1.00 26.11 322 CYS A N 1
ATOM 2426 C CA . CYS A 1 322 ? -19.309 -19.568 -6.198 1.00 26.11 322 CYS A CA 1
ATOM 2427 C C . CYS A 1 322 ? -17.907 -20.141 -6.427 1.00 26.11 322 CYS A C 1
ATOM 2429 O O . CYS A 1 322 ? -16.923 -19.550 -6.002 1.00 26.11 322 CYS A O 1
ATOM 2431 N N . GLY A 1 323 ? -17.823 -21.310 -7.060 1.00 28.23 323 GLY A N 1
ATOM 2432 C CA . GLY A 1 323 ? -16.546 -21.945 -7.396 1.00 28.23 323 GLY A CA 1
ATOM 2433 C C . GLY A 1 323 ? -16.441 -23.388 -6.924 1.00 28.23 323 GLY A C 1
ATOM 2434 O O . GLY A 1 323 ? -15.523 -23.720 -6.194 1.00 28.23 323 GLY A O 1
ATOM 2435 N N . ASN A 1 324 ? -17.406 -24.231 -7.294 1.00 26.50 324 ASN A N 1
ATOM 2436 C CA . ASN A 1 324 ? -17.180 -25.670 -7.428 1.00 26.50 324 ASN A CA 1
ATOM 2437 C C . ASN A 1 324 ? -18.309 -26.283 -8.257 1.00 26.50 324 ASN A C 1
ATOM 2439 O O . ASN A 1 324 ? -19.371 -26.636 -7.749 1.00 26.50 324 ASN A O 1
ATOM 2443 N N . ARG A 1 325 ? -18.073 -26.370 -9.565 1.00 23.89 325 ARG A N 1
ATOM 2444 C CA . ARG A 1 325 ? -18.658 -27.381 -10.447 1.00 23.89 325 ARG A CA 1
ATOM 2445 C C . ARG A 1 325 ? -17.756 -27.492 -11.671 1.00 23.89 325 ARG A C 1
ATOM 2447 O O . ARG A 1 325 ? -17.856 -26.658 -12.560 1.00 23.89 325 ARG A O 1
ATOM 2454 N N . ALA A 1 326 ? -16.855 -28.473 -11.628 1.00 26.33 326 ALA A N 1
ATOM 2455 C CA . ALA A 1 326 ? -16.319 -29.252 -12.754 1.00 26.33 326 ALA A CA 1
ATOM 2456 C C . ALA A 1 326 ? -14.909 -29.781 -12.431 1.00 26.33 326 ALA A C 1
ATOM 2458 O O . ALA A 1 326 ? -13.961 -29.528 -13.160 1.00 26.33 326 ALA A O 1
ATOM 2459 N N . PHE A 1 327 ? -14.768 -30.510 -11.327 1.00 24.02 327 PHE A N 1
ATOM 2460 C CA . PHE A 1 327 ? -13.754 -31.552 -11.198 1.00 24.02 327 PHE A CA 1
ATOM 2461 C C . PHE A 1 327 ? -14.388 -32.685 -10.389 1.00 24.02 327 PHE A C 1
ATOM 2463 O O . PHE A 1 327 ? -15.176 -32.420 -9.484 1.00 24.02 327 PHE A O 1
ATOM 2470 N N . ASP A 1 328 ? -14.067 -33.908 -10.791 1.00 22.48 328 ASP A N 1
ATOM 2471 C CA . ASP A 1 328 ? -14.517 -35.204 -10.276 1.00 22.48 328 ASP A CA 1
ATOM 2472 C C . ASP A 1 328 ? -15.831 -35.754 -10.836 1.00 22.48 328 ASP A C 1
ATOM 2474 O O . ASP A 1 328 ? -16.901 -35.634 -10.247 1.00 22.48 328 ASP A O 1
ATOM 2478 N N . LEU A 1 329 ? -15.699 -36.505 -11.934 1.00 24.78 329 LEU A N 1
ATOM 2479 C CA . LEU A 1 329 ? -16.305 -37.831 -12.005 1.00 24.78 329 LEU A CA 1
ATOM 2480 C C . LEU A 1 329 ? -15.342 -38.830 -12.668 1.00 24.78 329 LEU A C 1
ATOM 2482 O O . LEU A 1 329 ? -14.970 -38.692 -13.829 1.00 24.78 329 LEU A O 1
ATOM 2486 N N . ALA A 1 330 ? -15.045 -39.860 -11.875 1.00 26.23 330 ALA A N 1
ATOM 2487 C CA . ALA A 1 330 ? -14.812 -41.251 -12.251 1.00 26.23 330 ALA A CA 1
ATOM 2488 C C . ALA A 1 330 ? -13.463 -41.637 -12.884 1.00 26.23 330 ALA A C 1
ATOM 2490 O O . ALA A 1 330 ? -13.266 -41.668 -14.096 1.00 26.23 330 ALA A O 1
ATOM 2491 N N . ARG A 1 331 ? -12.585 -42.099 -11.990 1.00 23.50 331 ARG A N 1
ATOM 2492 C CA . ARG A 1 331 ? -11.556 -43.110 -12.223 1.00 23.50 331 ARG A CA 1
ATOM 2493 C C . ARG A 1 331 ? -12.079 -44.421 -11.623 1.00 23.50 331 ARG A C 1
ATOM 2495 O O . ARG A 1 331 ? -12.278 -44.440 -10.418 1.00 23.50 331 ARG A O 1
ATOM 2502 N N . GLU A 1 332 ? -12.296 -45.457 -12.437 1.00 26.36 332 GLU A N 1
ATOM 2503 C CA . GLU A 1 332 ? -11.983 -46.862 -12.098 1.00 26.36 332 GLU A CA 1
ATOM 2504 C C . GLU A 1 332 ? -12.178 -47.817 -13.298 1.00 26.36 332 GLU A C 1
ATOM 2506 O O . GLU A 1 332 ? -13.270 -47.988 -13.830 1.00 26.36 332 GLU A O 1
ATOM 2511 N N . ASP A 1 333 ? -11.038 -48.375 -13.716 1.00 27.28 333 ASP A N 1
ATOM 2512 C CA . ASP A 1 333 ? -10.737 -49.713 -14.239 1.00 27.28 333 ASP A CA 1
ATOM 2513 C C . ASP A 1 333 ? -11.657 -50.443 -15.239 1.00 27.28 333 ASP A C 1
ATOM 2515 O O . ASP A 1 333 ? -12.734 -50.941 -14.926 1.00 27.28 333 ASP A O 1
ATOM 2519 N N . SER A 1 334 ? -11.092 -50.767 -16.411 1.00 23.98 334 SER A N 1
ATOM 2520 C CA . SER A 1 334 ? -10.664 -52.154 -16.682 1.00 23.98 334 SER A CA 1
ATOM 2521 C C . SER A 1 334 ? -9.904 -52.316 -18.011 1.00 23.98 334 SER A C 1
ATOM 2523 O O . SER A 1 334 ? -10.332 -51.933 -19.094 1.00 23.98 334 SER A O 1
ATOM 2525 N N . LEU A 1 335 ? -8.731 -52.933 -17.868 1.00 26.05 335 LEU A N 1
ATOM 2526 C CA . LEU A 1 335 ? -7.961 -53.756 -18.803 1.00 26.05 335 LEU A CA 1
ATOM 2527 C C . LEU A 1 335 ? -8.643 -54.154 -20.132 1.00 26.05 335 LEU A C 1
ATOM 2529 O O . LEU A 1 335 ? -9.577 -54.953 -20.131 1.00 26.05 335 LEU A O 1
ATOM 2533 N N . ARG A 1 336 ? -8.008 -53.814 -21.267 1.00 22.69 336 ARG A N 1
ATOM 2534 C CA . ARG A 1 336 ? -7.694 -54.774 -22.349 1.00 22.69 336 ARG A CA 1
ATOM 2535 C C . ARG A 1 336 ? -6.619 -54.233 -23.302 1.00 22.69 336 ARG A C 1
ATOM 2537 O O . ARG A 1 336 ? -6.633 -53.087 -23.729 1.00 22.69 336 ARG A O 1
ATOM 2544 N N . ARG A 1 337 ? -5.662 -55.121 -23.570 1.00 23.67 337 ARG A N 1
ATOM 2545 C CA . ARG A 1 337 ? -4.489 -55.019 -24.451 1.00 23.67 337 ARG A CA 1
ATOM 2546 C C . ARG A 1 337 ? -4.900 -54.711 -25.899 1.00 23.67 337 ARG A C 1
ATOM 2548 O O . ARG A 1 337 ? -5.848 -55.330 -26.359 1.00 23.67 337 ARG A O 1
ATOM 2555 N N . SER A 1 338 ? -4.116 -53.917 -26.635 1.00 22.31 338 SER A N 1
ATOM 2556 C CA . SER A 1 338 ? -3.034 -54.422 -27.512 1.00 22.31 338 SER A CA 1
ATOM 2557 C C . SER A 1 338 ? -2.482 -53.344 -28.467 1.00 22.31 338 SER A C 1
ATOM 2559 O O . SER A 1 338 ? -3.223 -52.795 -29.273 1.00 22.31 338 SER A O 1
ATOM 2561 N N . SER A 1 339 ? -1.159 -53.148 -28.371 1.00 23.97 339 SER A N 1
ATOM 2562 C CA . SER A 1 339 ? -0.146 -52.970 -29.437 1.00 23.97 339 SER A CA 1
ATOM 2563 C C . SER A 1 339 ? -0.312 -51.899 -30.527 1.00 23.97 339 SER A C 1
ATOM 2565 O O . SER A 1 339 ? -1.109 -52.074 -31.442 1.00 23.97 339 SER A O 1
ATOM 2567 N N . ALA A 1 340 ? 0.596 -50.911 -30.511 1.00 25.70 340 ALA A N 1
ATOM 2568 C CA . ALA A 1 340 ? 1.635 -50.688 -31.542 1.00 25.70 340 ALA A CA 1
ATOM 2569 C C . ALA A 1 340 ? 2.428 -49.398 -31.202 1.00 25.70 340 ALA A C 1
ATOM 2571 O O . ALA A 1 340 ? 1.978 -48.294 -31.475 1.00 25.70 340 ALA A O 1
ATOM 2572 N N . THR A 1 341 ? 3.444 -49.468 -30.334 1.00 27.39 341 THR A N 1
ATOM 2573 C CA . THR A 1 341 ? 4.887 -49.356 -30.668 1.00 27.39 341 THR A CA 1
ATOM 2574 C C . THR A 1 341 ? 5.283 -48.232 -31.637 1.00 27.39 341 THR A C 1
ATOM 2576 O O . THR A 1 341 ? 5.199 -48.399 -32.850 1.00 27.39 341 THR A O 1
ATOM 2579 N N . ALA A 1 342 ? 5.867 -47.169 -31.079 1.00 24.61 342 ALA A N 1
ATOM 2580 C CA . ALA A 1 342 ? 6.959 -46.401 -31.679 1.00 24.61 342 ALA A CA 1
ATOM 2581 C C . ALA A 1 342 ? 8.188 -46.559 -30.758 1.00 24.61 342 ALA A C 1
ATOM 2583 O O . ALA A 1 342 ? 7.991 -46.507 -29.541 1.00 24.61 342 ALA A O 1
ATOM 2584 N N . PRO A 1 343 ? 9.413 -46.788 -31.266 1.00 32.94 343 PRO A N 1
ATOM 2585 C CA . PRO A 1 343 ? 10.600 -46.774 -30.429 1.00 32.94 343 PRO A CA 1
ATOM 2586 C C . PRO A 1 343 ? 11.324 -45.424 -30.482 1.00 32.94 343 PRO A C 1
ATOM 2588 O O . PRO A 1 343 ? 11.425 -44.776 -31.526 1.00 32.94 343 PRO A O 1
ATOM 2591 N N . ASP A 1 344 ? 11.840 -45.066 -29.313 1.00 28.59 344 ASP A N 1
ATOM 2592 C CA . ASP A 1 344 ? 12.827 -44.034 -29.025 1.00 28.59 344 ASP A CA 1
ATOM 2593 C C . ASP A 1 344 ? 14.080 -44.113 -29.911 1.00 28.59 344 ASP A C 1
ATOM 2595 O O . ASP A 1 344 ? 14.466 -45.194 -30.352 1.00 28.59 344 ASP A O 1
ATOM 2599 N N . CYS A 1 345 ? 14.806 -42.994 -30.032 1.00 25.17 345 CYS A N 1
ATOM 2600 C CA . CYS A 1 345 ? 16.244 -43.016 -29.750 1.00 25.17 345 CYS A CA 1
ATOM 2601 C C . CYS A 1 345 ? 16.812 -41.615 -29.473 1.00 25.17 345 CYS A C 1
ATOM 2603 O O . CYS A 1 345 ? 16.715 -40.682 -30.268 1.00 25.17 345 CYS A O 1
ATOM 2605 N N . VAL A 1 346 ? 17.435 -41.532 -28.303 1.00 28.67 346 VAL A N 1
ATOM 2606 C CA . VAL A 1 346 ? 18.166 -40.423 -27.698 1.00 28.67 346 VAL A CA 1
ATOM 2607 C C . VAL A 1 346 ? 19.613 -40.385 -28.224 1.00 28.67 346 VAL A C 1
ATOM 2609 O O . VAL A 1 346 ? 20.221 -41.428 -28.427 1.00 28.67 346 VAL A O 1
ATOM 2612 N N . SER A 1 347 ? 20.143 -39.166 -28.386 1.00 29.45 347 SER A N 1
ATOM 2613 C CA . SER A 1 347 ? 21.560 -38.739 -28.379 1.00 29.45 347 SER A CA 1
ATOM 2614 C C . SER A 1 347 ? 22.612 -39.445 -29.257 1.00 29.45 347 SER A C 1
ATOM 2616 O O . SER A 1 347 ? 22.954 -40.600 -29.031 1.00 29.45 347 SER A O 1
ATOM 2618 N N . CYS A 1 348 ? 23.312 -38.661 -30.086 1.00 25.77 348 CYS A N 1
ATOM 2619 C CA . CYS A 1 348 ? 24.759 -38.821 -30.281 1.00 25.77 348 CYS A CA 1
ATOM 2620 C C . CYS A 1 348 ? 25.399 -37.479 -30.672 1.00 25.77 348 CYS A C 1
ATOM 2622 O O . CYS A 1 348 ? 25.079 -36.889 -31.703 1.00 25.77 348 CYS A O 1
ATOM 2624 N N . SER A 1 349 ? 26.291 -36.994 -29.812 1.00 31.41 349 SER A N 1
ATOM 2625 C CA . SER A 1 349 ? 27.174 -35.850 -30.011 1.00 31.41 349 SER A CA 1
ATOM 2626 C C . SER A 1 349 ? 28.537 -36.300 -30.562 1.00 31.41 349 SER A C 1
ATOM 2628 O O . SER A 1 349 ? 28.993 -37.407 -30.294 1.00 31.41 349 SER A O 1
ATOM 2630 N N . HIS A 1 350 ? 29.190 -35.373 -31.272 1.00 28.91 350 HIS A N 1
ATOM 2631 C CA . HIS A 1 350 ? 30.590 -35.340 -31.728 1.00 28.91 350 HIS A CA 1
ATOM 2632 C C . HIS A 1 350 ? 31.018 -35.981 -33.071 1.00 28.91 350 HIS A C 1
ATOM 2634 O O . HIS A 1 350 ? 31.313 -37.165 -33.171 1.00 28.91 350 HIS A O 1
ATOM 2640 N N . ARG A 1 351 ? 31.318 -35.036 -33.984 1.00 28.45 351 ARG A N 1
ATOM 2641 C CA . ARG A 1 351 ? 32.479 -34.909 -34.896 1.00 28.45 351 ARG A CA 1
ATOM 2642 C C . ARG A 1 351 ? 32.341 -35.336 -36.374 1.00 28.45 351 ARG A C 1
ATOM 2644 O O . ARG A 1 351 ? 31.441 -36.092 -36.715 1.00 28.45 351 ARG A O 1
ATOM 2651 N N . PRO A 1 352 ? 33.138 -34.669 -37.243 1.00 44.62 352 PRO A N 1
ATOM 2652 C CA . PRO A 1 352 ? 32.734 -34.196 -38.562 1.00 44.62 352 PRO A CA 1
ATOM 2653 C C . PRO A 1 352 ? 33.116 -35.182 -39.668 1.00 44.62 352 PRO A C 1
ATOM 2655 O O . PRO A 1 352 ? 33.895 -36.102 -39.448 1.00 44.62 352 PRO A O 1
ATOM 2658 N N . ASP A 1 353 ? 32.579 -34.926 -40.857 1.00 37.56 353 ASP A N 1
ATOM 2659 C CA . ASP A 1 353 ? 32.837 -35.636 -42.112 1.00 37.56 353 ASP A CA 1
ATOM 2660 C C . ASP A 1 353 ? 32.255 -37.052 -42.205 1.00 37.56 353 ASP A C 1
ATOM 2662 O O . ASP A 1 353 ? 32.883 -38.061 -41.901 1.00 37.56 353 ASP A O 1
ATOM 2666 N N . GLY A 1 354 ? 31.029 -37.139 -42.729 1.00 32.56 354 GLY A N 1
ATOM 2667 C CA . GLY A 1 354 ? 30.468 -38.417 -43.166 1.00 32.56 354 GLY A CA 1
ATOM 2668 C C . GLY A 1 354 ? 28.953 -38.411 -43.281 1.00 32.56 354 GLY A C 1
ATOM 2669 O O . GLY A 1 354 ? 28.244 -38.750 -42.342 1.00 32.56 354 GLY A O 1
ATOM 2670 N N . ALA A 1 355 ? 28.444 -38.040 -44.455 1.00 33.81 355 ALA A N 1
ATOM 2671 C CA . ALA A 1 355 ? 27.021 -38.024 -44.780 1.00 33.81 355 ALA A CA 1
ATOM 2672 C C . ALA A 1 355 ? 26.305 -39.359 -44.464 1.00 33.81 355 ALA A C 1
ATOM 2674 O O . ALA A 1 355 ? 26.642 -40.406 -45.025 1.00 33.81 355 ALA A O 1
ATOM 2675 N N . CYS A 1 356 ? 25.258 -39.309 -43.631 1.00 27.92 356 CYS A N 1
ATOM 2676 C CA . CYS A 1 356 ? 24.349 -40.435 -43.413 1.00 27.92 356 CYS A CA 1
ATOM 2677 C C . CYS A 1 356 ? 23.443 -40.643 -44.645 1.00 27.92 356 CYS A C 1
ATOM 2679 O O . CYS A 1 356 ? 22.858 -39.703 -45.190 1.00 27.92 356 CYS A O 1
ATOM 2681 N N . ARG A 1 357 ? 23.344 -41.896 -45.106 1.00 35.16 357 ARG A N 1
ATOM 2682 C CA . ARG A 1 357 ? 22.821 -42.328 -46.422 1.00 35.16 357 ARG A CA 1
ATOM 2683 C C . ARG A 1 357 ? 21.293 -42.260 -46.595 1.00 35.16 357 ARG A C 1
ATOM 2685 O O . ARG A 1 357 ? 20.767 -42.944 -47.466 1.00 35.16 357 ARG A O 1
ATOM 2692 N N . HIS A 1 358 ? 20.579 -41.437 -45.824 1.00 35.94 358 HIS A N 1
ATOM 2693 C CA . HIS A 1 358 ? 19.119 -41.291 -45.947 1.00 35.94 358 HIS A CA 1
ATOM 2694 C C . HIS A 1 358 ? 18.663 -39.985 -46.635 1.00 35.94 358 HIS A C 1
ATOM 2696 O O . HIS A 1 358 ? 17.519 -39.895 -47.061 1.00 35.94 358 HIS A O 1
ATOM 2702 N N . CYS A 1 359 ? 19.565 -39.019 -46.867 1.00 35.44 359 CYS A N 1
ATOM 2703 C CA . CYS A 1 359 ? 19.275 -37.761 -47.583 1.00 35.44 359 CYS A CA 1
ATOM 2704 C C . CYS A 1 359 ? 19.923 -37.678 -48.979 1.00 35.44 359 CYS A C 1
ATOM 2706 O O . CYS A 1 359 ? 20.524 -36.669 -49.342 1.00 35.44 359 CYS A O 1
ATOM 2708 N N . ARG A 1 360 ? 19.821 -38.732 -49.798 1.00 34.03 360 ARG A N 1
ATOM 2709 C CA . ARG A 1 360 ? 20.159 -38.651 -51.233 1.00 34.03 360 ARG A CA 1
ATOM 2710 C C . ARG A 1 360 ? 19.025 -39.203 -52.080 1.00 34.03 360 ARG A C 1
ATOM 2712 O O . ARG A 1 360 ? 19.043 -40.381 -52.419 1.00 34.03 360 ARG A O 1
ATOM 2719 N N . ARG A 1 361 ? 18.077 -38.328 -52.423 1.00 32.25 361 ARG A N 1
ATOM 2720 C CA . ARG A 1 361 ? 17.273 -38.333 -53.660 1.00 32.25 361 ARG A CA 1
ATOM 2721 C C . ARG A 1 361 ? 16.322 -37.134 -53.618 1.00 32.25 361 ARG A C 1
ATOM 2723 O O . ARG A 1 361 ? 15.276 -37.230 -53.000 1.00 32.25 361 ARG A O 1
ATOM 2730 N N . ILE A 1 362 ? 16.749 -36.024 -54.220 1.00 33.00 362 ILE A N 1
ATOM 2731 C CA . ILE A 1 362 ? 16.003 -35.074 -55.073 1.00 33.00 362 ILE A CA 1
ATOM 2732 C C . ILE A 1 362 ? 17.062 -34.067 -55.570 1.00 33.00 362 ILE A C 1
ATOM 2734 O O . ILE A 1 362 ? 17.867 -33.572 -54.782 1.00 33.00 362 ILE A O 1
ATOM 2738 N N . SER A 1 363 ? 17.144 -33.857 -56.886 1.00 30.33 363 SER A N 1
ATOM 2739 C CA . SER A 1 363 ? 18.150 -33.007 -57.539 1.00 30.33 363 SER A CA 1
ATOM 2740 C C . SER A 1 363 ? 17.752 -31.522 -57.548 1.00 30.33 363 SER A C 1
ATOM 2742 O O . SER A 1 363 ? 16.561 -31.213 -57.509 1.00 30.33 363 SER A O 1
ATOM 2744 N N . PRO A 1 364 ? 18.714 -30.590 -57.685 1.00 35.16 364 PRO A N 1
ATOM 2745 C CA . PRO A 1 364 ? 18.446 -29.158 -57.753 1.00 35.16 364 PRO A CA 1
ATOM 2746 C C . PRO A 1 364 ? 18.144 -28.737 -59.201 1.00 35.16 364 PRO A C 1
ATOM 2748 O O . PRO A 1 364 ? 19.066 -28.486 -59.970 1.00 35.16 364 PRO A O 1
ATOM 2751 N N . ALA A 1 365 ? 16.867 -28.695 -59.598 1.00 31.12 365 ALA A N 1
ATOM 2752 C CA . ALA A 1 365 ? 16.463 -28.101 -60.886 1.00 31.12 365 ALA A CA 1
ATOM 2753 C C . ALA A 1 365 ? 15.001 -27.603 -60.980 1.00 31.12 365 ALA A C 1
ATOM 2755 O O . ALA A 1 365 ? 14.589 -27.170 -62.050 1.00 31.12 365 ALA A O 1
ATOM 2756 N N . GLU A 1 366 ? 14.208 -27.601 -59.901 1.00 30.45 366 GLU A N 1
ATOM 2757 C CA . GLU A 1 366 ? 12.799 -27.150 -59.946 1.00 30.45 366 GLU A CA 1
ATOM 2758 C C . GLU A 1 366 ? 12.422 -26.212 -58.785 1.00 30.45 366 GLU A C 1
ATOM 2760 O O . GLU A 1 366 ? 11.306 -26.224 -58.272 1.00 30.45 366 GLU A O 1
ATOM 2765 N N . ALA A 1 367 ? 13.344 -25.330 -58.390 1.00 30.08 367 ALA A N 1
ATOM 2766 C CA . ALA A 1 367 ? 13.022 -24.153 -57.582 1.00 30.08 367 ALA A CA 1
ATOM 2767 C C . ALA A 1 367 ? 12.378 -23.080 -58.479 1.00 30.08 367 ALA A C 1
ATOM 2769 O O . ALA A 1 367 ? 12.996 -22.086 -58.845 1.00 30.08 367 ALA A O 1
ATOM 2770 N N . GLY A 1 368 ? 11.146 -23.331 -58.915 1.00 32.94 368 GLY A N 1
ATOM 2771 C CA . GLY A 1 368 ? 10.441 -22.433 -59.820 1.00 32.94 368 GLY A CA 1
ATOM 2772 C C . GLY A 1 368 ? 9.109 -23.001 -60.273 1.00 32.94 368 GLY A C 1
ATOM 2773 O O . GLY A 1 368 ? 8.997 -23.437 -61.414 1.00 32.94 368 GLY A O 1
ATOM 2774 N N . ARG A 1 369 ? 8.117 -23.009 -59.371 1.00 25.81 369 ARG A N 1
ATOM 2775 C CA . ARG A 1 369 ? 6.680 -22.841 -59.663 1.00 25.81 369 ARG A CA 1
ATOM 2776 C C . ARG A 1 369 ? 5.868 -22.974 -58.372 1.00 25.81 369 ARG A C 1
ATOM 2778 O O . ARG A 1 369 ? 5.790 -24.044 -57.780 1.00 25.81 369 ARG A O 1
ATOM 2785 N N . CYS A 1 370 ? 5.248 -21.868 -57.966 1.00 29.02 370 CYS A N 1
ATOM 2786 C CA . CYS A 1 370 ? 4.170 -21.848 -56.985 1.00 29.02 370 CYS A CA 1
ATOM 2787 C C . CYS A 1 370 ? 3.040 -22.783 -57.434 1.00 29.02 370 CYS A C 1
ATOM 2789 O O . CYS A 1 370 ? 2.463 -22.577 -58.502 1.00 29.02 370 CYS A O 1
ATOM 2791 N N . SER A 1 371 ? 2.689 -23.766 -56.607 1.00 30.64 371 SER A N 1
ATOM 2792 C CA . SER A 1 371 ? 1.440 -24.515 -56.740 1.00 30.64 371 SER A CA 1
ATOM 2793 C C . SER A 1 371 ? 0.378 -23.892 -55.837 1.00 30.64 371 SER A C 1
ATOM 2795 O O . SER A 1 371 ? 0.456 -23.932 -54.611 1.00 30.64 371 SER A O 1
ATOM 2797 N N . SER A 1 372 ? -0.610 -23.295 -56.490 1.00 36.00 372 SER A N 1
ATOM 2798 C CA . SER A 1 372 ? -1.851 -22.744 -55.960 1.00 36.00 372 SER A CA 1
ATOM 2799 C C . SER A 1 372 ? -2.663 -23.748 -55.133 1.00 36.00 372 SER A C 1
ATOM 2801 O O . SER A 1 372 ? -3.012 -24.815 -55.639 1.00 36.00 372 SER A O 1
ATOM 2803 N N . GLY A 1 373 ? -3.070 -23.358 -53.920 1.00 26.70 373 GLY A N 1
ATOM 2804 C CA . GLY A 1 373 ? -4.087 -24.084 -53.155 1.00 26.70 373 GLY A CA 1
ATOM 2805 C C . GLY A 1 373 ? -4.232 -23.644 -51.696 1.00 26.70 373 GLY A C 1
ATOM 2806 O O . GLY A 1 373 ? -3.744 -24.334 -50.819 1.00 26.70 373 GLY A O 1
ATOM 2807 N N . ARG A 1 374 ? -4.940 -22.524 -51.462 1.00 32.00 374 ARG A N 1
ATOM 2808 C CA . ARG A 1 374 ? -5.555 -22.097 -50.181 1.00 32.00 374 ARG A CA 1
ATOM 2809 C C . ARG A 1 374 ? -4.688 -22.208 -48.911 1.00 32.00 374 ARG A C 1
ATOM 2811 O O . ARG A 1 374 ? -4.952 -23.059 -48.077 1.00 32.00 374 ARG A O 1
ATOM 2818 N N . ASP A 1 375 ? -3.746 -21.282 -48.746 1.00 27.70 375 ASP A N 1
ATOM 2819 C CA . ASP A 1 375 ? -3.581 -20.464 -47.525 1.00 27.70 375 ASP A CA 1
ATOM 2820 C C . ASP A 1 375 ? -2.523 -19.382 -47.811 1.00 27.70 375 ASP A C 1
ATOM 2822 O O . ASP A 1 375 ? -1.323 -19.550 -47.605 1.00 27.70 375 ASP A O 1
ATOM 2826 N N . SER A 1 376 ? -2.952 -18.290 -48.440 1.00 33.25 376 SER A N 1
ATOM 2827 C CA . SER A 1 376 ? -2.097 -17.154 -48.782 1.00 33.25 376 SER A CA 1
ATOM 2828 C C . SER A 1 376 ? -2.193 -16.090 -47.692 1.00 33.25 376 SER A C 1
ATOM 2830 O O . SER A 1 376 ? -2.766 -15.029 -47.921 1.00 33.25 376 SER A O 1
ATOM 2832 N N . SER A 1 377 ? -1.657 -16.367 -46.505 1.00 33.88 377 SER A N 1
ATOM 2833 C CA . SER A 1 377 ? -1.416 -15.328 -45.497 1.00 33.88 377 SER A CA 1
ATOM 2834 C C . SER A 1 377 ? -0.521 -15.837 -44.374 1.00 33.88 377 SER A C 1
ATOM 2836 O O . SER A 1 377 ? -1.018 -16.341 -43.375 1.00 33.88 377 SER A O 1
ATOM 2838 N N . ARG A 1 378 ? 0.798 -15.687 -44.555 1.00 33.66 378 ARG A N 1
ATOM 2839 C CA . ARG A 1 378 ? 1.815 -15.339 -43.536 1.00 33.66 378 ARG A CA 1
ATOM 2840 C C . ARG A 1 378 ? 3.201 -15.650 -44.101 1.00 33.66 378 ARG A C 1
ATOM 2842 O O . ARG A 1 378 ? 3.794 -16.688 -43.825 1.00 33.66 378 ARG A O 1
ATOM 2849 N N . CYS A 1 379 ? 3.741 -14.718 -44.886 1.00 26.41 379 CYS A N 1
ATOM 2850 C CA . CYS A 1 379 ? 5.192 -14.564 -44.929 1.00 26.41 379 CYS A CA 1
ATOM 2851 C C . CYS A 1 379 ? 5.611 -14.220 -43.497 1.00 26.41 379 CYS A C 1
ATOM 2853 O O . CYS A 1 379 ? 5.365 -13.105 -43.045 1.00 26.41 379 CYS A O 1
ATOM 2855 N N . PHE A 1 380 ? 6.148 -15.188 -42.755 1.00 36.81 380 PHE A N 1
ATOM 2856 C CA . PHE A 1 380 ? 6.730 -14.911 -41.449 1.00 36.81 380 PHE A CA 1
ATOM 2857 C C . PHE A 1 380 ? 7.919 -13.975 -41.663 1.00 36.81 380 PHE A C 1
ATOM 2859 O O . PHE A 1 380 ? 8.974 -14.382 -42.143 1.00 36.81 380 PHE A O 1
ATOM 2866 N N . VAL A 1 381 ? 7.706 -12.699 -41.351 1.00 43.50 381 VAL A N 1
ATOM 2867 C CA . VAL A 1 381 ? 8.771 -11.718 -41.168 1.00 43.50 381 VAL A CA 1
ATOM 2868 C C . VAL A 1 381 ? 9.685 -12.282 -40.081 1.00 43.50 381 VAL A C 1
ATOM 2870 O O . VAL A 1 381 ? 9.219 -12.622 -38.994 1.00 43.50 381 VAL A O 1
ATOM 2873 N N . SER A 1 382 ? 10.968 -12.459 -40.388 1.00 51.03 382 SER A N 1
ATOM 2874 C CA . SER A 1 382 ? 11.962 -12.989 -39.455 1.00 51.03 382 SER A CA 1
ATOM 2875 C C . SER A 1 382 ? 12.277 -11.942 -38.381 1.00 51.03 382 SER A C 1
ATOM 2877 O O . SER A 1 382 ? 13.229 -11.185 -38.527 1.00 51.03 382 SER A O 1
ATOM 2879 N N . GLY A 1 383 ? 11.459 -11.868 -37.331 1.00 65.69 383 GLY A N 1
ATOM 2880 C CA . GLY A 1 383 ? 11.651 -10.972 -36.187 1.00 65.69 383 GLY A CA 1
ATOM 2881 C C . GLY A 1 383 ? 11.644 -11.739 -34.866 1.00 65.69 383 GLY A C 1
ATOM 2882 O O . GLY A 1 383 ? 10.894 -12.701 -34.709 1.00 65.69 383 GLY A O 1
ATOM 2883 N N . GLN A 1 384 ? 12.473 -11.315 -33.908 1.00 82.88 384 GLN A N 1
ATOM 2884 C CA . GLN A 1 384 ? 12.438 -11.827 -32.536 1.00 82.88 384 GLN A CA 1
ATOM 2885 C C . GLN A 1 384 ? 11.185 -11.340 -31.799 1.00 82.88 384 GLN A C 1
ATOM 2887 O O . GLN A 1 384 ? 10.617 -12.094 -31.018 1.00 82.88 384 GLN A O 1
ATOM 2892 N N . VAL A 1 385 ? 10.723 -10.117 -32.066 1.00 90.69 385 VAL A N 1
ATOM 2893 C CA . VAL A 1 385 ? 9.420 -9.615 -31.607 1.00 90.69 385 VAL A CA 1
ATOM 2894 C C . VAL A 1 385 ? 8.581 -9.273 -32.827 1.00 90.69 385 VAL A C 1
ATOM 2896 O O . VAL A 1 385 ? 9.053 -8.586 -33.730 1.00 90.69 385 VAL A O 1
ATOM 2899 N N . ILE A 1 386 ? 7.335 -9.733 -32.857 1.00 91.12 386 ILE A N 1
ATOM 2900 C CA . ILE A 1 386 ? 6.367 -9.421 -33.907 1.00 91.12 386 ILE A CA 1
ATOM 2901 C C . ILE A 1 386 ? 5.086 -8.960 -33.231 1.00 91.12 386 ILE A C 1
ATOM 2903 O O . ILE A 1 386 ? 4.460 -9.703 -32.480 1.00 91.12 386 ILE A O 1
ATOM 2907 N N . VAL A 1 387 ? 4.696 -7.729 -33.516 1.00 92.81 387 VAL A N 1
ATOM 2908 C CA . VAL A 1 387 ? 3.438 -7.124 -33.103 1.00 92.81 387 VAL A CA 1
ATOM 2909 C C . VAL A 1 387 ? 2.628 -6.904 -34.367 1.00 92.81 387 VAL A C 1
ATOM 2911 O O . VAL A 1 387 ? 3.103 -6.230 -35.280 1.00 92.81 387 VAL A O 1
ATOM 2914 N N . ASP A 1 388 ? 1.426 -7.466 -34.434 1.00 91.94 388 ASP A N 1
ATOM 2915 C CA . ASP A 1 388 ? 0.547 -7.290 -35.588 1.00 91.94 388 ASP A CA 1
ATOM 2916 C C . ASP A 1 388 ? -0.848 -6.830 -35.170 1.00 91.94 388 ASP A C 1
ATOM 2918 O O . ASP A 1 388 ? -1.528 -7.477 -34.363 1.00 91.94 388 ASP A O 1
ATOM 2922 N N . SER A 1 389 ? -1.266 -5.704 -35.753 1.00 91.81 389 SER A N 1
ATOM 2923 C CA . SER A 1 389 ? -2.592 -5.108 -35.613 1.00 91.81 389 SER A CA 1
ATOM 2924 C C . SER A 1 389 ? -3.028 -4.968 -34.148 1.00 91.81 389 SER A C 1
ATOM 2926 O O . SER A 1 389 ? -4.180 -5.225 -33.791 1.00 91.81 389 SER A O 1
ATOM 2928 N N . LEU A 1 390 ? -2.089 -4.576 -33.283 1.00 93.31 390 LEU A N 1
ATOM 2929 C CA . LEU A 1 390 ? -2.260 -4.548 -31.836 1.00 93.31 390 LEU A CA 1
ATOM 2930 C C . LEU A 1 390 ? -3.185 -3.413 -31.403 1.00 93.31 390 LEU A C 1
ATOM 2932 O O . LEU A 1 390 ? -2.933 -2.238 -31.680 1.00 93.31 390 LEU A O 1
ATOM 2936 N N . VAL A 1 391 ? -4.233 -3.765 -30.665 1.00 94.00 391 VAL A N 1
ATOM 2937 C CA . VAL A 1 391 ? -5.190 -2.819 -30.091 1.00 94.00 391 VAL A CA 1
ATOM 2938 C C . VAL A 1 391 ? -5.282 -3.051 -28.592 1.00 94.00 391 VAL A C 1
ATOM 2940 O O . VAL A 1 391 ? -5.432 -4.185 -28.130 1.00 94.00 391 VAL A O 1
ATOM 2943 N N . LYS A 1 392 ? -5.257 -1.961 -27.825 1.00 94.62 392 LYS A N 1
ATOM 2944 C CA . LYS A 1 392 ? -5.515 -1.982 -26.386 1.00 94.62 392 LYS A CA 1
ATOM 2945 C C . LYS A 1 392 ? -6.493 -0.884 -26.009 1.00 94.62 392 LYS A C 1
ATOM 2947 O O . LYS A 1 392 ? -6.242 0.294 -26.260 1.00 94.62 392 LYS A O 1
ATOM 2952 N N . GLN A 1 393 ? -7.583 -1.283 -25.363 1.00 92.62 393 GLN A N 1
ATOM 2953 C CA . GLN A 1 393 ? -8.647 -0.398 -24.914 1.00 92.62 393 GLN A CA 1
ATOM 2954 C C . GLN A 1 393 ? -8.867 -0.530 -23.400 1.00 92.62 393 GLN A C 1
ATOM 2956 O O . GLN A 1 393 ? -9.043 -1.633 -22.883 1.00 92.62 393 GLN A O 1
ATOM 2961 N N . TYR A 1 394 ? -8.882 0.605 -22.697 1.00 90.69 394 TYR A N 1
ATOM 2962 C CA . TYR A 1 394 ? -9.261 0.717 -21.287 1.00 90.69 394 TYR A CA 1
ATOM 2963 C C . TYR A 1 394 ? -10.576 1.497 -21.195 1.00 90.69 394 TYR A C 1
ATOM 2965 O O . TYR A 1 394 ? -10.605 2.721 -21.345 1.00 90.69 394 TYR A O 1
ATOM 2973 N N . GLY A 1 395 ? -11.692 0.792 -20.998 1.00 89.06 395 GLY A N 1
ATOM 2974 C CA . GLY A 1 395 ? -13.019 1.412 -21.046 1.00 89.06 395 GLY A CA 1
ATOM 2975 C C . GLY A 1 395 ? -13.284 2.048 -22.416 1.00 89.06 395 GLY A C 1
ATOM 2976 O O . GLY A 1 395 ? -13.321 1.346 -23.422 1.00 89.06 395 GLY A O 1
ATOM 2977 N N . ALA A 1 396 ? -13.452 3.371 -22.473 1.00 84.19 396 ALA A N 1
ATOM 2978 C CA . ALA A 1 396 ? -13.637 4.111 -23.728 1.00 84.19 396 ALA A CA 1
ATOM 2979 C C . ALA A 1 396 ? -12.318 4.572 -24.387 1.00 84.19 396 ALA A C 1
ATOM 2981 O O . ALA A 1 396 ? -12.324 4.968 -25.551 1.00 84.19 396 ALA A O 1
ATOM 2982 N N . LEU A 1 397 ? -11.191 4.529 -23.668 1.00 88.12 397 LEU A N 1
ATOM 2983 C CA . LEU A 1 397 ? -9.903 5.028 -24.151 1.00 88.12 397 LEU A CA 1
ATOM 2984 C C . LEU A 1 397 ? -9.163 3.944 -24.942 1.00 88.12 397 LEU A C 1
ATOM 2986 O O . LEU A 1 397 ? -8.830 2.894 -24.391 1.00 88.12 397 LEU A O 1
ATOM 2990 N N . ARG A 1 398 ? -8.846 4.213 -26.212 1.00 89.12 398 ARG A N 1
ATOM 2991 C CA . ARG A 1 398 ? -7.921 3.385 -27.001 1.00 89.12 398 ARG A CA 1
ATOM 2992 C C . ARG A 1 398 ? -6.490 3.865 -26.785 1.00 89.12 398 ARG A C 1
ATOM 2994 O O . ARG A 1 398 ? -6.131 4.949 -27.228 1.00 89.12 398 ARG A O 1
ATOM 3001 N N . ALA A 1 399 ? -5.699 3.060 -26.082 1.00 91.06 399 ALA A N 1
ATOM 3002 C CA . ALA A 1 399 ? -4.295 3.341 -25.794 1.00 91.06 399 ALA A CA 1
ATOM 3003 C C . ALA A 1 399 ? -3.364 2.900 -26.935 1.00 91.06 399 ALA A C 1
ATOM 3005 O O . ALA A 1 399 ? -2.361 3.557 -27.191 1.00 91.06 399 ALA A O 1
ATOM 3006 N N . LEU A 1 400 ? -3.708 1.806 -27.624 1.00 93.62 400 LEU A N 1
ATOM 3007 C CA . LEU A 1 400 ? -3.061 1.342 -28.856 1.00 93.62 400 LEU A CA 1
ATOM 3008 C C . LEU A 1 400 ? -4.145 1.043 -29.890 1.00 93.62 400 LEU A C 1
ATOM 3010 O O . LEU A 1 400 ? -5.177 0.470 -29.534 1.00 93.62 400 LEU A O 1
ATOM 3014 N N . ASP A 1 401 ? -3.920 1.426 -31.145 1.00 92.50 401 ASP A N 1
ATOM 3015 C CA . ASP A 1 401 ? -4.944 1.416 -32.193 1.00 92.50 401 ASP A CA 1
ATOM 3016 C C . ASP A 1 401 ? -4.391 0.868 -33.518 1.00 92.50 401 ASP A C 1
ATOM 3018 O O . ASP A 1 401 ? -4.126 1.610 -34.462 1.00 92.50 401 ASP A O 1
ATOM 3022 N N . GLY A 1 402 ? -4.205 -0.453 -33.575 1.00 90.00 402 GLY A N 1
ATOM 3023 C CA . GLY A 1 402 ? -3.788 -1.173 -34.780 1.00 90.00 402 GLY A CA 1
ATOM 3024 C C . GLY A 1 402 ? -2.289 -1.074 -35.055 1.00 90.00 402 GLY A C 1
ATOM 3025 O O . GLY A 1 402 ? -1.883 -0.929 -36.205 1.00 90.00 402 GLY A O 1
ATOM 3026 N N . LEU A 1 403 ? -1.462 -1.113 -34.008 1.00 91.81 403 LEU A N 1
ATOM 3027 C CA . LEU A 1 403 ? -0.009 -1.019 -34.140 1.00 91.81 403 LEU A CA 1
ATOM 3028 C C . LEU A 1 403 ? 0.571 -2.319 -34.726 1.00 91.81 403 LEU A C 1
ATOM 3030 O O . LEU A 1 403 ? 0.367 -3.390 -34.157 1.00 91.81 403 LEU A O 1
ATOM 3034 N N . THR A 1 404 ? 1.344 -2.211 -35.808 1.00 90.06 404 THR A N 1
ATOM 3035 C CA . THR A 1 404 ? 2.128 -3.317 -36.382 1.00 90.06 404 THR A CA 1
ATOM 3036 C C . THR A 1 404 ? 3.602 -2.930 -36.395 1.00 90.06 404 THR A C 1
ATOM 3038 O O . THR A 1 404 ? 3.966 -1.902 -36.963 1.00 90.06 404 THR A O 1
ATOM 3041 N N . VAL A 1 405 ? 4.448 -3.733 -35.749 1.00 90.38 405 VAL A N 1
ATOM 3042 C CA . VAL A 1 405 ? 5.892 -3.495 -35.655 1.00 90.38 405 VAL A CA 1
ATOM 3043 C C . VAL A 1 405 ? 6.653 -4.798 -35.409 1.00 90.38 405 VAL A C 1
ATOM 3045 O O . VAL A 1 405 ? 6.169 -5.687 -34.714 1.00 90.38 405 VAL A O 1
ATOM 3048 N N . SER A 1 406 ? 7.860 -4.919 -35.956 1.00 88.25 406 SER A N 1
ATOM 3049 C CA . SER A 1 406 ? 8.754 -6.056 -35.716 1.00 88.25 406 SER A CA 1
ATOM 3050 C C . SER A 1 406 ? 10.113 -5.598 -35.196 1.00 88.25 406 SER A C 1
ATOM 3052 O O . SER A 1 406 ? 10.600 -4.555 -35.625 1.00 88.25 406 SER A O 1
ATOM 3054 N N . ILE A 1 407 ? 10.727 -6.394 -34.321 1.00 88.38 407 ILE A N 1
ATOM 3055 C CA . ILE A 1 407 ? 12.068 -6.185 -33.754 1.00 88.38 407 ILE A CA 1
ATOM 3056 C C . ILE A 1 407 ? 12.912 -7.412 -34.084 1.00 88.38 407 ILE A C 1
ATOM 3058 O O . ILE A 1 407 ? 12.486 -8.546 -33.847 1.00 88.38 407 ILE A O 1
ATOM 3062 N N . ASN A 1 408 ? 14.096 -7.199 -34.639 1.00 85.94 408 ASN A N 1
ATOM 3063 C CA . ASN A 1 408 ? 15.050 -8.249 -34.961 1.00 85.94 408 ASN A CA 1
ATOM 3064 C C . ASN A 1 408 ? 15.835 -8.684 -33.715 1.00 85.94 408 ASN A C 1
ATOM 3066 O O . ASN A 1 408 ? 15.923 -7.967 -32.720 1.00 85.94 408 ASN A O 1
ATOM 3070 N N . GLY A 1 409 ? 16.420 -9.882 -33.765 1.00 83.50 409 GLY A N 1
ATOM 3071 C CA . GLY A 1 409 ? 17.296 -10.349 -32.691 1.00 83.50 409 GLY A CA 1
ATOM 3072 C C . GLY A 1 409 ? 18.524 -9.452 -32.541 1.00 83.50 409 GLY A C 1
ATOM 3073 O O . GLY A 1 409 ? 19.169 -9.140 -33.540 1.00 83.50 409 GLY A O 1
ATOM 3074 N N . GLY A 1 410 ? 18.837 -9.046 -31.308 1.00 83.44 410 GLY A N 1
ATOM 3075 C CA . GLY A 1 410 ? 19.978 -8.173 -31.010 1.00 83.44 410 GLY A CA 1
ATOM 3076 C C . GLY A 1 410 ? 19.810 -6.707 -31.425 1.00 83.44 410 GLY A C 1
ATOM 3077 O O . GLY A 1 410 ? 20.768 -5.950 -31.331 1.00 83.44 410 GLY A O 1
ATOM 3078 N N . GLU A 1 411 ? 18.624 -6.298 -31.885 1.00 86.38 411 GLU A N 1
ATOM 3079 C CA . GLU A 1 411 ? 18.346 -4.912 -32.279 1.00 86.38 411 GLU A CA 1
ATOM 3080 C C . GLU A 1 411 ? 18.092 -4.033 -31.045 1.00 86.38 411 GLU A C 1
ATOM 3082 O O . GLU A 1 411 ? 17.331 -4.410 -30.147 1.00 86.38 411 GLU A O 1
ATOM 3087 N N . TRP A 1 412 ? 18.697 -2.842 -31.010 1.00 90.75 412 TRP A N 1
ATOM 3088 C CA . TRP A 1 412 ? 18.362 -1.802 -30.039 1.00 90.75 412 TRP A CA 1
ATOM 3089 C C . TRP A 1 412 ? 17.410 -0.788 -30.664 1.00 90.75 412 TRP A C 1
ATOM 3091 O O . TRP A 1 412 ? 17.746 -0.085 -31.613 1.00 90.75 412 TRP A O 1
ATOM 3101 N N . ILE A 1 413 ? 16.216 -0.685 -30.091 1.00 92.94 413 ILE A N 1
ATOM 3102 C CA . ILE A 1 413 ? 15.175 0.255 -30.478 1.00 92.94 413 ILE A CA 1
ATOM 3103 C C . ILE A 1 413 ? 14.960 1.312 -29.393 1.00 92.94 413 ILE A C 1
ATOM 3105 O O . ILE A 1 413 ? 14.743 0.983 -28.224 1.00 92.94 413 ILE A O 1
ATOM 3109 N N . ALA A 1 414 ? 14.933 2.579 -29.804 1.00 93.12 414 ALA A N 1
ATOM 3110 C CA . ALA A 1 414 ? 14.451 3.693 -28.997 1.00 93.12 414 ALA A CA 1
ATOM 3111 C C . ALA A 1 414 ? 12.980 3.997 -29.326 1.00 93.12 414 ALA A C 1
ATOM 3113 O O . ALA A 1 414 ? 12.651 4.369 -30.453 1.00 93.12 414 ALA A O 1
ATOM 3114 N N . LEU A 1 415 ? 12.097 3.854 -28.337 1.00 94.38 415 LEU A N 1
ATOM 3115 C CA . LEU A 1 415 ? 10.665 4.119 -28.436 1.00 94.38 415 LEU A CA 1
ATOM 3116 C C . LEU A 1 415 ? 10.327 5.500 -27.857 1.00 94.38 415 LEU A C 1
ATOM 3118 O O . LEU A 1 415 ? 10.336 5.713 -26.646 1.00 94.38 415 LEU A O 1
ATOM 3122 N N . MET A 1 416 ? 9.981 6.427 -28.738 1.00 92.69 416 MET A N 1
ATOM 3123 C CA . MET A 1 416 ? 9.753 7.842 -28.462 1.00 92.69 416 MET A CA 1
ATOM 3124 C C . MET A 1 416 ? 8.274 8.214 -28.663 1.00 92.69 416 MET A C 1
ATOM 3126 O O . MET A 1 416 ? 7.486 7.475 -29.257 1.00 92.69 416 MET A O 1
ATOM 3130 N N . GLY A 1 417 ? 7.868 9.380 -28.163 1.00 90.38 417 GLY A N 1
ATOM 3131 C CA . GLY A 1 417 ? 6.539 9.954 -28.406 1.00 90.38 417 GLY A CA 1
ATOM 3132 C C . GLY A 1 417 ? 6.000 10.741 -27.208 1.00 90.38 417 GLY A C 1
ATOM 3133 O O . GLY A 1 417 ? 6.507 10.575 -26.097 1.00 90.38 417 GLY A O 1
ATOM 3134 N N . PRO A 1 418 ? 4.955 11.567 -27.380 1.00 88.56 418 PRO A N 1
ATOM 3135 C CA . PRO A 1 418 ? 4.396 12.380 -26.301 1.00 88.56 418 PRO A CA 1
ATOM 3136 C C . PRO A 1 418 ? 3.792 11.533 -25.169 1.00 88.56 418 PRO A C 1
ATOM 3138 O O . PRO A 1 418 ? 3.489 10.345 -25.331 1.00 88.56 418 PRO A O 1
ATOM 3141 N N . SER A 1 419 ? 3.604 12.136 -23.996 1.00 86.88 419 SER A N 1
ATOM 3142 C CA . SER A 1 419 ? 2.906 11.493 -22.876 1.00 86.88 419 SER A CA 1
ATOM 3143 C C . SER A 1 419 ? 1.512 11.021 -23.301 1.00 86.88 419 SER A C 1
ATOM 3145 O O . SER A 1 419 ? 0.787 11.732 -23.992 1.00 86.88 419 SER A O 1
ATOM 3147 N N . GLY A 1 420 ? 1.144 9.797 -22.914 1.00 85.25 420 GLY A N 1
ATOM 3148 C CA . GLY A 1 420 ? -0.134 9.191 -23.304 1.00 85.25 420 GLY A CA 1
ATOM 3149 C C . GLY A 1 420 ? -0.185 8.604 -24.721 1.00 85.25 420 GLY A C 1
ATOM 3150 O O . GLY A 1 420 ? -1.246 8.157 -25.141 1.00 85.25 420 GLY A O 1
ATOM 3151 N N . SER A 1 421 ? 0.930 8.539 -25.460 1.00 88.31 421 SER A N 1
ATOM 3152 C CA . SER A 1 421 ? 0.952 7.949 -26.810 1.00 88.31 421 SER A CA 1
ATOM 3153 C C . SER A 1 421 ? 0.868 6.416 -26.867 1.00 88.31 421 SER A C 1
ATOM 3155 O O . SER A 1 421 ? 0.799 5.870 -27.965 1.00 88.31 421 SER A O 1
ATOM 3157 N N . GLY A 1 422 ? 0.877 5.727 -25.719 1.00 88.94 422 GLY A N 1
ATOM 3158 C CA . GLY A 1 422 ? 0.773 4.262 -25.633 1.00 88.94 422 GLY A CA 1
ATOM 3159 C C . GLY A 1 422 ? 2.097 3.508 -25.428 1.00 88.94 422 GLY A C 1
ATOM 3160 O O . GLY A 1 422 ? 2.084 2.283 -25.412 1.00 88.94 422 GLY A O 1
ATOM 3161 N N . LYS A 1 423 ? 3.231 4.198 -25.220 1.00 93.00 423 LYS A N 1
ATOM 3162 C CA . LYS A 1 423 ? 4.570 3.586 -25.027 1.00 93.00 423 LYS A CA 1
ATOM 3163 C C . LYS A 1 423 ? 4.626 2.566 -23.882 1.00 93.00 423 LYS A C 1
ATOM 3165 O O . LYS A 1 423 ? 4.950 1.405 -24.108 1.00 93.00 423 LYS A O 1
ATOM 3170 N N . THR A 1 424 ? 4.245 2.982 -22.673 1.00 90.00 424 THR A N 1
ATOM 3171 C CA . THR A 1 424 ? 4.215 2.107 -21.489 1.00 90.00 424 THR A CA 1
ATOM 3172 C C . THR A 1 424 ? 3.210 0.969 -21.667 1.00 90.00 424 THR A C 1
ATOM 3174 O O . THR A 1 424 ? 3.476 -0.159 -21.271 1.00 90.00 424 THR A O 1
ATOM 3177 N N . THR A 1 425 ? 2.076 1.221 -22.333 1.00 92.50 425 THR A N 1
ATOM 3178 C CA . THR A 1 425 ? 1.105 0.170 -22.677 1.00 92.50 425 THR A CA 1
ATOM 3179 C C . THR A 1 425 ? 1.716 -0.881 -23.604 1.00 92.50 425 THR A C 1
ATOM 3181 O O . THR A 1 425 ? 1.537 -2.071 -23.361 1.00 92.50 425 THR A O 1
ATOM 3184 N N . LEU A 1 426 ? 2.468 -0.465 -24.627 1.00 93.38 426 LEU A N 1
ATOM 3185 C CA . LEU A 1 426 ? 3.174 -1.381 -25.522 1.00 93.38 426 LEU A CA 1
ATOM 3186 C C . LEU A 1 426 ? 4.213 -2.211 -24.761 1.00 93.38 426 LEU A C 1
ATOM 3188 O O . LEU A 1 426 ? 4.196 -3.434 -24.866 1.00 93.38 426 LEU A O 1
ATOM 3192 N N . ILE A 1 427 ? 5.067 -1.567 -23.960 1.00 93.62 427 ILE A N 1
ATOM 3193 C CA . ILE A 1 427 ? 6.069 -2.257 -23.133 1.00 93.62 427 ILE A CA 1
ATOM 3194 C C . ILE A 1 427 ? 5.411 -3.269 -22.180 1.00 93.62 427 ILE A C 1
ATOM 3196 O O . ILE A 1 427 ? 5.858 -4.412 -22.091 1.00 93.62 427 ILE A O 1
ATOM 3200 N N . ASN A 1 428 ? 4.318 -2.893 -21.513 1.00 91.56 428 ASN A N 1
ATOM 3201 C CA . ASN A 1 428 ? 3.616 -3.780 -20.587 1.00 91.56 428 ASN A CA 1
ATOM 3202 C C . ASN A 1 428 ? 3.028 -5.009 -21.290 1.00 91.56 428 ASN A C 1
ATOM 3204 O O . ASN A 1 428 ? 3.101 -6.108 -20.744 1.00 91.56 428 ASN A O 1
ATOM 3208 N N . ILE A 1 429 ? 2.475 -4.847 -22.496 1.00 92.88 429 ILE A N 1
ATOM 3209 C CA . ILE A 1 429 ? 1.957 -5.974 -23.283 1.00 92.88 429 ILE A CA 1
ATOM 3210 C C . ILE A 1 429 ? 3.100 -6.870 -23.760 1.00 92.88 429 ILE A C 1
ATOM 3212 O O . ILE A 1 429 ? 3.015 -8.089 -23.624 1.00 92.88 429 ILE A O 1
ATOM 3216 N N . LEU A 1 430 ? 4.181 -6.281 -24.284 1.00 92.81 430 LEU A N 1
ATOM 3217 C CA . LEU A 1 430 ? 5.339 -7.040 -24.756 1.00 92.81 430 LEU A CA 1
ATOM 3218 C C . LEU A 1 430 ? 5.944 -7.891 -23.650 1.00 92.81 430 LEU A C 1
ATOM 3220 O O . LEU A 1 430 ? 6.314 -9.024 -23.912 1.00 92.81 430 LEU A O 1
ATOM 3224 N N . GLY A 1 431 ? 6.005 -7.391 -22.420 1.00 91.00 431 GLY A N 1
ATOM 3225 C CA . GLY A 1 431 ? 6.508 -8.183 -21.308 1.00 91.00 431 GLY A CA 1
ATOM 3226 C C . GLY A 1 431 ? 5.445 -8.942 -20.514 1.00 91.00 431 GLY A C 1
ATOM 3227 O O . GLY A 1 431 ? 5.721 -9.400 -19.409 1.00 91.00 431 GLY A O 1
ATOM 3228 N N . GLY A 1 432 ? 4.232 -9.089 -21.049 1.00 90.50 432 GLY A N 1
ATOM 3229 C CA . GLY A 1 432 ? 3.193 -9.930 -20.457 1.00 90.50 432 GLY A CA 1
ATOM 3230 C C . GLY A 1 432 ? 2.653 -9.430 -19.114 1.00 90.50 432 GLY A C 1
ATOM 3231 O O . GLY A 1 432 ? 2.141 -10.231 -18.338 1.00 90.50 432 GLY A O 1
ATOM 3232 N N . LEU A 1 433 ? 2.789 -8.139 -18.802 1.00 88.81 433 LEU A N 1
ATOM 3233 C CA . LEU A 1 433 ? 2.160 -7.487 -17.643 1.00 88.81 433 LEU A CA 1
ATOM 3234 C C . LEU A 1 433 ? 0.714 -7.066 -17.923 1.00 88.81 433 LEU A C 1
ATOM 3236 O O . LEU A 1 433 ? -0.058 -6.847 -16.990 1.00 88.81 433 LEU A O 1
ATOM 3240 N N . ASP A 1 434 ? 0.357 -6.947 -19.199 1.00 89.88 434 ASP A N 1
ATOM 3241 C CA . ASP A 1 434 ? -0.992 -6.647 -19.656 1.00 89.88 434 ASP A CA 1
ATOM 3242 C C . ASP A 1 434 ? -1.324 -7.465 -20.913 1.00 89.88 434 ASP A C 1
ATOM 3244 O O . ASP A 1 434 ? -0.434 -7.885 -21.650 1.00 89.88 434 ASP A O 1
ATOM 3248 N N . ALA A 1 435 ? -2.611 -7.689 -21.165 1.00 88.81 435 ALA A N 1
ATOM 3249 C CA . ALA A 1 435 ? -3.096 -8.428 -22.325 1.00 88.81 435 ALA A CA 1
ATOM 3250 C C . ALA A 1 435 ? -3.667 -7.472 -23.385 1.00 88.81 435 ALA A C 1
ATOM 3252 O O . ALA A 1 435 ? -4.331 -6.489 -23.032 1.00 88.81 435 ALA A O 1
ATOM 3253 N N . PRO A 1 436 ? -3.469 -7.734 -24.686 1.00 92.62 436 PRO A N 1
ATOM 3254 C CA . PRO A 1 436 ? -4.098 -6.936 -25.730 1.00 92.62 436 PRO A CA 1
ATOM 3255 C C . PRO A 1 436 ? -5.617 -7.137 -25.771 1.00 92.62 436 PRO A C 1
ATOM 3257 O O . PRO A 1 436 ? -6.137 -8.172 -25.365 1.00 92.62 436 PRO A O 1
ATOM 3260 N N . THR A 1 437 ? -6.340 -6.142 -26.289 1.00 91.81 437 THR A N 1
ATOM 3261 C CA . THR A 1 437 ? -7.780 -6.262 -26.571 1.00 91.81 437 THR A CA 1
ATOM 3262 C C . THR A 1 437 ? -8.016 -6.998 -27.891 1.00 91.81 437 THR A C 1
ATOM 3264 O O . THR A 1 437 ? -8.923 -7.820 -27.984 1.00 91.81 437 THR A O 1
ATOM 3267 N N . SER A 1 438 ? -7.193 -6.725 -28.907 1.00 91.25 438 SER A N 1
ATOM 3268 C CA . SER A 1 438 ? -7.141 -7.483 -30.163 1.00 91.25 438 SER A CA 1
ATOM 3269 C C . SER A 1 438 ? -5.763 -7.355 -30.822 1.00 91.25 438 SER A C 1
ATOM 3271 O O . SER A 1 438 ? -4.933 -6.556 -30.385 1.00 91.25 438 SER A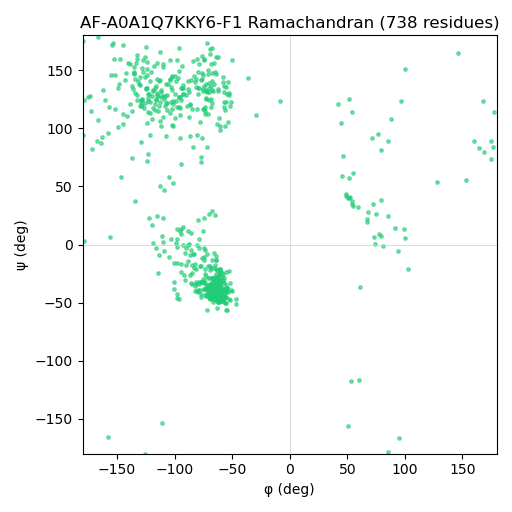 O 1
ATOM 3273 N N . GLY A 1 439 ? -5.528 -8.131 -31.882 1.00 90.19 439 GLY A N 1
ATOM 3274 C CA . GLY A 1 439 ? -4.198 -8.313 -32.470 1.00 90.19 439 GLY A CA 1
ATOM 3275 C C . GLY A 1 439 ? -3.419 -9.415 -31.755 1.00 90.19 439 GLY A C 1
ATOM 3276 O O . GLY A 1 439 ? -3.946 -10.065 -30.848 1.00 90.19 439 GLY A O 1
ATOM 3277 N N . TYR A 1 440 ? -2.179 -9.653 -32.172 1.00 88.38 440 TYR A N 1
ATOM 3278 C CA . TYR A 1 440 ? -1.327 -10.647 -31.523 1.00 88.38 440 TYR A CA 1
ATOM 3279 C C . TYR A 1 440 ? 0.111 -10.160 -31.374 1.00 88.38 440 TYR A C 1
ATOM 3281 O O . TYR A 1 440 ? 0.583 -9.284 -32.103 1.00 88.38 440 TYR A O 1
ATOM 3289 N N . VAL A 1 441 ? 0.792 -10.744 -30.389 1.00 92.81 441 VAL A N 1
ATOM 3290 C CA . VAL A 1 441 ? 2.188 -10.457 -30.062 1.00 92.81 441 VAL A CA 1
ATOM 3291 C C . VAL A 1 441 ? 2.943 -11.773 -29.986 1.00 92.81 441 VAL A C 1
ATOM 3293 O O . VAL A 1 441 ? 2.572 -12.659 -29.218 1.00 92.81 441 VAL A O 1
ATOM 3296 N N . LEU A 1 442 ? 4.007 -11.886 -30.773 1.00 91.31 442 LEU A N 1
ATOM 3297 C CA . LEU A 1 442 ? 4.941 -13.001 -30.764 1.00 91.31 442 LEU A CA 1
ATOM 3298 C C . LEU A 1 442 ? 6.291 -12.510 -30.234 1.00 91.31 442 LEU A C 1
ATOM 3300 O O . LEU A 1 442 ? 6.838 -11.550 -30.771 1.00 91.31 442 LEU A O 1
ATOM 3304 N N . VAL A 1 443 ? 6.847 -13.169 -29.221 1.00 90.31 443 VAL A N 1
ATOM 3305 C CA . VAL A 1 443 ? 8.194 -12.889 -28.705 1.00 90.31 443 VAL A CA 1
ATOM 3306 C C . VAL A 1 443 ? 8.983 -14.187 -28.658 1.00 90.31 443 VAL A C 1
ATOM 3308 O O . VAL A 1 443 ? 8.595 -15.124 -27.969 1.00 90.31 443 VAL A O 1
ATOM 3311 N N . ASP A 1 444 ? 10.085 -14.253 -29.402 1.00 85.44 444 ASP A N 1
ATOM 3312 C CA . ASP A 1 444 ? 10.967 -15.421 -29.501 1.00 85.44 444 ASP A CA 1
ATOM 3313 C C . ASP A 1 444 ? 10.197 -16.717 -29.834 1.00 85.44 444 ASP A C 1
ATOM 3315 O O . ASP A 1 444 ? 10.436 -17.779 -29.264 1.00 85.44 444 ASP A O 1
ATOM 3319 N N . GLY A 1 445 ? 9.214 -16.613 -30.736 1.00 84.19 445 GLY A N 1
ATOM 3320 C CA . GLY A 1 445 ? 8.346 -17.726 -31.139 1.00 84.19 445 GLY A CA 1
ATOM 3321 C C . GLY A 1 445 ? 7.182 -18.032 -30.187 1.00 84.19 445 GLY A C 1
ATOM 3322 O O . GLY A 1 445 ? 6.386 -18.917 -30.490 1.00 84.19 445 GLY A O 1
ATOM 3323 N N . VAL A 1 446 ? 7.041 -17.305 -29.074 1.00 87.19 446 VAL A N 1
ATOM 3324 C CA . VAL A 1 446 ? 5.953 -17.477 -28.097 1.00 87.19 446 VAL A CA 1
ATOM 3325 C C . VAL A 1 446 ? 4.857 -16.437 -28.330 1.00 87.19 446 VAL A C 1
ATOM 3327 O O . VAL A 1 446 ? 5.125 -15.238 -28.308 1.00 87.19 446 VAL A O 1
ATOM 3330 N N . GLU A 1 447 ? 3.612 -16.876 -28.537 1.00 91.38 447 GLU A N 1
ATOM 3331 C CA . GLU A 1 447 ? 2.455 -15.980 -28.693 1.00 91.38 447 GLU A CA 1
ATOM 3332 C C . GLU A 1 447 ? 1.954 -15.498 -27.319 1.00 91.38 447 GLU A C 1
ATOM 3334 O O . GLU A 1 447 ? 1.140 -16.155 -26.672 1.00 91.38 447 GLU A O 1
ATOM 3339 N N . VAL A 1 448 ? 2.432 -14.330 -26.878 1.00 89.31 448 VAL A N 1
ATOM 3340 C CA . VAL A 1 448 ? 2.166 -13.755 -25.544 1.00 89.31 448 VAL A CA 1
ATOM 3341 C C . VAL A 1 448 ? 0.674 -13.477 -25.326 1.00 89.31 448 VAL A C 1
ATOM 3343 O O . VAL A 1 448 ? 0.162 -13.646 -24.223 1.00 89.31 448 VAL A O 1
ATOM 3346 N N . SER A 1 449 ? -0.056 -13.118 -26.386 1.00 85.31 449 SER A N 1
ATOM 3347 C CA . SER A 1 449 ? -1.483 -12.761 -26.339 1.00 85.31 449 SER A CA 1
ATOM 3348 C C . SER A 1 449 ? -2.428 -13.894 -25.919 1.00 85.31 449 SER A C 1
ATOM 3350 O O . SER A 1 449 ? -3.594 -13.620 -25.642 1.00 85.31 449 SER A O 1
ATOM 3352 N N . ARG A 1 450 ? -1.964 -15.151 -25.888 1.00 86.12 450 ARG A N 1
ATOM 3353 C CA . ARG A 1 450 ? -2.786 -16.332 -25.558 1.00 86.12 450 ARG A CA 1
ATOM 3354 C C . ARG A 1 450 ? -2.327 -17.094 -24.319 1.00 86.12 450 ARG A C 1
ATOM 3356 O O . ARG A 1 450 ? -2.931 -18.113 -23.989 1.00 86.12 450 ARG A O 1
ATOM 3363 N N . LEU A 1 451 ? -1.274 -16.629 -23.655 1.00 89.06 451 LEU A N 1
ATOM 3364 C CA . LEU A 1 451 ? -0.726 -17.311 -22.490 1.00 89.06 451 LEU A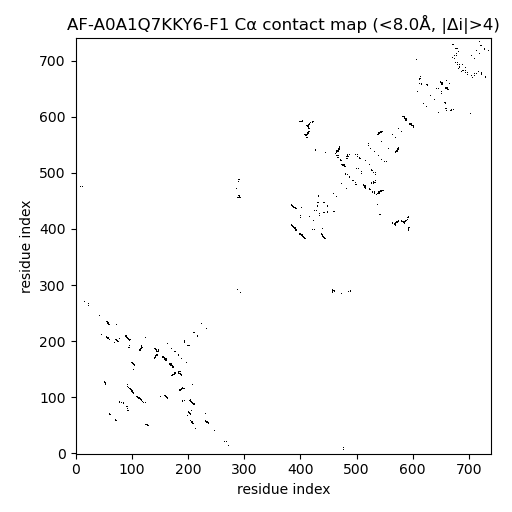 CA 1
ATOM 3365 C C . LEU A 1 451 ? -1.675 -17.193 -21.292 1.00 89.06 451 LEU A C 1
ATOM 3367 O O . LEU A 1 451 ? -2.243 -16.133 -21.022 1.00 89.06 451 LEU A O 1
ATOM 3371 N N . SER A 1 452 ? -1.825 -18.288 -20.550 1.00 88.25 452 SER A N 1
ATOM 3372 C CA . SER A 1 452 ? -2.445 -18.271 -19.224 1.00 88.25 452 SER A CA 1
ATOM 3373 C C . SER A 1 452 ? -1.549 -17.555 -18.204 1.00 88.25 452 SER A C 1
ATOM 3375 O O . SER A 1 452 ? -0.351 -17.400 -18.422 1.00 88.25 452 SER A O 1
ATOM 3377 N N . GLU A 1 453 ? -2.090 -17.158 -17.046 1.00 84.56 453 GLU A N 1
ATOM 3378 C CA . GLU A 1 453 ? -1.318 -16.435 -16.014 1.00 84.56 453 GLU A CA 1
ATOM 3379 C C . GLU A 1 453 ? -0.041 -17.187 -15.585 1.00 84.56 453 GLU A C 1
ATOM 3381 O O . GLU A 1 453 ? 1.018 -16.581 -15.446 1.00 84.56 453 GLU A O 1
ATOM 3386 N N . ALA A 1 454 ? -0.107 -18.517 -15.451 1.00 84.38 454 ALA A N 1
ATOM 3387 C CA . ALA A 1 454 ? 1.048 -19.342 -15.083 1.00 84.38 454 ALA A CA 1
ATOM 3388 C C . ALA A 1 454 ? 2.094 -19.453 -16.210 1.00 84.38 454 ALA A C 1
ATOM 3390 O O . ALA A 1 454 ? 3.285 -19.630 -15.948 1.00 84.38 454 ALA A O 1
ATOM 3391 N N . GLU A 1 455 ? 1.666 -19.366 -17.469 1.00 88.31 455 GLU A N 1
ATOM 3392 C CA . GLU A 1 455 ? 2.571 -19.326 -18.619 1.00 88.31 455 GLU A CA 1
ATOM 3393 C C . GLU A 1 455 ? 3.177 -17.931 -18.799 1.00 88.31 455 GLU A C 1
ATOM 3395 O O . GLU A 1 455 ? 4.347 -17.827 -19.158 1.00 88.31 455 GLU A O 1
ATOM 3400 N N . LEU A 1 456 ? 2.426 -16.871 -18.482 1.00 89.38 456 LEU A N 1
ATOM 3401 C CA . LEU A 1 456 ? 2.927 -15.499 -18.423 1.00 89.38 456 LEU A CA 1
ATOM 3402 C C . LEU A 1 456 ? 3.989 -15.337 -17.327 1.00 89.38 456 LEU A C 1
ATOM 3404 O O . LEU A 1 456 ? 5.003 -14.685 -17.563 1.00 89.38 456 LEU A O 1
ATOM 3408 N N . ASP A 1 457 ? 3.800 -15.961 -16.159 1.00 85.88 457 ASP A N 1
ATOM 3409 C CA . ASP A 1 457 ? 4.814 -16.021 -15.097 1.00 85.88 457 ASP A CA 1
ATOM 3410 C C . ASP A 1 457 ? 6.138 -16.599 -15.619 1.00 85.88 457 ASP A C 1
ATOM 3412 O O . ASP A 1 457 ? 7.195 -15.981 -15.477 1.00 85.88 457 ASP A O 1
ATOM 3416 N N . ARG A 1 458 ? 6.072 -17.751 -16.298 1.00 87.12 458 ARG A N 1
ATOM 3417 C CA . ARG A 1 458 ? 7.249 -18.400 -16.891 1.00 87.12 458 ARG A CA 1
ATOM 3418 C C . ARG A 1 458 ? 7.874 -17.562 -18.002 1.00 87.12 458 ARG A C 1
ATOM 3420 O O . ARG A 1 458 ? 9.089 -17.402 -18.044 1.00 87.12 458 ARG A O 1
ATOM 3427 N N . TYR A 1 459 ? 7.044 -17.000 -18.874 1.00 90.50 459 TYR A N 1
ATOM 3428 C CA . TYR A 1 459 ? 7.477 -16.116 -19.949 1.00 90.50 459 TYR A CA 1
ATOM 3429 C C . TYR A 1 459 ? 8.282 -14.925 -19.409 1.00 90.50 459 TYR A C 1
ATOM 3431 O O . TYR A 1 459 ? 9.372 -14.645 -19.908 1.00 90.50 459 TYR A O 1
ATOM 3439 N N . ARG A 1 460 ? 7.794 -14.274 -18.346 1.00 91.00 460 ARG A N 1
ATOM 3440 C CA . ARG A 1 460 ? 8.501 -13.170 -17.683 1.00 91.00 460 ARG A CA 1
ATOM 3441 C C . ARG A 1 460 ? 9.813 -13.625 -17.057 1.00 91.00 460 ARG A C 1
ATOM 3443 O O . ARG A 1 460 ? 10.820 -12.955 -17.234 1.00 91.00 460 ARG A O 1
ATOM 3450 N N . ALA A 1 461 ? 9.817 -14.773 -16.385 1.00 86.88 461 ALA A N 1
ATOM 3451 C CA . ALA A 1 461 ? 11.014 -15.297 -15.734 1.00 86.88 461 ALA A CA 1
ATOM 3452 C C . ALA A 1 461 ? 12.134 -15.687 -16.725 1.00 86.88 461 ALA A C 1
ATOM 3454 O O . ALA A 1 461 ? 13.307 -15.513 -16.393 1.00 86.88 461 ALA A O 1
ATOM 3455 N N . GLU A 1 462 ? 11.784 -16.212 -17.909 1.00 86.88 462 GLU A N 1
ATOM 3456 C CA . GLU A 1 462 ? 12.730 -16.796 -18.881 1.00 86.88 462 GLU A CA 1
ATOM 3457 C C . GLU A 1 462 ? 13.107 -15.872 -20.051 1.00 86.88 462 GLU A C 1
ATOM 3459 O O . GLU A 1 462 ? 14.188 -16.005 -20.624 1.00 86.88 462 GLU A O 1
ATOM 3464 N N . LYS A 1 463 ? 12.201 -14.993 -20.501 1.00 87.56 463 LYS A N 1
ATOM 3465 C CA . LYS A 1 463 ? 12.351 -14.302 -21.798 1.00 87.56 463 LYS A CA 1
ATOM 3466 C C . LYS A 1 463 ? 12.541 -12.797 -21.679 1.00 87.56 463 LYS A C 1
ATOM 3468 O O . LYS A 1 463 ? 13.111 -12.210 -22.603 1.00 87.56 463 LYS A O 1
ATOM 3473 N N . VAL A 1 464 ? 12.082 -12.186 -20.588 1.00 91.00 464 VAL A N 1
ATOM 3474 C CA . VAL A 1 464 ? 11.944 -10.729 -20.479 1.00 91.00 464 VAL A CA 1
ATOM 3475 C C . VAL A 1 464 ? 12.720 -10.179 -19.289 1.00 91.00 464 VAL A C 1
ATOM 3477 O O . VAL A 1 464 ? 12.507 -10.578 -18.152 1.00 91.00 464 VAL A O 1
ATOM 3480 N N . GLY A 1 465 ? 13.585 -9.202 -19.548 1.00 91.62 465 GLY A N 1
ATOM 3481 C CA . GLY A 1 465 ? 14.241 -8.402 -18.520 1.00 91.62 465 GLY A CA 1
ATOM 3482 C C . GLY A 1 465 ? 13.604 -7.025 -18.449 1.00 91.62 465 GLY A C 1
ATOM 3483 O O . GLY A 1 465 ? 13.746 -6.244 -19.385 1.00 91.62 465 GLY A O 1
ATOM 3484 N N . PHE A 1 466 ? 12.925 -6.711 -17.348 1.00 91.31 466 PHE A N 1
ATOM 3485 C CA . PHE A 1 466 ? 12.299 -5.402 -17.154 1.00 91.31 466 PHE A CA 1
ATOM 3486 C C . PHE A 1 466 ? 13.167 -4.444 -16.340 1.00 91.31 466 PHE A C 1
ATOM 3488 O O . PHE A 1 466 ? 13.530 -4.732 -15.197 1.00 91.31 466 PHE A O 1
ATOM 3495 N N . VAL A 1 467 ? 13.403 -3.258 -16.898 1.00 91.25 467 VAL A N 1
ATOM 3496 C CA . VAL A 1 467 ? 14.010 -2.111 -16.218 1.00 91.25 467 VAL A CA 1
ATOM 3497 C C . VAL A 1 467 ? 12.983 -0.982 -16.178 1.00 91.25 467 VAL A C 1
ATOM 3499 O O . VAL A 1 467 ? 12.563 -0.475 -17.212 1.00 91.25 467 VAL A O 1
ATOM 3502 N N . PHE A 1 468 ? 12.552 -0.600 -14.980 1.00 84.81 468 PHE A N 1
ATOM 3503 C CA . PHE A 1 468 ? 11.539 0.438 -14.774 1.00 84.81 468 PHE A CA 1
ATOM 3504 C C . PHE A 1 468 ? 12.183 1.796 -14.456 1.00 84.81 468 PHE A C 1
ATOM 3506 O O . PHE A 1 468 ? 13.300 1.853 -13.938 1.00 84.81 468 PHE A O 1
ATOM 3513 N N . GLN A 1 469 ? 11.434 2.880 -14.672 1.00 83.25 469 GLN A N 1
ATOM 3514 C CA . GLN A 1 469 ? 11.823 4.242 -14.285 1.00 83.25 469 GLN A CA 1
ATOM 3515 C C . GLN A 1 469 ? 11.960 4.399 -12.760 1.00 83.25 469 GLN A C 1
ATOM 3517 O O . GLN A 1 469 ? 12.862 5.073 -12.261 1.00 83.25 469 GLN A O 1
ATOM 3522 N N . GLN A 1 470 ? 11.051 3.771 -12.005 1.00 80.94 470 GLN A N 1
ATOM 3523 C CA . GLN A 1 470 ? 11.173 3.597 -10.557 1.00 80.94 470 GLN A CA 1
ATOM 3524 C C . GLN A 1 470 ? 11.841 2.247 -10.287 1.00 80.94 470 GLN A C 1
ATOM 3526 O O . GLN A 1 470 ? 11.390 1.224 -10.791 1.00 80.94 470 GLN A O 1
ATOM 3531 N N . PHE A 1 471 ? 12.889 2.221 -9.461 1.00 83.12 471 PHE A N 1
ATOM 3532 C CA . PHE A 1 471 ? 13.775 1.053 -9.298 1.00 83.12 471 PHE A CA 1
ATOM 3533 C C . PHE A 1 471 ? 13.055 -0.217 -8.819 1.00 83.12 471 PHE A C 1
ATOM 3535 O O . PHE A 1 471 ? 13.514 -1.338 -9.062 1.00 83.12 471 PHE A O 1
ATOM 3542 N N . HIS A 1 472 ? 11.901 -0.049 -8.156 1.00 85.31 472 HIS A N 1
ATOM 3543 C CA . HIS A 1 472 ? 11.011 -1.152 -7.796 1.00 85.31 472 HIS A CA 1
ATOM 3544 C C . HIS A 1 472 ? 11.741 -2.255 -7.001 1.00 85.31 472 HIS A C 1
ATOM 3546 O O . HIS A 1 472 ? 11.498 -3.450 -7.179 1.00 85.31 472 HIS A O 1
ATOM 3552 N N . LEU A 1 473 ? 12.699 -1.855 -6.160 1.00 89.44 473 LEU A N 1
ATOM 3553 C CA . LEU A 1 473 ? 13.433 -2.753 -5.277 1.00 89.44 473 LEU A CA 1
ATOM 3554 C C . LEU A 1 473 ? 12.603 -3.041 -4.032 1.00 89.44 473 LEU A C 1
ATOM 3556 O O . LEU A 1 473 ? 11.951 -2.152 -3.487 1.00 89.44 473 LEU A O 1
ATOM 3560 N N . VAL A 1 474 ? 12.676 -4.277 -3.556 1.00 87.69 474 VAL A N 1
ATOM 3561 C CA . VAL A 1 474 ? 12.041 -4.685 -2.311 1.00 87.69 474 VAL A CA 1
ATOM 3562 C C . VAL A 1 474 ? 12.848 -4.087 -1.148 1.00 87.69 474 VAL A C 1
ATOM 3564 O O . VAL A 1 474 ? 14.014 -4.459 -0.963 1.00 87.69 474 VAL A O 1
ATOM 3567 N N . PRO A 1 475 ? 12.274 -3.164 -0.353 1.00 84.19 475 PRO A N 1
ATOM 3568 C CA . PRO A 1 475 ? 13.037 -2.272 0.530 1.00 84.19 475 PRO A CA 1
ATOM 3569 C C . PRO A 1 475 ? 13.708 -2.977 1.717 1.00 84.19 475 PRO A C 1
ATOM 3571 O O . PRO A 1 475 ? 14.671 -2.465 2.282 1.00 84.19 475 PRO A O 1
ATOM 3574 N N . TYR A 1 476 ? 13.213 -4.154 2.100 1.00 83.19 476 TYR A N 1
ATOM 3575 C CA . TYR A 1 476 ? 13.722 -4.965 3.214 1.00 83.19 476 TYR A CA 1
ATOM 3576 C C . TYR A 1 476 ? 14.660 -6.104 2.775 1.00 83.19 476 TYR A C 1
ATOM 3578 O O . TYR A 1 476 ? 15.120 -6.876 3.623 1.00 83.19 476 TYR A O 1
ATOM 3586 N N . LEU A 1 477 ? 14.936 -6.224 1.474 1.00 88.56 477 LEU A N 1
ATOM 3587 C CA . LEU A 1 477 ? 15.924 -7.147 0.917 1.00 88.56 477 LEU A CA 1
ATOM 3588 C C . LEU A 1 477 ? 17.222 -6.394 0.620 1.00 88.56 477 LEU A C 1
ATOM 3590 O O . LEU A 1 477 ? 17.180 -5.236 0.213 1.00 88.56 477 LEU A O 1
ATOM 3594 N N . THR A 1 478 ? 18.381 -7.029 0.800 1.00 93.69 478 THR A N 1
ATOM 3595 C CA . THR A 1 478 ? 19.658 -6.429 0.368 1.00 93.69 478 THR A CA 1
ATOM 3596 C C . THR A 1 478 ? 19.742 -6.329 -1.158 1.00 93.69 478 THR A C 1
ATOM 3598 O O . THR A 1 478 ? 18.924 -6.914 -1.871 1.00 93.69 478 THR A O 1
ATOM 3601 N N . ALA A 1 479 ? 20.736 -5.611 -1.687 1.00 94.62 479 ALA A N 1
ATOM 3602 C CA . ALA A 1 479 ? 21.023 -5.572 -3.122 1.00 94.62 479 ALA A CA 1
ATOM 3603 C C . ALA A 1 479 ? 21.157 -6.989 -3.709 1.00 94.62 479 ALA A C 1
ATOM 3605 O O . ALA A 1 479 ? 20.504 -7.316 -4.698 1.00 94.62 479 ALA A O 1
ATOM 3606 N N . LEU A 1 480 ? 21.928 -7.852 -3.040 1.00 94.56 480 LEU A N 1
ATOM 3607 C CA . LEU A 1 480 ? 22.098 -9.257 -3.415 1.00 94.56 480 LEU A CA 1
ATOM 3608 C C . LEU A 1 480 ? 20.772 -10.027 -3.397 1.00 94.56 480 LEU A C 1
ATOM 3610 O O . LEU A 1 480 ? 20.428 -10.688 -4.372 1.00 94.56 480 LEU A O 1
ATOM 3614 N N . GLU A 1 481 ? 19.989 -9.895 -2.323 1.00 92.06 481 GLU A N 1
ATOM 3615 C CA . GLU A 1 481 ? 18.693 -10.573 -2.192 1.00 92.06 481 GLU A CA 1
ATOM 3616 C C . GLU A 1 481 ? 17.670 -10.089 -3.238 1.00 92.06 481 GLU A C 1
ATOM 3618 O O . GLU A 1 481 ? 16.879 -10.891 -3.731 1.00 92.06 481 GLU A O 1
ATOM 3623 N N . ASN A 1 482 ? 17.697 -8.804 -3.608 1.00 92.69 482 ASN A N 1
ATOM 3624 C CA . ASN A 1 482 ? 16.858 -8.239 -4.668 1.00 92.69 482 ASN A CA 1
ATOM 3625 C C . ASN A 1 482 ? 17.182 -8.835 -6.041 1.00 92.69 482 ASN A C 1
ATOM 3627 O O . ASN A 1 482 ? 16.268 -9.115 -6.814 1.00 92.69 482 ASN A O 1
ATOM 3631 N N . VAL A 1 483 ? 18.463 -9.043 -6.343 1.00 92.62 483 VAL A N 1
ATOM 3632 C CA . VAL A 1 483 ? 18.901 -9.664 -7.600 1.00 92.62 483 VAL A CA 1
ATOM 3633 C C . VAL A 1 483 ? 18.549 -11.154 -7.623 1.00 92.62 483 VAL A C 1
ATOM 3635 O O . VAL A 1 483 ? 17.962 -11.636 -8.589 1.00 92.62 483 VAL A O 1
ATOM 3638 N N . MET A 1 484 ? 18.793 -11.866 -6.521 1.00 90.81 484 MET A N 1
ATOM 3639 C CA . MET A 1 484 ? 18.419 -13.278 -6.366 1.00 90.81 484 MET A CA 1
ATOM 3640 C C . MET A 1 484 ? 16.903 -13.529 -6.479 1.00 90.81 484 MET A C 1
ATOM 3642 O O . MET A 1 484 ? 16.487 -14.658 -6.740 1.00 90.81 484 MET A O 1
ATOM 3646 N N . LEU A 1 485 ? 16.060 -12.508 -6.279 1.00 87.75 485 LEU A N 1
ATOM 3647 C CA . LEU A 1 485 ? 14.606 -12.641 -6.399 1.00 87.75 485 LEU A CA 1
ATOM 3648 C C . LEU A 1 485 ? 14.181 -13.066 -7.815 1.00 87.75 485 LEU A C 1
ATOM 3650 O O . LEU A 1 485 ? 13.251 -13.856 -7.945 1.00 87.75 485 LEU A O 1
ATOM 3654 N N . ALA A 1 486 ? 14.880 -12.603 -8.855 1.00 85.56 486 ALA A N 1
ATOM 3655 C CA . ALA A 1 486 ? 14.622 -13.017 -10.236 1.00 85.56 486 ALA A CA 1
ATOM 3656 C C . ALA A 1 486 ? 14.973 -14.498 -10.469 1.00 85.56 486 ALA A C 1
ATOM 3658 O O . ALA A 1 486 ? 14.216 -15.224 -11.114 1.00 85.56 486 ALA A O 1
ATOM 3659 N N . GLN A 1 487 ? 16.073 -14.977 -9.877 1.00 83.88 487 GLN A N 1
ATOM 3660 C CA . GLN A 1 487 ? 16.441 -16.394 -9.941 1.00 83.88 487 GLN A CA 1
ATOM 3661 C C . GLN A 1 487 ? 15.420 -17.265 -9.213 1.00 83.88 487 GLN A C 1
ATOM 3663 O O . GLN A 1 487 ? 15.111 -18.343 -9.694 1.00 83.88 487 GLN A O 1
ATOM 3668 N N . TYR A 1 488 ? 14.868 -16.812 -8.080 1.00 81.81 488 TYR A N 1
ATOM 3669 C CA . TYR A 1 488 ? 13.915 -17.597 -7.285 1.00 81.81 488 TYR A CA 1
ATOM 3670 C C . TYR A 1 488 ? 12.677 -18.045 -8.080 1.00 81.81 488 TYR A C 1
ATOM 3672 O O . TYR A 1 488 ? 12.141 -19.121 -7.812 1.00 81.81 488 TYR A O 1
ATOM 3680 N N . PHE A 1 489 ? 12.222 -17.230 -9.036 1.00 73.19 489 PHE A N 1
ATOM 3681 C CA . PHE A 1 489 ? 11.060 -17.539 -9.875 1.00 73.19 489 PHE A CA 1
ATOM 3682 C C . PHE A 1 489 ? 11.409 -18.300 -11.159 1.00 73.19 489 PHE A C 1
ATOM 3684 O O . PHE A 1 489 ? 10.534 -18.938 -11.737 1.00 73.19 489 PHE A O 1
ATOM 3691 N N . HIS A 1 490 ? 12.676 -18.284 -11.571 1.00 74.12 490 HIS A N 1
ATOM 3692 C CA . HIS A 1 490 ? 13.161 -18.972 -12.766 1.00 74.12 490 HIS A CA 1
ATOM 3693 C C . HIS A 1 490 ? 13.762 -20.356 -12.456 1.00 74.12 490 HIS A C 1
ATOM 3695 O O . HIS A 1 490 ? 13.450 -21.344 -13.117 1.00 74.12 490 HIS A O 1
ATOM 3701 N N . SER A 1 491 ? 14.627 -20.449 -11.442 1.00 71.19 491 SER A N 1
ATOM 3702 C CA . SER A 1 491 ? 15.478 -21.612 -11.169 1.00 71.19 491 SER A CA 1
ATOM 3703 C C . SER A 1 491 ? 15.944 -21.685 -9.702 1.00 71.19 491 SER A C 1
ATOM 3705 O O . SER A 1 491 ? 15.407 -21.040 -8.802 1.00 71.19 491 SER A O 1
ATOM 3707 N N . VAL A 1 492 ? 16.951 -22.520 -9.415 1.00 78.25 492 VAL A N 1
ATOM 3708 C CA . VAL A 1 492 ? 17.608 -22.536 -8.099 1.00 78.25 492 VAL A CA 1
ATOM 3709 C C . VAL A 1 492 ? 18.377 -21.227 -7.913 1.00 78.25 492 VAL A C 1
ATOM 3711 O O . VAL A 1 492 ? 19.100 -20.798 -8.807 1.00 78.25 492 VAL A O 1
ATOM 3714 N N . THR A 1 493 ? 18.223 -20.594 -6.749 1.00 81.56 493 THR A N 1
ATOM 3715 C CA . THR A 1 493 ? 18.940 -19.359 -6.412 1.00 81.56 493 THR A CA 1
ATOM 3716 C C . THR A 1 493 ? 20.433 -19.631 -6.250 1.00 81.56 493 THR A C 1
ATOM 3718 O O . THR A 1 493 ? 20.804 -20.405 -5.361 1.00 81.56 493 THR A O 1
ATOM 3721 N N . ASP A 1 494 ? 21.267 -18.953 -7.037 1.00 87.12 494 ASP A N 1
ATOM 3722 C CA . ASP A 1 494 ? 22.725 -18.986 -6.918 1.00 87.12 494 ASP A CA 1
ATOM 3723 C C . ASP A 1 494 ? 23.242 -17.614 -6.470 1.00 87.12 494 ASP A C 1
ATOM 3725 O O . ASP A 1 494 ? 23.283 -16.645 -7.232 1.00 87.12 494 ASP A O 1
ATOM 3729 N N . GLU A 1 495 ? 23.646 -17.550 -5.202 1.00 90.62 495 GLU A N 1
ATOM 3730 C CA . GLU A 1 495 ? 24.173 -16.342 -4.568 1.00 90.62 495 GLU A CA 1
ATOM 3731 C C . GLU A 1 495 ? 25.470 -15.853 -5.229 1.00 90.62 495 GLU A C 1
ATOM 3733 O O . GLU A 1 495 ? 25.691 -14.645 -5.306 1.00 90.62 495 GLU A O 1
ATOM 3738 N N . ARG A 1 496 ? 26.312 -16.761 -5.746 1.00 91.31 496 ARG A N 1
ATOM 3739 C CA . ARG A 1 496 ? 27.565 -16.381 -6.416 1.00 91.31 496 ARG A CA 1
ATOM 3740 C C . ARG A 1 496 ? 27.272 -15.686 -7.733 1.00 91.31 496 ARG A C 1
ATOM 3742 O O . ARG A 1 496 ? 27.782 -14.595 -7.959 1.00 91.31 496 ARG A O 1
ATOM 3749 N N . GLN A 1 497 ? 26.381 -16.260 -8.537 1.00 90.75 497 GLN A N 1
ATOM 3750 C CA . GLN A 1 497 ? 25.951 -15.656 -9.797 1.00 90.75 497 GLN A CA 1
ATOM 3751 C C . GLN A 1 497 ? 25.295 -14.282 -9.569 1.00 90.75 497 GLN A C 1
ATOM 3753 O O . GLN A 1 497 ? 25.552 -13.335 -10.310 1.00 90.75 497 GLN A O 1
ATOM 3758 N N . ALA A 1 498 ? 24.491 -14.133 -8.509 1.00 91.75 498 ALA A N 1
ATOM 3759 C CA . ALA A 1 498 ? 23.892 -12.847 -8.155 1.00 91.75 498 ALA A CA 1
ATOM 3760 C C . ALA A 1 498 ? 24.924 -11.805 -7.698 1.00 91.75 498 ALA A C 1
ATOM 3762 O O . ALA A 1 498 ? 24.819 -10.629 -8.060 1.00 91.75 498 ALA A O 1
ATOM 3763 N N . ALA A 1 499 ? 25.944 -12.226 -6.949 1.00 93.75 499 ALA A N 1
ATOM 3764 C CA . ALA A 1 499 ? 27.056 -11.360 -6.580 1.00 93.75 499 ALA A CA 1
ATOM 3765 C C . ALA A 1 499 ? 27.874 -10.941 -7.812 1.00 93.75 499 ALA A C 1
ATOM 3767 O O . ALA A 1 499 ? 28.190 -9.764 -7.959 1.00 93.75 499 ALA A O 1
ATOM 3768 N N . GLU A 1 500 ? 28.149 -11.863 -8.737 1.00 92.75 500 GLU A N 1
ATOM 3769 C CA . GLU A 1 500 ? 28.832 -11.576 -10.003 1.00 92.75 500 GLU A CA 1
ATOM 3770 C C . GLU A 1 500 ? 28.038 -10.596 -10.877 1.00 92.75 500 GLU A C 1
ATOM 3772 O O . GLU A 1 500 ? 28.614 -9.651 -11.418 1.00 92.75 500 GLU A O 1
ATOM 3777 N N . ALA A 1 501 ? 26.713 -10.753 -10.964 1.00 90.88 501 ALA A N 1
ATOM 3778 C CA . ALA A 1 501 ? 25.840 -9.813 -11.666 1.00 90.88 501 ALA A CA 1
ATOM 3779 C C . ALA A 1 501 ? 25.919 -8.398 -11.064 1.00 90.88 501 ALA A C 1
ATOM 3781 O O . ALA A 1 501 ? 26.010 -7.415 -11.803 1.00 90.88 501 ALA A O 1
ATOM 3782 N N . LEU A 1 502 ? 25.962 -8.282 -9.731 1.00 94.00 502 LEU A N 1
ATOM 3783 C CA . LEU A 1 502 ? 26.174 -7.003 -9.047 1.00 94.00 502 LEU A CA 1
ATOM 3784 C C . LEU A 1 502 ? 27.585 -6.442 -9.270 1.00 94.00 502 LEU A C 1
ATOM 3786 O O . LEU A 1 502 ? 27.738 -5.239 -9.478 1.00 94.00 502 LEU A O 1
ATOM 3790 N N . CYS A 1 503 ? 28.616 -7.286 -9.300 1.00 91.94 503 CYS A N 1
ATOM 3791 C CA . CYS A 1 503 ? 29.978 -6.873 -9.640 1.00 91.94 503 CYS A CA 1
ATOM 3792 C C . CYS A 1 503 ? 30.070 -6.320 -11.069 1.00 91.94 503 CYS A C 1
ATOM 3794 O O . CYS A 1 503 ? 30.714 -5.292 -11.279 1.00 91.94 503 CYS A O 1
ATOM 3796 N N . ARG A 1 504 ? 29.381 -6.936 -12.042 1.00 87.25 504 ARG A N 1
ATOM 3797 C CA . ARG A 1 504 ? 29.342 -6.472 -13.444 1.00 87.25 504 ARG A CA 1
ATOM 3798 C C . ARG A 1 504 ? 28.766 -5.064 -13.591 1.00 87.25 504 ARG A C 1
ATOM 3800 O O . ARG A 1 504 ? 29.190 -4.329 -14.476 1.00 87.25 504 ARG A O 1
ATOM 3807 N N . VAL A 1 505 ? 27.848 -4.670 -12.709 1.00 88.12 505 VAL A N 1
ATOM 3808 C CA . VAL A 1 505 ? 27.292 -3.307 -12.656 1.00 88.12 505 VAL A CA 1
ATOM 3809 C C . VAL A 1 505 ? 28.023 -2.400 -11.651 1.00 88.12 505 VAL A C 1
ATOM 3811 O O . VAL A 1 505 ? 27.530 -1.330 -11.304 1.00 88.12 505 VAL A O 1
ATOM 3814 N N . GLY A 1 506 ? 29.200 -2.801 -11.162 1.00 88.56 506 GLY A N 1
ATOM 3815 C CA . GLY A 1 506 ? 30.036 -1.983 -10.278 1.00 88.56 506 GLY A CA 1
ATOM 3816 C C . GLY A 1 506 ? 29.537 -1.870 -8.832 1.00 88.56 506 GLY A C 1
ATOM 3817 O O . GLY A 1 506 ? 29.817 -0.874 -8.173 1.00 88.56 506 GLY A O 1
ATOM 3818 N N . LEU A 1 507 ? 28.783 -2.856 -8.334 1.00 93.12 507 LEU A N 1
ATOM 3819 C CA . LEU A 1 507 ? 28.215 -2.887 -6.975 1.00 93.12 507 LEU A CA 1
ATOM 3820 C C . LEU A 1 507 ? 28.766 -4.025 -6.098 1.00 93.12 507 LEU A C 1
ATOM 3822 O O . LEU A 1 507 ? 28.118 -4.432 -5.131 1.00 93.12 507 LEU A O 1
ATOM 3826 N N . GLY A 1 508 ? 29.967 -4.525 -6.401 1.00 91.31 508 GLY A N 1
ATOM 3827 C CA . GLY A 1 508 ? 30.598 -5.626 -5.659 1.00 91.31 508 GLY A CA 1
ATOM 3828 C C . GLY A 1 508 ? 30.785 -5.353 -4.160 1.00 91.31 508 GLY A C 1
ATOM 3829 O O . GLY A 1 508 ? 30.613 -6.254 -3.348 1.00 91.31 508 GLY A O 1
ATOM 3830 N N . ASP A 1 509 ? 31.014 -4.098 -3.767 1.00 92.56 509 ASP A N 1
ATOM 3831 C CA . ASP A 1 509 ? 31.178 -3.716 -2.352 1.00 92.56 509 ASP A CA 1
ATOM 3832 C C . ASP A 1 509 ? 29.841 -3.441 -1.636 1.00 92.56 509 ASP A C 1
ATOM 3834 O O . ASP A 1 509 ? 29.790 -3.173 -0.432 1.00 92.56 509 ASP A O 1
ATOM 3838 N N . ARG A 1 510 ? 28.722 -3.487 -2.371 1.00 94.00 510 ARG A N 1
ATOM 3839 C CA . ARG A 1 510 ? 27.394 -3.063 -1.898 1.00 94.00 510 ARG A CA 1
ATOM 3840 C C . ARG A 1 510 ? 26.399 -4.211 -1.713 1.00 94.00 510 ARG A C 1
ATOM 3842 O O . ARG A 1 510 ? 25.250 -3.958 -1.363 1.00 94.00 510 ARG A O 1
ATOM 3849 N N . LEU A 1 511 ? 26.826 -5.469 -1.845 1.00 94.62 511 LEU A N 1
ATOM 3850 C CA . LEU A 1 511 ? 25.960 -6.665 -1.821 1.00 94.62 511 LEU A CA 1
ATOM 3851 C C . LEU A 1 511 ? 24.983 -6.728 -0.628 1.00 94.62 511 LEU A C 1
ATOM 3853 O O . LEU A 1 511 ? 23.824 -7.126 -0.779 1.00 94.62 511 LEU A O 1
ATOM 3857 N N . ALA A 1 512 ? 25.445 -6.331 0.561 1.00 94.88 512 ALA A N 1
ATOM 3858 C CA . ALA A 1 512 ? 24.679 -6.399 1.807 1.00 94.88 512 ALA A CA 1
ATOM 3859 C C . ALA A 1 512 ? 23.851 -5.136 2.123 1.00 94.88 512 ALA A C 1
ATOM 3861 O O . ALA A 1 512 ? 23.139 -5.124 3.127 1.00 94.88 512 ALA A O 1
ATOM 3862 N N . HIS A 1 513 ? 23.935 -4.085 1.302 1.00 95.38 513 HIS A N 1
ATOM 3863 C CA . HIS A 1 513 ? 23.221 -2.831 1.549 1.00 95.38 513 HIS A CA 1
ATOM 3864 C C . HIS A 1 513 ? 21.736 -2.979 1.207 1.00 95.38 513 HIS A C 1
ATOM 3866 O O . HIS A 1 513 ? 21.370 -3.644 0.236 1.00 95.38 513 HIS A O 1
ATOM 3872 N N . LEU A 1 514 ? 20.879 -2.354 2.010 1.00 93.31 514 LEU A N 1
ATOM 3873 C CA . LEU A 1 514 ? 19.453 -2.198 1.727 1.00 93.31 514 LEU A CA 1
ATOM 3874 C C . LEU A 1 514 ? 19.236 -1.054 0.720 1.00 93.31 514 LEU A C 1
ATOM 3876 O O . LEU A 1 514 ? 20.046 -0.129 0.693 1.00 93.31 514 LEU A O 1
ATOM 3880 N N . PRO A 1 515 ? 18.128 -1.036 -0.046 1.00 92.75 515 PRO A N 1
ATOM 3881 C CA . PRO A 1 515 ? 17.814 0.048 -0.979 1.00 92.75 515 PRO A CA 1
ATOM 3882 C C . PRO A 1 515 ? 17.895 1.446 -0.358 1.00 92.75 515 PRO A C 1
ATOM 3884 O O . PRO A 1 515 ? 18.458 2.348 -0.962 1.00 92.75 515 PRO A O 1
ATOM 3887 N N . ALA A 1 516 ? 17.446 1.614 0.891 1.00 90.69 516 ALA A N 1
ATOM 3888 C CA . ALA A 1 516 ? 17.531 2.889 1.614 1.00 90.69 516 ALA A CA 1
ATOM 3889 C C . ALA A 1 516 ? 18.973 3.372 1.899 1.00 90.69 516 ALA A C 1
ATOM 3891 O O . ALA A 1 516 ? 19.168 4.514 2.300 1.00 90.69 516 ALA A O 1
ATOM 3892 N N . GLN A 1 517 ? 19.974 2.506 1.725 1.00 92.44 517 GLN A N 1
ATOM 3893 C CA . GLN A 1 517 ? 21.399 2.789 1.922 1.00 92.44 517 GLN A CA 1
ATOM 3894 C C . GLN A 1 517 ? 22.148 2.979 0.592 1.00 92.44 517 GLN A C 1
ATOM 3896 O O . GLN A 1 517 ? 23.371 3.096 0.601 1.00 92.44 517 GLN A O 1
ATOM 3901 N N . LEU A 1 518 ? 21.437 2.963 -0.538 1.00 91.81 518 LEU A N 1
ATOM 3902 C CA . LEU A 1 518 ? 21.986 3.107 -1.884 1.00 91.81 518 LEU A CA 1
ATOM 3903 C C . LEU A 1 518 ? 21.494 4.418 -2.508 1.00 91.81 518 LEU A C 1
ATOM 3905 O O . LEU A 1 518 ? 20.324 4.781 -2.365 1.00 91.81 518 LEU A O 1
ATOM 3909 N N . SER A 1 519 ? 22.364 5.106 -3.243 1.00 90.62 519 SER A N 1
ATOM 3910 C CA . SER A 1 519 ? 21.984 6.238 -4.099 1.00 90.62 519 SER A CA 1
ATOM 3911 C C . SER A 1 519 ? 21.022 5.805 -5.217 1.00 90.62 519 SER A C 1
ATOM 3913 O O . SER A 1 519 ? 20.943 4.624 -5.553 1.00 90.62 519 SER A O 1
ATOM 3915 N N . GLY A 1 520 ? 20.304 6.747 -5.837 1.00 87.62 520 GLY A N 1
ATOM 3916 C CA . GLY A 1 520 ? 19.368 6.432 -6.929 1.00 87.62 520 GLY A CA 1
ATOM 3917 C C . GLY A 1 520 ? 20.033 5.701 -8.104 1.00 87.62 520 GLY A C 1
ATOM 3918 O O . GLY A 1 520 ? 19.521 4.687 -8.572 1.00 87.62 520 GLY A O 1
ATOM 3919 N N . GLY A 1 521 ? 21.229 6.139 -8.512 1.00 87.50 521 GLY A N 1
ATOM 3920 C CA . GLY A 1 521 ? 22.016 5.458 -9.546 1.00 87.50 521 GLY A CA 1
ATOM 3921 C C . GLY A 1 521 ? 22.457 4.049 -9.147 1.00 87.50 521 GLY A C 1
ATOM 3922 O O . GLY A 1 521 ? 22.390 3.130 -9.962 1.00 87.50 521 GLY A O 1
ATOM 3923 N N . GLU A 1 522 ? 22.852 3.839 -7.887 1.00 92.25 522 GLU A N 1
ATOM 3924 C CA . GLU A 1 522 ? 23.159 2.498 -7.374 1.00 92.25 522 GLU A CA 1
ATOM 3925 C C . GLU A 1 522 ? 21.908 1.607 -7.352 1.00 92.25 522 GLU A C 1
ATOM 3927 O O . GLU A 1 522 ? 21.974 0.461 -7.791 1.00 92.25 522 GLU A O 1
ATOM 3932 N N . GLN A 1 523 ? 20.755 2.123 -6.916 1.00 92.88 523 GLN A N 1
ATOM 3933 C CA . GLN A 1 523 ? 19.492 1.376 -6.933 1.00 92.88 523 GLN A CA 1
ATOM 3934 C C . GLN A 1 523 ? 19.089 0.976 -8.358 1.00 92.88 523 GLN A C 1
ATOM 3936 O O . GLN A 1 523 ? 18.672 -0.165 -8.572 1.00 92.88 523 GLN A O 1
ATOM 3941 N N . GLN A 1 524 ? 19.288 1.855 -9.345 1.00 91.06 524 GLN A N 1
ATOM 3942 C CA . GLN A 1 524 ? 19.019 1.517 -10.742 1.00 91.06 524 GLN A CA 1
ATOM 3943 C C . GLN A 1 524 ? 19.949 0.417 -11.258 1.00 91.06 524 GLN A C 1
ATOM 3945 O O . GLN A 1 524 ? 19.509 -0.505 -11.941 1.00 91.06 524 GLN A O 1
ATOM 3950 N N . ARG A 1 525 ? 21.230 0.444 -10.874 1.00 91.88 525 ARG A N 1
ATOM 3951 C CA . ARG A 1 525 ? 22.174 -0.632 -11.208 1.00 91.88 525 ARG A CA 1
ATOM 3952 C C . ARG A 1 525 ? 21.782 -1.968 -10.576 1.00 91.88 525 ARG A C 1
ATOM 3954 O O . ARG A 1 525 ? 21.891 -2.991 -11.248 1.00 91.88 525 ARG A O 1
ATOM 3961 N N . VAL A 1 526 ? 21.256 -1.979 -9.346 1.00 94.50 526 VAL A N 1
ATOM 3962 C CA . VAL A 1 526 ? 20.669 -3.196 -8.744 1.00 94.50 526 VAL A CA 1
ATOM 3963 C C . VAL A 1 526 ? 19.470 -3.685 -9.561 1.00 94.50 526 VAL A C 1
ATOM 3965 O O . VAL A 1 526 ? 19.370 -4.880 -9.838 1.00 94.50 526 VAL A O 1
ATOM 3968 N N . ALA A 1 527 ? 18.573 -2.786 -9.977 1.00 92.38 527 ALA A N 1
ATOM 3969 C CA . ALA A 1 527 ? 17.409 -3.143 -10.788 1.00 92.38 527 ALA A CA 1
ATOM 3970 C C . ALA A 1 527 ? 17.813 -3.732 -12.152 1.00 92.38 527 ALA A C 1
ATOM 3972 O O . ALA A 1 527 ? 17.236 -4.733 -12.576 1.00 92.38 527 ALA A O 1
ATOM 3973 N N . ILE A 1 528 ? 18.846 -3.175 -12.789 1.00 91.38 528 ILE A N 1
ATOM 3974 C CA . ILE A 1 528 ? 19.429 -3.692 -14.033 1.00 91.38 528 ILE A CA 1
ATOM 3975 C C . ILE A 1 528 ? 20.067 -5.067 -13.806 1.00 91.38 528 ILE A C 1
ATOM 3977 O O . ILE A 1 528 ? 19.765 -5.999 -14.542 1.00 91.38 528 ILE A O 1
ATOM 3981 N N . ALA A 1 529 ? 20.877 -5.251 -12.758 1.00 92.75 529 ALA A N 1
ATOM 3982 C CA . ALA A 1 529 ? 21.446 -6.564 -12.437 1.00 92.75 529 ALA A CA 1
ATOM 3983 C C . ALA A 1 529 ? 20.353 -7.628 -12.220 1.00 92.75 529 ALA A C 1
ATOM 3985 O O . ALA A 1 529 ? 20.469 -8.745 -12.722 1.00 92.75 529 ALA A O 1
ATOM 3986 N N . ARG A 1 530 ? 19.256 -7.263 -11.542 1.00 93.12 530 ARG A N 1
ATOM 3987 C CA . ARG A 1 530 ? 18.078 -8.125 -11.358 1.00 93.12 530 ARG A CA 1
ATOM 3988 C C . ARG A 1 530 ? 17.391 -8.461 -12.683 1.00 93.12 530 ARG A C 1
ATOM 3990 O O . ARG A 1 530 ? 16.956 -9.592 -12.852 1.00 93.12 530 ARG A O 1
ATOM 3997 N N . ALA A 1 531 ? 17.279 -7.507 -13.604 1.00 90.31 531 ALA A N 1
ATOM 3998 C CA . ALA A 1 531 ? 16.661 -7.736 -14.909 1.00 90.31 531 ALA A CA 1
ATOM 3999 C C . ALA A 1 531 ? 17.487 -8.687 -15.791 1.00 90.31 531 ALA A C 1
ATOM 4001 O O . ALA A 1 531 ? 16.924 -9.385 -16.623 1.00 90.31 531 ALA A O 1
ATOM 4002 N N . LEU A 1 532 ? 18.811 -8.716 -15.611 1.00 88.56 532 LEU A N 1
ATOM 4003 C CA . LEU A 1 532 ? 19.742 -9.404 -16.510 1.00 88.56 532 LEU A CA 1
ATOM 4004 C C . LEU A 1 532 ? 20.209 -10.773 -16.019 1.00 88.56 532 LEU A C 1
ATOM 4006 O O . LEU A 1 532 ? 20.766 -11.530 -16.809 1.00 88.56 532 LEU A O 1
ATOM 4010 N N . ILE A 1 533 ? 20.023 -11.094 -14.737 1.00 89.94 533 ILE A N 1
ATOM 4011 C CA . ILE A 1 533 ? 20.590 -12.310 -14.136 1.00 89.94 533 ILE A CA 1
ATOM 4012 C C . ILE A 1 533 ? 20.102 -13.613 -14.781 1.00 89.94 533 ILE A C 1
ATOM 4014 O O . ILE A 1 533 ? 20.863 -14.572 -14.842 1.00 89.94 533 ILE A O 1
ATOM 4018 N N . ASN A 1 534 ? 18.872 -13.634 -15.298 1.00 86.56 534 ASN A N 1
ATOM 4019 C CA . ASN A 1 534 ? 18.310 -14.791 -16.002 1.00 86.56 534 ASN A CA 1
ATOM 4020 C C . ASN A 1 534 ? 18.630 -14.786 -17.510 1.00 86.56 534 ASN A C 1
ATOM 4022 O O . ASN A 1 534 ? 18.029 -15.550 -18.255 1.00 86.56 534 ASN A O 1
ATOM 4026 N N . GLU A 1 535 ? 19.539 -13.916 -17.966 1.00 85.69 535 GLU A N 1
ATOM 4027 C CA . GLU A 1 535 ? 19.949 -13.783 -19.372 1.00 85.69 535 GLU A CA 1
ATOM 4028 C C . GLU A 1 535 ? 18.754 -13.627 -20.336 1.00 85.69 535 GLU A C 1
ATOM 4030 O O . GLU A 1 535 ? 18.576 -14.419 -21.267 1.00 85.69 535 GLU A O 1
ATOM 4035 N N . PRO A 1 536 ? 17.905 -12.601 -20.132 1.00 88.06 536 PRO A N 1
ATOM 4036 C CA . PRO A 1 536 ? 16.697 -12.431 -20.922 1.00 88.06 536 PRO A CA 1
ATOM 4037 C C . PRO A 1 536 ? 17.022 -12.173 -22.393 1.00 88.06 536 PRO A C 1
ATOM 4039 O O . PRO A 1 536 ? 17.986 -11.485 -22.751 1.00 88.06 536 PRO A O 1
ATOM 4042 N N . LYS A 1 537 ? 16.150 -12.673 -23.265 1.00 84.44 537 LYS A N 1
ATOM 4043 C CA . LYS A 1 537 ? 16.264 -12.473 -24.712 1.00 84.44 537 LYS A CA 1
ATOM 4044 C C . LYS A 1 537 ? 15.821 -11.082 -25.158 1.00 84.44 537 LYS A C 1
ATOM 4046 O O . LYS A 1 537 ? 16.365 -10.564 -26.130 1.00 84.44 537 LYS A O 1
ATOM 4051 N N . LEU A 1 538 ? 14.849 -10.506 -24.452 1.00 91.25 538 LEU A N 1
ATOM 4052 C CA . LEU A 1 538 ? 14.316 -9.170 -24.686 1.00 91.25 538 LEU A CA 1
ATOM 4053 C C . LEU A 1 538 ? 14.459 -8.333 -23.416 1.00 91.25 538 LEU A C 1
ATOM 4055 O O . LEU A 1 538 ? 13.936 -8.698 -22.363 1.00 91.25 538 LEU A O 1
ATOM 4059 N N . ILE A 1 539 ? 15.136 -7.195 -23.524 1.00 94.25 539 ILE A N 1
ATOM 4060 C CA . ILE A 1 539 ? 15.241 -6.211 -22.450 1.00 94.25 539 ILE A CA 1
ATOM 4061 C C . ILE A 1 539 ? 14.260 -5.079 -22.747 1.00 94.25 539 ILE A C 1
ATOM 4063 O O . ILE A 1 539 ? 14.351 -4.419 -23.780 1.00 94.25 539 ILE A O 1
ATOM 4067 N N . LEU A 1 540 ? 13.327 -4.856 -21.828 1.00 94.88 540 LEU A N 1
ATOM 4068 C CA . LEU A 1 540 ? 12.350 -3.778 -21.878 1.00 94.88 540 LEU A CA 1
ATOM 4069 C C . LEU A 1 540 ? 12.738 -2.730 -20.839 1.00 94.88 540 LEU A C 1
ATOM 4071 O O . LEU A 1 540 ? 12.733 -3.016 -19.641 1.00 94.88 540 LEU A O 1
ATOM 4075 N N . ALA A 1 541 ? 13.082 -1.527 -21.289 1.00 93.75 541 ALA A N 1
ATOM 4076 C CA . ALA A 1 541 ? 13.495 -0.438 -20.415 1.00 93.75 541 ALA A CA 1
ATOM 4077 C C . ALA A 1 541 ? 12.540 0.752 -20.552 1.00 93.75 541 ALA A C 1
ATOM 4079 O O . ALA A 1 541 ? 12.443 1.330 -21.628 1.00 93.75 541 ALA A O 1
ATOM 4080 N N . ASP A 1 542 ? 11.845 1.123 -19.478 1.00 91.81 542 ASP A N 1
ATOM 4081 C CA . ASP A 1 542 ? 10.950 2.286 -19.448 1.00 91.81 542 ASP A CA 1
ATOM 4082 C C . ASP A 1 542 ? 11.638 3.451 -18.729 1.00 91.81 542 ASP A C 1
ATOM 4084 O O . ASP A 1 542 ? 11.777 3.417 -17.508 1.00 91.81 542 ASP A O 1
ATOM 4088 N N . GLU A 1 543 ? 12.140 4.427 -19.490 1.00 89.88 543 GLU A N 1
ATOM 4089 C CA . GLU A 1 543 ? 12.895 5.600 -19.016 1.00 89.88 543 GLU A CA 1
ATOM 4090 C C . GLU A 1 543 ? 13.982 5.275 -17.968 1.00 89.88 543 GLU A C 1
ATOM 4092 O O . GLU A 1 543 ? 13.964 5.802 -16.850 1.00 89.88 543 GLU A O 1
ATOM 4097 N N . PRO A 1 544 ? 14.971 4.419 -18.299 1.00 87.44 544 PRO A N 1
ATOM 4098 C CA . PRO A 1 544 ? 15.928 3.906 -17.319 1.00 87.44 544 PRO A CA 1
ATOM 4099 C C . PRO A 1 544 ? 16.885 4.967 -16.747 1.00 87.44 544 PRO A C 1
ATOM 4101 O O . PRO A 1 544 ? 17.559 4.692 -15.754 1.00 87.44 544 PRO A O 1
ATOM 4104 N N . THR A 1 545 ? 16.965 6.152 -17.353 1.00 87.31 545 THR A N 1
ATOM 4105 C CA . THR A 1 545 ? 17.885 7.238 -16.980 1.00 87.31 545 THR A CA 1
ATOM 4106 C C . THR A 1 545 ? 17.176 8.480 -16.434 1.00 87.31 545 THR A C 1
ATOM 4108 O O . THR A 1 545 ? 17.836 9.342 -15.870 1.00 87.31 545 THR A O 1
ATOM 4111 N N . GLY A 1 546 ? 15.839 8.563 -16.503 1.00 80.69 546 GLY A N 1
ATOM 4112 C CA . GLY A 1 546 ? 15.094 9.813 -16.268 1.00 80.69 546 GLY A CA 1
ATOM 4113 C C . GLY A 1 546 ? 15.179 10.411 -14.853 1.00 80.69 546 GLY A C 1
ATOM 4114 O O . GLY A 1 546 ? 14.740 11.536 -14.647 1.00 80.69 546 GLY A O 1
ATOM 4115 N N . ASN A 1 547 ? 15.732 9.680 -13.879 1.00 75.19 547 ASN A N 1
ATOM 4116 C CA . ASN A 1 547 ? 15.913 10.120 -12.487 1.00 75.19 547 ASN A CA 1
ATOM 4117 C C . ASN A 1 547 ? 17.394 10.138 -12.049 1.00 75.19 547 ASN A C 1
ATOM 4119 O O . ASN A 1 547 ? 17.673 10.090 -10.848 1.00 75.19 547 ASN A O 1
ATOM 4123 N N . LEU A 1 548 ? 18.342 10.115 -12.992 1.00 82.50 548 LEU A N 1
ATOM 4124 C CA . LEU A 1 548 ? 19.777 9.997 -12.713 1.00 82.50 548 LEU A CA 1
ATOM 4125 C C . LEU A 1 548 ? 20.534 11.295 -13.019 1.00 82.50 548 LEU A C 1
ATOM 4127 O O . LEU A 1 548 ? 20.095 12.110 -13.822 1.00 82.50 548 LEU A O 1
ATOM 4131 N N . ASP A 1 549 ? 21.679 11.479 -12.357 1.00 84.25 549 ASP A N 1
ATOM 4132 C CA . ASP A 1 549 ? 22.667 12.477 -12.772 1.00 84.25 549 ASP A CA 1
ATOM 4133 C C . ASP A 1 549 ? 23.460 11.981 -13.997 1.00 84.25 549 ASP A C 1
ATOM 4135 O O . ASP A 1 549 ? 23.505 10.783 -14.284 1.00 84.25 549 ASP A O 1
ATOM 4139 N N . GLU A 1 550 ? 24.113 12.906 -14.702 1.00 80.38 550 GLU A N 1
ATOM 4140 C CA . GLU A 1 550 ? 24.855 12.641 -15.945 1.00 80.38 550 GLU A CA 1
ATOM 4141 C C . GLU A 1 550 ? 25.934 11.552 -15.776 1.00 80.38 550 GLU A C 1
ATOM 4143 O O . GLU A 1 550 ? 26.124 10.689 -16.635 1.00 80.38 550 GLU A O 1
ATOM 4148 N N . ALA A 1 551 ? 26.615 11.534 -14.624 1.00 82.12 551 ALA A N 1
ATOM 4149 C CA . ALA A 1 551 ? 27.651 10.548 -14.337 1.00 82.12 551 ALA A CA 1
ATOM 4150 C C . ALA A 1 551 ? 27.073 9.131 -14.190 1.00 82.12 551 ALA A C 1
ATOM 4152 O O . ALA A 1 551 ? 27.636 8.170 -14.719 1.00 82.12 551 ALA A O 1
ATOM 4153 N N . ASN A 1 552 ? 25.956 8.974 -13.475 1.00 82.00 552 ASN A N 1
ATOM 4154 C CA . ASN A 1 552 ? 25.279 7.689 -13.342 1.00 82.00 552 ASN A CA 1
ATOM 4155 C C . ASN A 1 552 ? 24.599 7.272 -14.648 1.00 82.00 552 ASN A C 1
ATOM 4157 O O . ASN A 1 552 ? 24.628 6.083 -14.973 1.00 82.00 552 ASN A O 1
ATOM 4161 N N . GLU A 1 553 ? 24.041 8.215 -15.403 1.00 86.31 553 GLU A N 1
ATOM 4162 C CA . GLU A 1 553 ? 23.470 7.972 -16.725 1.00 86.31 553 GLU A CA 1
ATOM 4163 C C . GLU A 1 553 ? 24.491 7.328 -17.671 1.00 86.31 553 GLU A C 1
ATOM 4165 O O . GLU A 1 553 ? 24.220 6.255 -18.213 1.00 86.31 553 GLU A O 1
ATOM 4170 N N . GLU A 1 554 ? 25.699 7.884 -17.789 1.00 86.44 554 GLU A N 1
ATOM 4171 C CA . GLU A 1 554 ? 26.743 7.327 -18.662 1.00 86.44 554 GLU A CA 1
ATOM 4172 C C . GLU A 1 554 ? 27.162 5.906 -18.236 1.00 86.44 554 GLU A C 1
ATOM 4174 O O . GLU A 1 554 ? 27.444 5.036 -19.071 1.00 86.44 554 GLU A O 1
ATOM 4179 N N . ILE A 1 555 ? 27.153 5.611 -16.928 1.00 85.25 555 ILE A N 1
ATOM 4180 C CA . ILE A 1 555 ? 27.385 4.250 -16.422 1.00 85.25 555 ILE A CA 1
ATOM 4181 C C . ILE A 1 555 ? 26.275 3.303 -16.897 1.00 85.25 555 ILE A C 1
ATOM 4183 O O . ILE A 1 555 ? 26.584 2.210 -17.376 1.00 85.25 555 ILE A O 1
ATOM 4187 N N . ILE A 1 556 ? 25.006 3.707 -16.786 1.00 89.00 556 ILE A N 1
ATOM 4188 C CA . ILE A 1 556 ? 23.863 2.905 -17.241 1.00 89.00 556 ILE A CA 1
ATOM 4189 C C . ILE A 1 556 ? 23.909 2.694 -18.757 1.00 89.00 556 ILE A C 1
ATOM 4191 O O . ILE A 1 556 ? 23.803 1.560 -19.230 1.00 89.00 556 ILE A O 1
ATOM 4195 N N . MET A 1 557 ? 24.147 3.753 -19.527 1.00 88.88 557 MET A N 1
ATOM 4196 C CA . MET A 1 557 ? 24.219 3.693 -20.987 1.00 88.88 557 MET A CA 1
ATOM 4197 C C . MET A 1 557 ? 25.388 2.837 -21.479 1.00 88.88 557 MET A C 1
ATOM 4199 O O . MET A 1 557 ? 25.275 2.114 -22.471 1.00 88.88 557 MET A O 1
ATOM 4203 N N . ARG A 1 558 ? 26.514 2.826 -20.760 1.00 88.31 558 ARG A N 1
ATOM 4204 C CA . ARG A 1 558 ? 27.613 1.884 -21.012 1.00 88.31 558 ARG A CA 1
ATOM 4205 C C . ARG A 1 558 ? 27.197 0.425 -20.809 1.00 88.31 558 ARG A C 1
ATOM 4207 O O . ARG A 1 558 ? 27.614 -0.417 -21.603 1.00 88.31 558 ARG A O 1
ATOM 4214 N N . ILE A 1 559 ? 26.379 0.118 -19.801 1.00 87.75 559 ILE A N 1
ATOM 4215 C CA . ILE A 1 559 ? 25.857 -1.241 -19.581 1.00 87.75 559 ILE A CA 1
ATOM 4216 C C . ILE A 1 559 ? 24.941 -1.653 -20.742 1.00 87.75 559 ILE A C 1
ATOM 4218 O O . ILE A 1 559 ? 25.137 -2.726 -21.309 1.00 87.75 559 ILE A O 1
ATOM 4222 N N . PHE A 1 560 ? 24.007 -0.795 -21.166 1.00 90.00 560 PHE A N 1
ATOM 4223 C CA . PHE A 1 560 ? 23.142 -1.084 -22.321 1.00 90.00 560 PHE A CA 1
ATOM 4224 C C . PHE A 1 560 ? 23.938 -1.304 -23.615 1.00 90.00 560 PHE A C 1
ATOM 4226 O O . PHE A 1 560 ? 23.684 -2.283 -24.314 1.00 90.00 560 PHE A O 1
ATOM 4233 N N . ARG A 1 561 ? 24.976 -0.497 -23.883 1.00 88.19 561 ARG A N 1
ATOM 4234 C CA . ARG A 1 561 ? 25.896 -0.718 -25.018 1.00 88.19 561 ARG A CA 1
ATOM 4235 C C . ARG A 1 561 ? 26.596 -2.077 -24.957 1.00 88.19 561 ARG A C 1
ATOM 4237 O O . ARG A 1 561 ? 26.774 -2.726 -25.983 1.00 88.19 561 ARG A O 1
ATOM 4244 N N . GLN A 1 562 ? 27.015 -2.523 -23.772 1.00 86.50 562 GLN A N 1
ATOM 4245 C CA . GLN A 1 562 ? 27.632 -3.845 -23.612 1.00 86.50 562 GLN A CA 1
ATOM 4246 C C . GLN A 1 562 ? 26.637 -4.980 -23.877 1.00 86.50 562 GLN A C 1
ATOM 4248 O O . GLN A 1 562 ? 27.004 -5.966 -24.508 1.00 86.50 562 GLN A O 1
ATOM 4253 N N . LEU A 1 563 ? 25.390 -4.834 -23.429 1.00 86.44 563 LEU A N 1
ATOM 4254 C CA . LEU A 1 563 ? 24.332 -5.827 -23.641 1.00 86.44 563 LEU A CA 1
ATOM 4255 C C . LEU A 1 563 ? 23.911 -5.911 -25.106 1.00 86.44 563 LEU A C 1
ATOM 4257 O O . LEU A 1 563 ? 23.777 -7.006 -25.644 1.00 86.44 563 LEU A O 1
ATOM 4261 N N . HIS A 1 564 ? 23.782 -4.763 -25.767 1.00 87.38 564 HIS A N 1
ATOM 4262 C CA . HIS A 1 564 ? 23.543 -4.691 -27.204 1.00 87.38 564 HIS A CA 1
ATOM 4263 C C . HIS A 1 564 ? 24.639 -5.420 -27.990 1.00 87.38 564 HIS A C 1
ATOM 4265 O O . HIS A 1 564 ? 24.349 -6.318 -28.773 1.00 87.38 564 HIS A O 1
ATOM 4271 N N . ARG A 1 565 ? 25.917 -5.142 -27.686 1.00 83.62 565 ARG A N 1
ATOM 4272 C CA . ARG A 1 565 ? 27.067 -5.841 -28.294 1.00 83.62 565 ARG A CA 1
ATOM 4273 C C . ARG A 1 565 ? 27.103 -7.340 -27.995 1.00 83.62 565 ARG A C 1
ATOM 4275 O O . ARG A 1 565 ? 27.659 -8.097 -28.784 1.00 83.62 565 ARG A O 1
ATOM 4282 N N . ALA A 1 566 ? 26.535 -7.767 -26.869 1.00 81.81 566 ALA A N 1
ATOM 4283 C CA . ALA A 1 566 ? 26.383 -9.178 -26.522 1.00 81.81 566 ALA A CA 1
ATOM 4284 C C . ALA A 1 566 ? 25.204 -9.859 -27.252 1.00 81.81 566 ALA A C 1
ATOM 4286 O O . ALA A 1 566 ? 25.026 -11.066 -27.112 1.00 81.81 566 ALA A O 1
ATOM 4287 N N . GLY A 1 567 ? 24.429 -9.117 -28.052 1.00 82.44 567 GLY A N 1
ATOM 4288 C CA . GLY A 1 567 ? 23.348 -9.641 -28.887 1.00 82.44 567 GLY A CA 1
ATOM 4289 C C . GLY A 1 567 ? 21.968 -9.648 -28.227 1.00 82.44 567 GLY A C 1
ATOM 4290 O O . GLY A 1 567 ? 21.061 -10.303 -28.740 1.00 82.44 567 GLY A O 1
ATOM 4291 N N . HIS A 1 568 ? 21.778 -8.940 -27.108 1.00 85.69 568 HIS A N 1
ATOM 4292 C CA . HIS A 1 568 ? 20.450 -8.779 -26.509 1.00 85.69 568 HIS A CA 1
ATOM 4293 C C . HIS A 1 568 ? 19.610 -7.782 -27.317 1.00 85.69 568 HIS A C 1
ATOM 4295 O O . HIS A 1 568 ? 20.087 -6.692 -27.633 1.00 85.69 568 HIS A O 1
ATOM 4301 N N . ALA A 1 569 ? 18.348 -8.119 -27.605 1.00 91.12 569 ALA A N 1
ATOM 4302 C CA . ALA A 1 569 ? 17.410 -7.133 -28.135 1.00 91.12 569 ALA A CA 1
ATOM 4303 C C . ALA A 1 569 ? 16.951 -6.200 -27.015 1.00 91.12 569 ALA A C 1
ATOM 4305 O O . ALA A 1 569 ? 16.571 -6.652 -25.930 1.00 91.12 569 ALA A O 1
ATOM 4306 N N . ILE A 1 570 ? 16.979 -4.897 -27.281 1.00 93.19 570 ILE A N 1
ATOM 4307 C CA . ILE A 1 570 ? 16.667 -3.857 -26.301 1.00 93.19 570 ILE A CA 1
ATOM 4308 C C . ILE A 1 570 ? 15.575 -2.970 -26.880 1.00 93.19 570 ILE A C 1
ATOM 4310 O O . ILE A 1 570 ? 15.766 -2.342 -27.915 1.00 93.19 570 ILE A O 1
ATOM 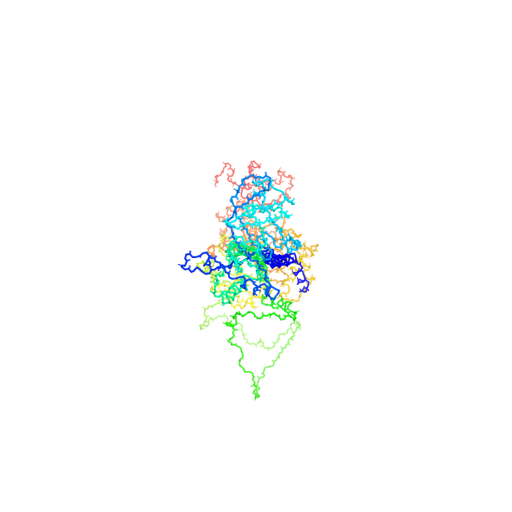4314 N N . LEU A 1 571 ? 14.448 -2.865 -26.185 1.00 94.94 571 LEU A N 1
ATOM 4315 C CA . LEU A 1 571 ? 13.438 -1.848 -26.447 1.00 94.94 571 LEU A CA 1
ATOM 4316 C C . LEU A 1 571 ? 13.444 -0.860 -25.284 1.00 94.94 571 LEU A C 1
ATOM 4318 O O . LEU A 1 571 ? 13.034 -1.194 -24.172 1.00 94.94 571 LEU A O 1
ATOM 4322 N N . MET A 1 572 ? 13.914 0.354 -25.547 1.00 94.31 572 MET A N 1
ATOM 4323 C CA . MET A 1 572 ? 14.049 1.403 -24.546 1.00 94.31 572 MET A CA 1
ATOM 4324 C C . MET A 1 572 ? 13.093 2.552 -24.845 1.00 94.31 572 MET A C 1
ATOM 4326 O O . MET A 1 572 ? 13.208 3.199 -25.880 1.00 94.31 572 MET A O 1
ATOM 4330 N N . VAL A 1 573 ? 12.180 2.843 -23.925 1.00 94.75 573 VAL A N 1
ATOM 4331 C CA . VAL A 1 573 ? 11.431 4.098 -23.926 1.00 94.75 573 VAL A CA 1
ATOM 4332 C C . VAL A 1 573 ? 12.302 5.193 -23.343 1.00 94.75 573 VAL A C 1
ATOM 4334 O O . VAL A 1 573 ? 12.880 5.043 -22.268 1.00 94.75 573 VAL A O 1
ATOM 4337 N N . THR A 1 574 ? 12.385 6.300 -24.064 1.00 90.44 574 THR A N 1
ATOM 4338 C CA . THR A 1 574 ? 13.055 7.509 -23.602 1.00 90.44 574 THR A CA 1
ATOM 4339 C C . THR A 1 574 ? 12.351 8.732 -24.179 1.00 90.44 574 THR A C 1
ATOM 4341 O O . THR A 1 574 ? 11.591 8.639 -25.145 1.00 90.44 574 THR A O 1
ATOM 4344 N N . HIS A 1 575 ? 12.561 9.881 -23.552 1.00 87.94 575 HIS A N 1
ATOM 4345 C CA . HIS A 1 575 ? 12.228 11.185 -24.113 1.00 87.94 575 HIS A CA 1
ATOM 4346 C C . HIS A 1 575 ? 13.489 11.977 -24.484 1.00 87.94 575 HIS A C 1
ATOM 4348 O O . HIS A 1 575 ? 13.369 13.036 -25.097 1.00 87.94 575 HIS A O 1
ATOM 4354 N N . ASP A 1 576 ? 14.681 11.463 -24.159 1.00 85.00 576 ASP A N 1
ATOM 4355 C CA . ASP A 1 576 ? 15.957 12.104 -24.458 1.00 85.00 576 ASP A CA 1
ATOM 4356 C C . ASP A 1 576 ? 16.428 11.763 -25.888 1.00 85.00 576 ASP A C 1
ATOM 4358 O O . ASP A 1 576 ? 16.730 10.598 -26.190 1.00 85.00 576 ASP A O 1
ATOM 4362 N N . PRO A 1 577 ? 16.545 12.761 -26.787 1.00 82.00 577 PRO A N 1
ATOM 4363 C CA . PRO A 1 577 ? 17.072 12.558 -28.131 1.00 82.00 577 PRO A CA 1
ATOM 4364 C C . PRO A 1 577 ? 18.513 12.028 -28.168 1.00 82.00 577 PRO A C 1
ATOM 4366 O O . PRO A 1 577 ? 18.866 11.334 -29.119 1.00 82.00 577 PRO A O 1
ATOM 4369 N N . ALA A 1 578 ? 19.358 12.353 -27.185 1.00 80.25 578 ALA A N 1
ATOM 4370 C CA . ALA A 1 578 ? 20.742 11.888 -27.109 1.00 80.25 578 ALA A CA 1
ATOM 4371 C C . ALA A 1 578 ? 20.830 10.385 -26.843 1.00 80.25 578 ALA A C 1
ATOM 4373 O O . ALA A 1 578 ? 21.620 9.698 -27.491 1.00 80.25 578 ALA A O 1
ATOM 4374 N N . ILE A 1 579 ? 19.970 9.865 -25.968 1.00 84.00 579 ILE A N 1
ATOM 4375 C CA . ILE A 1 579 ? 19.827 8.425 -25.733 1.00 84.00 579 ILE A CA 1
ATOM 4376 C C . ILE A 1 579 ? 19.233 7.749 -26.970 1.00 84.00 579 ILE A C 1
ATOM 4378 O O . ILE A 1 579 ? 19.738 6.722 -27.417 1.00 84.00 579 ILE A O 1
ATOM 4382 N N . ALA A 1 580 ? 18.195 8.344 -27.567 1.00 84.81 580 ALA A N 1
ATOM 4383 C CA . ALA A 1 580 ? 17.529 7.777 -28.736 1.00 84.81 580 ALA A CA 1
ATOM 4384 C C . ALA A 1 580 ? 18.461 7.619 -29.948 1.00 84.81 580 ALA A C 1
ATOM 4386 O O . ALA A 1 580 ? 18.312 6.666 -30.709 1.00 84.81 580 ALA A O 1
ATOM 4387 N N . ARG A 1 581 ? 19.435 8.526 -30.112 1.00 79.44 581 ARG A N 1
ATOM 4388 C CA . ARG A 1 581 ? 20.450 8.457 -31.177 1.00 79.44 581 ARG A CA 1
ATOM 4389 C C . ARG A 1 581 ? 21.402 7.268 -31.052 1.00 79.44 581 ARG A C 1
ATOM 4391 O O . ARG A 1 581 ? 22.029 6.936 -32.051 1.00 79.44 581 ARG A O 1
ATOM 4398 N N . GLN A 1 582 ? 21.530 6.659 -29.869 1.00 81.50 582 GLN A N 1
ATOM 4399 C CA . GLN A 1 582 ? 22.412 5.506 -29.630 1.00 81.50 582 GLN A CA 1
ATOM 4400 C C . GLN A 1 582 ? 21.795 4.165 -30.052 1.00 81.50 582 GLN A C 1
ATOM 4402 O O . GLN A 1 582 ? 22.520 3.179 -30.166 1.00 81.50 582 GLN A O 1
ATOM 4407 N N . ALA A 1 583 ? 20.477 4.114 -30.257 1.00 85.81 583 ALA A N 1
ATOM 4408 C CA . ALA A 1 583 ? 19.774 2.922 -30.721 1.00 85.81 583 ALA A CA 1
ATOM 4409 C C . ALA A 1 583 ? 20.020 2.677 -32.220 1.00 85.81 583 ALA A C 1
ATOM 4411 O O . ALA A 1 583 ? 20.347 3.607 -32.944 1.00 85.81 583 ALA A O 1
ATOM 4412 N N . ASP A 1 584 ? 19.813 1.450 -32.706 1.00 82.44 584 ASP A N 1
ATOM 4413 C CA . ASP A 1 584 ? 19.891 1.121 -34.140 1.00 82.44 584 ASP A CA 1
ATOM 4414 C C . ASP A 1 584 ? 18.694 1.679 -34.923 1.00 82.44 584 ASP A C 1
ATOM 4416 O O . ASP A 1 584 ? 18.756 1.910 -36.136 1.00 82.44 584 ASP A O 1
ATOM 4420 N N . ARG A 1 585 ? 17.562 1.845 -34.232 1.00 85.06 585 ARG A N 1
ATOM 4421 C CA . ARG A 1 585 ? 16.286 2.243 -34.819 1.00 85.06 585 ARG A CA 1
ATOM 4422 C C . ARG A 1 585 ? 15.459 3.063 -33.840 1.00 85.06 585 ARG A C 1
ATOM 4424 O O . ARG A 1 585 ? 15.351 2.738 -32.659 1.00 85.06 585 ARG A O 1
ATOM 4431 N N . ARG A 1 586 ? 14.835 4.122 -34.348 1.00 89.81 586 ARG A N 1
ATOM 4432 C CA . ARG A 1 586 ? 13.944 5.009 -33.604 1.00 89.81 586 ARG A CA 1
ATOM 4433 C C . ARG A 1 586 ? 12.508 4.809 -34.060 1.00 89.81 586 ARG A C 1
ATOM 4435 O O . ARG A 1 586 ? 12.203 4.964 -35.239 1.00 89.81 586 ARG A O 1
ATOM 4442 N N . ILE A 1 587 ? 11.633 4.530 -33.105 1.00 91.44 587 ILE A N 1
ATOM 4443 C CA . ILE A 1 587 ? 10.199 4.351 -33.311 1.00 91.44 587 ILE A CA 1
ATOM 4444 C C . ILE A 1 587 ? 9.469 5.445 -32.547 1.00 91.44 587 ILE A C 1
ATOM 4446 O O . ILE A 1 587 ? 9.635 5.567 -31.339 1.00 91.44 587 ILE A O 1
ATOM 4450 N N . GLU A 1 588 ? 8.637 6.227 -33.224 1.00 91.75 588 GLU A N 1
ATOM 4451 C CA . GLU A 1 588 ? 7.792 7.243 -32.599 1.00 91.75 588 GLU A CA 1
ATOM 4452 C C . GLU A 1 588 ? 6.329 6.815 -32.619 1.00 91.75 588 GLU A C 1
ATOM 4454 O O . GLU A 1 588 ? 5.775 6.493 -33.672 1.00 91.75 588 GLU A O 1
ATOM 4459 N N . LEU A 1 589 ? 5.690 6.851 -31.450 1.00 92.38 589 LEU A N 1
ATOM 4460 C CA . LEU A 1 589 ? 4.254 6.630 -31.304 1.00 92.38 589 LEU A CA 1
ATOM 4461 C C . LEU A 1 589 ? 3.519 7.949 -31.092 1.00 92.38 589 LEU A C 1
ATOM 4463 O O . LEU A 1 589 ? 3.897 8.741 -30.227 1.00 92.38 589 LEU A O 1
ATOM 4467 N N . ALA A 1 590 ? 2.399 8.126 -31.789 1.00 90.31 590 ALA A N 1
ATOM 4468 C CA . ALA A 1 590 ? 1.457 9.216 -31.566 1.00 90.31 590 ALA A CA 1
ATOM 4469 C C . ALA A 1 590 ? 0.030 8.661 -31.505 1.00 90.31 590 ALA A C 1
ATOM 4471 O O . ALA A 1 590 ? -0.389 7.913 -32.385 1.00 90.31 590 ALA A O 1
ATOM 4472 N N . HIS A 1 591 ? -0.715 9.018 -30.453 1.00 87.56 591 HIS A N 1
ATOM 4473 C CA . HIS A 1 591 ? -2.110 8.597 -30.250 1.00 87.56 591 HIS A CA 1
ATOM 4474 C C . HIS A 1 591 ? -2.350 7.081 -30.431 1.00 87.56 591 HIS A C 1
ATOM 4476 O O . HIS A 1 591 ? -3.329 6.672 -31.052 1.00 87.56 591 HIS A O 1
ATOM 4482 N N . GLY A 1 592 ? -1.443 6.238 -29.921 1.00 85.19 592 GLY A N 1
ATOM 4483 C CA . GLY A 1 592 ? -1.568 4.779 -29.994 1.00 85.19 592 GLY A CA 1
ATOM 4484 C C . GLY A 1 592 ? -1.224 4.158 -31.351 1.00 85.19 592 GLY A C 1
ATOM 4485 O O . GLY A 1 592 ? -1.459 2.963 -31.538 1.00 85.19 592 GLY A O 1
ATOM 4486 N N . ARG A 1 593 ? -0.674 4.940 -32.290 1.00 89.56 593 ARG A N 1
ATOM 4487 C CA . ARG A 1 593 ? -0.290 4.514 -33.643 1.00 89.56 593 ARG A CA 1
ATOM 4488 C C . ARG A 1 593 ? 1.181 4.807 -33.928 1.00 89.56 593 ARG A C 1
ATOM 4490 O O . ARG A 1 593 ? 1.774 5.695 -33.315 1.00 89.56 593 ARG A O 1
ATOM 4497 N N . LEU A 1 594 ? 1.749 4.074 -34.883 1.00 89.69 594 LEU A N 1
ATOM 4498 C CA . LEU A 1 594 ? 3.092 4.326 -35.402 1.00 89.69 594 LEU A CA 1
ATOM 4499 C C . LEU A 1 594 ? 3.098 5.641 -36.192 1.00 89.69 594 LEU A C 1
ATOM 4501 O O . LEU A 1 594 ? 2.380 5.765 -37.183 1.00 89.69 594 LEU A O 1
ATOM 4505 N N . ALA A 1 595 ? 3.883 6.614 -35.738 1.00 87.75 595 ALA A N 1
ATOM 4506 C CA . ALA A 1 595 ? 4.041 7.912 -36.388 1.00 87.75 595 ALA A CA 1
ATOM 4507 C C . ALA A 1 595 ? 5.304 7.960 -37.255 1.00 87.75 595 ALA A C 1
ATOM 4509 O O . ALA A 1 595 ? 5.246 8.404 -38.400 1.00 87.75 595 ALA A O 1
ATOM 4510 N N . GLN A 1 596 ? 6.430 7.474 -36.725 1.00 84.12 596 GLN A N 1
ATOM 4511 C CA . GLN A 1 596 ? 7.700 7.412 -37.445 1.00 84.12 596 GLN A CA 1
ATOM 4512 C C . GLN A 1 596 ? 8.461 6.136 -37.095 1.00 84.12 596 GLN A C 1
ATOM 4514 O O . GLN A 1 596 ? 8.383 5.641 -35.972 1.00 84.12 596 GLN A O 1
ATOM 4519 N N . ASP A 1 597 ? 9.210 5.627 -38.066 1.00 84.69 597 ASP A N 1
ATOM 4520 C CA . ASP A 1 597 ? 10.049 4.449 -37.925 1.00 84.69 597 ASP A CA 1
ATOM 4521 C C . ASP A 1 597 ? 11.320 4.619 -38.766 1.00 84.69 597 ASP A C 1
ATOM 4523 O O . ASP A 1 597 ? 11.277 4.553 -39.996 1.00 84.69 597 ASP A O 1
ATOM 4527 N N . THR A 1 598 ? 12.437 4.922 -38.108 1.00 78.62 598 THR A N 1
ATOM 4528 C CA . THR A 1 598 ? 13.692 5.306 -38.763 1.00 78.62 598 THR A CA 1
ATOM 4529 C C . THR A 1 598 ? 14.830 4.420 -38.270 1.00 78.62 598 THR A C 1
ATOM 4531 O O . THR A 1 598 ? 15.182 4.463 -37.093 1.00 78.62 598 THR A O 1
ATOM 4534 N N . ALA A 1 599 ? 15.446 3.641 -39.162 1.00 67.81 599 ALA A N 1
ATOM 4535 C CA . ALA A 1 599 ? 16.708 2.962 -38.873 1.00 67.81 599 ALA A CA 1
ATOM 4536 C C . ALA A 1 599 ? 17.850 3.987 -38.926 1.00 67.81 599 ALA A C 1
ATOM 4538 O O . ALA A 1 599 ? 18.103 4.586 -39.971 1.00 67.81 599 ALA A O 1
ATOM 4539 N N . THR A 1 600 ? 18.521 4.202 -37.803 1.00 57.47 600 THR A N 1
ATOM 4540 C CA . THR A 1 600 ? 19.628 5.155 -37.678 1.00 57.47 600 THR A CA 1
ATOM 4541 C C . THR A 1 600 ? 20.553 4.589 -36.622 1.00 57.47 600 THR A C 1
ATOM 4543 O O . THR A 1 600 ? 20.223 4.705 -35.454 1.00 57.47 600 THR A O 1
ATOM 4546 N N . SER A 1 601 ? 21.671 3.963 -37.000 1.00 59.75 601 SER A N 1
ATOM 4547 C CA . SER A 1 601 ? 22.735 3.717 -36.022 1.00 59.75 601 SER A CA 1
ATOM 4548 C C . SER A 1 601 ? 23.636 4.955 -35.961 1.00 59.75 601 SER A C 1
ATOM 4550 O O . SER A 1 601 ? 23.899 5.579 -36.992 1.00 59.75 601 SER A O 1
ATOM 4552 N N . THR A 1 602 ? 24.114 5.336 -34.772 1.00 53.16 602 THR A N 1
ATOM 4553 C CA . THR A 1 602 ? 25.064 6.460 -34.602 1.00 53.16 602 THR A CA 1
ATOM 4554 C C . THR A 1 602 ? 26.316 6.277 -35.464 1.00 53.16 602 THR A C 1
ATOM 4556 O O . THR A 1 602 ? 26.856 7.234 -36.013 1.00 53.16 602 THR A O 1
ATOM 4559 N N . ASP A 1 603 ? 26.741 5.023 -35.617 1.00 57.31 603 ASP A N 1
ATOM 4560 C CA . ASP A 1 603 ? 27.839 4.614 -36.485 1.00 57.31 603 ASP A CA 1
ATOM 4561 C C . ASP A 1 603 ? 27.558 4.954 -37.955 1.00 57.31 603 ASP A C 1
ATOM 4563 O O . ASP A 1 603 ? 28.460 5.382 -38.669 1.00 57.31 603 ASP A O 1
ATOM 4567 N N . ASP A 1 604 ? 26.316 4.799 -38.417 1.00 62.16 604 ASP A N 1
ATOM 4568 C CA . ASP A 1 604 ? 25.935 5.158 -39.781 1.00 62.16 604 ASP A CA 1
ATOM 4569 C C . ASP A 1 604 ? 25.909 6.674 -39.982 1.00 62.16 604 ASP A C 1
ATOM 4571 O O . ASP A 1 604 ? 26.344 7.131 -41.029 1.00 62.16 604 ASP A O 1
ATOM 4575 N N . GLU A 1 605 ? 25.462 7.473 -39.006 1.00 64.56 605 GLU A N 1
ATOM 4576 C CA . GLU A 1 605 ? 25.475 8.939 -39.140 1.00 64.56 605 GLU A CA 1
ATOM 4577 C C . GLU A 1 605 ? 26.893 9.512 -39.197 1.00 64.56 605 GLU A C 1
ATOM 4579 O O . GLU A 1 605 ? 27.165 10.359 -40.046 1.00 64.56 605 GLU A O 1
ATOM 4584 N N . VAL A 1 606 ? 27.801 9.013 -38.354 1.00 67.81 606 VAL A N 1
ATOM 4585 C CA . VAL A 1 606 ? 29.226 9.378 -38.386 1.00 67.81 606 VAL A CA 1
ATOM 4586 C C . VAL A 1 606 ? 29.867 8.940 -39.708 1.00 67.81 606 VAL A C 1
ATOM 4588 O O . VAL A 1 606 ? 30.563 9.728 -40.345 1.00 67.81 606 VAL A O 1
ATOM 4591 N N . ARG A 1 607 ? 29.577 7.717 -40.181 1.00 70.19 607 ARG A N 1
ATOM 4592 C CA . ARG A 1 607 ? 30.035 7.229 -41.497 1.00 70.19 607 ARG A CA 1
ATOM 4593 C C . ARG A 1 607 ? 29.472 8.058 -42.651 1.00 70.19 607 ARG A C 1
ATOM 4595 O O . ARG A 1 607 ? 30.196 8.345 -43.599 1.00 70.19 607 ARG A O 1
ATOM 4602 N N . PHE A 1 608 ? 28.201 8.451 -42.585 1.00 77.50 608 PHE A N 1
ATOM 4603 C CA . PHE A 1 608 ? 27.568 9.311 -43.583 1.00 77.50 608 PHE A CA 1
ATOM 4604 C C . PHE A 1 608 ? 28.228 10.679 -43.617 1.00 77.50 608 PHE A C 1
ATOM 4606 O O . PHE A 1 608 ? 28.559 11.148 -44.699 1.00 77.50 608 PHE A O 1
ATOM 4613 N N . ASP A 1 609 ? 28.446 11.298 -42.459 1.00 78.81 609 ASP A N 1
ATOM 4614 C CA . ASP A 1 609 ? 29.088 12.604 -42.364 1.00 78.81 609 ASP A CA 1
ATOM 4615 C C . ASP A 1 609 ? 30.528 12.544 -42.903 1.00 78.81 609 ASP A C 1
ATOM 4617 O O . ASP A 1 609 ? 30.882 13.374 -43.738 1.00 78.81 609 ASP A O 1
ATOM 4621 N N . HIS A 1 610 ? 31.306 11.511 -42.554 1.00 76.62 610 HIS A N 1
ATOM 4622 C CA . HIS A 1 610 ? 32.666 11.324 -43.076 1.00 76.62 610 HIS A CA 1
ATOM 4623 C C . HIS A 1 610 ? 32.695 11.107 -44.597 1.00 76.62 610 HIS A C 1
ATOM 4625 O O . HIS A 1 610 ? 33.530 11.666 -45.308 1.00 76.62 610 HIS A O 1
ATOM 4631 N N . LEU A 1 611 ? 31.762 10.318 -45.135 1.00 78.75 611 LEU A N 1
ATOM 4632 C CA . LEU A 1 611 ? 31.693 10.059 -46.572 1.00 78.75 611 LEU A CA 1
ATOM 4633 C C . LEU A 1 611 ? 31.198 11.292 -47.347 1.00 78.75 611 LEU A C 1
ATOM 4635 O O . LEU A 1 611 ? 31.694 11.578 -48.434 1.00 78.75 611 LEU A O 1
ATOM 4639 N N . LEU A 1 612 ? 30.269 12.065 -46.778 1.00 84.25 612 LEU A N 1
ATOM 4640 C CA . LEU A 1 612 ? 29.821 13.349 -47.326 1.00 84.25 612 LEU A CA 1
ATOM 4641 C C . LEU A 1 612 ? 30.940 14.399 -47.312 1.00 84.25 612 LEU A C 1
ATOM 4643 O O . LEU A 1 612 ? 31.069 15.149 -48.279 1.00 84.25 612 LEU A O 1
ATOM 4647 N N . GLU A 1 613 ? 31.756 14.432 -46.258 1.00 83.38 613 GLU A N 1
ATOM 4648 C CA . GLU A 1 613 ? 32.953 15.269 -46.169 1.00 83.38 613 GLU A CA 1
ATOM 4649 C C . GLU A 1 613 ? 33.972 14.898 -47.257 1.00 83.38 613 GLU A C 1
ATOM 4651 O O . GLU A 1 613 ? 34.440 15.772 -47.985 1.00 83.38 613 GLU A O 1
ATOM 4656 N N . GLN A 1 614 ? 34.260 13.606 -47.447 1.00 79.12 614 GLN A N 1
ATOM 4657 C CA . GLN A 1 614 ? 35.159 13.140 -48.510 1.00 79.12 614 GLN A CA 1
ATOM 4658 C C . GLN A 1 614 ? 34.652 13.514 -49.907 1.00 79.12 614 GLN A C 1
ATOM 4660 O O . GLN A 1 614 ? 35.424 14.018 -50.723 1.00 79.12 614 GLN A O 1
ATOM 4665 N N . ILE A 1 615 ? 33.357 13.316 -50.184 1.00 81.50 615 ILE A N 1
ATOM 4666 C CA . ILE A 1 615 ? 32.754 13.714 -51.466 1.00 81.50 615 ILE A CA 1
ATOM 4667 C C . ILE A 1 615 ? 32.884 15.234 -51.666 1.00 81.50 615 ILE A C 1
ATOM 4669 O O . ILE A 1 615 ? 33.197 15.683 -52.769 1.00 81.50 615 ILE A O 1
ATOM 4673 N N . TRP A 1 616 ? 32.689 16.030 -50.609 1.00 85.94 616 TRP A N 1
ATOM 4674 C CA . TRP A 1 616 ? 32.855 17.484 -50.660 1.00 85.94 616 TRP A CA 1
ATOM 4675 C C . TRP A 1 616 ? 34.299 17.897 -50.968 1.00 85.94 616 TRP A C 1
ATOM 4677 O O . TRP A 1 616 ? 34.517 18.711 -51.863 1.00 85.94 616 TRP A O 1
ATOM 4687 N N . ILE A 1 617 ? 35.283 17.317 -50.272 1.00 81.50 617 ILE A N 1
ATOM 4688 C CA . ILE A 1 617 ? 36.712 17.610 -50.474 1.00 81.50 617 ILE A CA 1
ATOM 4689 C C . ILE A 1 617 ? 37.150 17.239 -51.897 1.00 81.50 617 ILE A C 1
ATOM 4691 O O . ILE A 1 617 ? 37.782 18.053 -52.567 1.00 81.50 617 ILE A O 1
ATOM 4695 N N . CYS A 1 618 ? 36.751 16.069 -52.410 1.00 79.38 618 CYS A N 1
ATOM 4696 C CA . CYS A 1 618 ? 37.025 15.696 -53.803 1.00 79.38 618 CYS A CA 1
ATOM 4697 C C . CYS A 1 618 ? 36.456 16.722 -54.799 1.00 79.38 618 CYS A C 1
ATOM 4699 O O . CYS A 1 618 ? 37.106 17.043 -55.796 1.00 79.38 618 CYS A O 1
ATOM 4701 N N . GLY A 1 619 ? 35.267 17.264 -54.509 1.00 78.12 619 GLY A N 1
ATOM 4702 C CA . GLY A 1 619 ? 34.647 18.331 -55.292 1.00 78.12 619 GLY A CA 1
ATOM 4703 C C . GLY A 1 619 ? 35.435 19.646 -55.274 1.00 78.12 619 GLY A C 1
ATOM 4704 O O . GLY A 1 619 ? 35.544 20.294 -56.314 1.00 78.12 619 GLY A O 1
ATOM 4705 N N . GLU A 1 620 ? 36.026 20.026 -54.136 1.00 80.00 620 GLU A N 1
ATOM 4706 C CA . GLU A 1 620 ? 36.899 21.209 -54.028 1.00 80.00 620 GLU A CA 1
ATOM 4707 C C . GLU A 1 620 ? 38.205 21.047 -54.823 1.00 80.00 620 GLU A C 1
ATOM 4709 O O . GLU A 1 620 ? 38.680 22.004 -55.434 1.00 80.00 620 GLU A O 1
ATOM 4714 N N . GLU A 1 621 ? 38.758 19.834 -54.869 1.00 75.06 621 GLU A N 1
ATOM 4715 C CA . GLU A 1 621 ? 39.983 19.504 -55.611 1.00 75.06 621 GLU A CA 1
ATOM 4716 C C . GLU A 1 621 ? 39.747 19.283 -57.119 1.00 75.06 621 GLU A C 1
ATOM 4718 O O . GLU A 1 621 ? 40.687 18.991 -57.861 1.00 75.06 621 GLU A O 1
ATOM 4723 N N . GLY A 1 622 ? 38.501 19.399 -57.598 1.00 68.12 622 GLY A N 1
ATOM 4724 C CA . GLY A 1 622 ? 38.139 19.151 -58.998 1.00 68.12 622 GLY A CA 1
ATOM 4725 C C . GLY A 1 622 ? 38.280 17.684 -59.425 1.00 68.12 622 GLY A C 1
ATOM 4726 O O . GLY A 1 622 ? 38.368 17.392 -60.620 1.00 68.12 622 GLY A O 1
ATOM 4727 N N . THR A 1 623 ? 38.310 16.758 -58.463 1.00 67.75 623 THR A N 1
ATOM 4728 C CA . THR A 1 623 ? 38.489 15.321 -58.692 1.00 67.75 623 THR A CA 1
ATOM 4729 C C . THR A 1 623 ? 37.140 14.603 -58.640 1.00 67.75 623 THR A C 1
ATOM 4731 O O . THR A 1 623 ? 36.371 14.755 -57.695 1.00 67.75 623 THR A O 1
ATOM 4734 N N . SER A 1 624 ? 36.842 13.782 -59.651 1.00 61.34 624 SER A N 1
ATOM 4735 C CA . SER A 1 624 ? 35.618 12.970 -59.673 1.00 61.34 624 SER A CA 1
ATOM 4736 C C . SER A 1 624 ? 35.656 11.876 -58.599 1.00 61.34 624 SER A C 1
ATOM 4738 O O . SER A 1 624 ? 36.585 11.061 -58.562 1.00 61.34 624 SER A O 1
ATOM 4740 N N . THR A 1 625 ? 34.639 11.837 -57.732 1.00 65.69 625 THR A N 1
ATOM 4741 C CA . THR A 1 625 ? 34.525 10.839 -56.662 1.00 65.69 625 THR A CA 1
ATOM 4742 C C . THR A 1 625 ? 34.068 9.498 -57.242 1.00 65.69 625 THR A C 1
ATOM 4744 O O . THR A 1 625 ? 32.874 9.224 -57.385 1.00 65.69 625 THR A O 1
ATOM 4747 N N . ARG A 1 626 ? 35.031 8.648 -57.613 1.00 64.50 626 ARG A N 1
ATOM 4748 C CA . ARG A 1 626 ? 34.762 7.269 -58.047 1.00 64.50 626 ARG A CA 1
ATOM 4749 C C . ARG A 1 626 ? 34.591 6.351 -56.846 1.00 64.50 626 ARG A C 1
ATOM 4751 O O . ARG A 1 626 ? 35.387 6.411 -55.913 1.00 64.50 626 ARG A O 1
ATOM 4758 N N . VAL A 1 627 ? 33.625 5.437 -56.931 1.00 60.50 627 VAL A N 1
ATOM 4759 C CA . VAL A 1 627 ? 33.340 4.420 -55.897 1.00 60.50 627 VAL A CA 1
ATOM 4760 C C . VAL A 1 627 ? 34.601 3.628 -55.496 1.00 60.50 627 VAL A C 1
ATOM 4762 O O . VAL A 1 627 ? 34.772 3.311 -54.325 1.00 60.50 627 VAL A O 1
ATOM 4765 N N . ASP A 1 628 ? 35.532 3.400 -56.431 1.00 57.06 628 ASP A N 1
ATOM 4766 C CA . ASP A 1 628 ? 36.785 2.659 -56.197 1.00 57.06 628 ASP A CA 1
ATOM 4767 C C . ASP A 1 628 ? 37.847 3.431 -55.382 1.00 57.06 628 ASP A C 1
ATOM 4769 O O . ASP A 1 628 ? 38.752 2.819 -54.809 1.00 57.06 628 ASP A O 1
ATOM 4773 N N . LEU A 1 629 ? 37.755 4.767 -55.342 1.00 54.88 629 LEU A N 1
ATOM 4774 C CA . LEU A 1 629 ? 38.667 5.665 -54.614 1.00 54.88 629 LEU A CA 1
ATOM 4775 C C . LEU A 1 629 ? 38.151 6.014 -53.209 1.00 54.88 629 LEU A C 1
ATOM 4777 O O . LEU A 1 629 ? 38.940 6.426 -52.360 1.00 54.88 629 LEU A O 1
ATOM 4781 N N . ILE A 1 630 ? 36.860 5.790 -52.936 1.00 56.66 630 ILE A N 1
ATOM 4782 C CA . ILE A 1 630 ? 36.261 5.917 -51.602 1.00 56.66 630 ILE A CA 1
ATOM 4783 C C . ILE A 1 630 ? 36.651 4.680 -50.780 1.00 56.66 630 ILE A C 1
ATOM 4785 O O . ILE A 1 630 ? 35.876 3.747 -50.578 1.00 56.66 630 ILE A O 1
ATOM 4789 N N . ARG A 1 631 ? 37.903 4.638 -50.323 1.00 53.34 631 ARG A N 1
ATOM 4790 C CA . ARG A 1 631 ? 38.325 3.748 -49.238 1.00 53.34 631 ARG A CA 1
ATOM 4791 C C . ARG A 1 631 ? 38.555 4.604 -48.008 1.00 53.34 631 ARG A C 1
ATOM 4793 O O . ARG A 1 631 ? 39.654 5.123 -47.814 1.00 53.34 631 ARG A O 1
ATOM 4800 N N . ALA A 1 632 ? 37.532 4.732 -47.167 1.00 47.69 632 ALA A N 1
ATOM 4801 C CA . ALA A 1 632 ? 37.745 5.203 -45.809 1.00 47.69 632 ALA A CA 1
ATOM 4802 C C . ALA A 1 632 ? 38.834 4.326 -45.171 1.00 47.69 632 ALA A C 1
ATOM 4804 O O . ALA A 1 632 ? 38.799 3.092 -45.265 1.00 47.69 632 ALA A O 1
ATOM 4805 N N . ARG A 1 633 ? 39.862 4.959 -44.597 1.00 42.69 633 ARG A N 1
ATOM 4806 C CA . ARG A 1 633 ? 40.945 4.259 -43.897 1.00 42.69 633 ARG A CA 1
ATOM 4807 C C . ARG A 1 633 ? 40.320 3.341 -42.835 1.00 42.69 633 ARG A C 1
ATOM 4809 O O . ARG A 1 633 ? 39.866 3.823 -41.807 1.00 42.69 633 ARG A O 1
ATOM 4816 N N . GLY A 1 634 ? 40.309 2.030 -43.089 1.00 45.88 634 GLY A N 1
ATOM 4817 C CA . GLY A 1 634 ? 39.873 1.008 -42.128 1.00 45.88 634 GLY A CA 1
ATOM 4818 C C . GLY A 1 634 ? 38.445 0.456 -42.270 1.00 45.88 634 GLY A C 1
ATOM 4819 O O . GLY A 1 634 ? 37.998 -0.219 -41.346 1.00 45.88 634 GLY A O 1
ATOM 4820 N N . GLU A 1 635 ? 37.727 0.686 -43.375 1.00 48.34 635 GLU A N 1
ATOM 4821 C CA . GLU A 1 635 ? 36.337 0.212 -43.534 1.00 48.34 635 GLU A CA 1
ATOM 4822 C C . GLU A 1 635 ? 36.202 -1.124 -44.297 1.00 48.34 635 GLU A C 1
ATOM 4824 O O . GLU A 1 635 ? 37.013 -1.453 -45.164 1.00 48.34 635 GLU A O 1
ATOM 4829 N N . SER A 1 636 ? 35.168 -1.908 -43.956 1.00 46.12 636 SER A N 1
ATOM 4830 C CA . SER A 1 636 ? 34.930 -3.271 -44.463 1.00 46.12 636 SER A CA 1
ATOM 4831 C C . SER A 1 636 ? 33.923 -3.378 -45.625 1.00 46.12 636 SER A C 1
ATOM 4833 O O . SER A 1 636 ? 33.954 -4.406 -46.296 1.00 46.12 636 SER A O 1
ATOM 4835 N N . ASP A 1 637 ? 33.087 -2.360 -45.916 1.00 56.09 637 ASP A N 1
ATOM 4836 C CA . ASP A 1 637 ? 32.193 -2.350 -47.102 1.00 56.09 637 ASP A CA 1
ATOM 4837 C C . ASP A 1 637 ? 31.614 -0.946 -47.477 1.00 56.09 637 ASP A C 1
ATOM 4839 O O . ASP A 1 637 ? 30.505 -0.594 -47.060 1.00 56.09 637 ASP A O 1
ATOM 4843 N N . PRO A 1 638 ? 32.317 -0.131 -48.292 1.00 60.50 638 PRO A N 1
ATOM 4844 C CA . PRO A 1 638 ? 31.870 1.208 -48.722 1.00 60.50 638 PRO A CA 1
ATOM 4845 C C . PRO A 1 638 ? 30.590 1.224 -49.578 1.00 60.50 638 PRO A C 1
ATOM 4847 O O . PRO A 1 638 ? 29.862 2.220 -49.604 1.00 60.50 638 PRO A O 1
ATOM 4850 N N . ALA A 1 639 ? 30.281 0.127 -50.278 1.00 63.66 639 ALA A N 1
ATOM 4851 C CA . ALA A 1 639 ? 29.140 0.059 -51.192 1.00 63.66 639 ALA A CA 1
ATOM 4852 C C . ALA A 1 639 ? 27.798 0.099 -50.443 1.00 63.66 639 ALA A C 1
ATOM 4854 O O . ALA A 1 639 ? 26.826 0.693 -50.916 1.00 63.66 639 ALA A O 1
ATOM 4855 N N . ARG A 1 640 ? 27.752 -0.485 -49.239 1.00 65.44 640 ARG A N 1
ATOM 4856 C CA . ARG A 1 640 ? 26.557 -0.510 -48.387 1.00 65.44 640 ARG A CA 1
ATOM 4857 C C . ARG A 1 640 ? 26.208 0.872 -47.828 1.00 65.44 640 ARG A C 1
ATOM 4859 O O . ARG A 1 640 ? 25.037 1.254 -47.831 1.00 65.44 640 ARG A O 1
ATOM 4866 N N . THR A 1 641 ? 27.207 1.622 -47.367 1.00 69.06 641 THR A N 1
ATOM 4867 C CA . THR A 1 641 ? 27.037 2.992 -46.853 1.00 69.06 641 THR A CA 1
ATOM 4868 C C . THR A 1 641 ? 26.590 3.935 -47.971 1.00 69.06 641 THR A C 1
ATOM 4870 O O . THR A 1 641 ? 25.648 4.709 -47.790 1.00 69.06 641 THR A O 1
ATOM 4873 N N . LEU A 1 642 ? 27.191 3.805 -49.159 1.00 73.88 642 LEU A N 1
ATOM 4874 C CA . LEU A 1 642 ? 26.813 4.581 -50.339 1.00 73.88 642 LEU A CA 1
ATOM 4875 C C . LEU A 1 642 ? 25.365 4.302 -50.775 1.00 73.88 642 LEU A C 1
ATOM 4877 O O . LEU A 1 642 ? 24.616 5.241 -51.035 1.00 73.88 642 LEU A O 1
ATOM 4881 N N . GLY A 1 643 ? 24.941 3.031 -50.779 1.00 70.69 643 GLY A N 1
ATOM 4882 C CA . GLY A 1 643 ? 23.556 2.651 -51.078 1.00 70.69 643 GLY A CA 1
ATOM 4883 C C . GLY A 1 643 ? 22.541 3.333 -50.154 1.00 70.69 643 GLY A C 1
ATOM 4884 O O . GLY A 1 643 ? 21.542 3.875 -50.618 1.00 70.69 643 GLY A O 1
ATOM 4885 N N . ARG A 1 644 ? 22.844 3.426 -48.853 1.00 70.44 644 ARG A N 1
ATOM 4886 C CA . ARG A 1 644 ? 21.985 4.129 -47.886 1.00 70.44 644 ARG A CA 1
ATOM 4887 C C . ARG A 1 644 ? 21.940 5.644 -48.102 1.00 70.44 644 ARG A C 1
ATOM 4889 O O . ARG A 1 644 ? 20.886 6.249 -47.926 1.00 70.44 644 ARG A O 1
ATOM 4896 N N . LEU A 1 645 ? 23.046 6.275 -48.501 1.00 77.50 645 LEU A N 1
ATOM 4897 C CA . LEU A 1 645 ? 23.057 7.705 -48.842 1.00 77.50 645 LEU A CA 1
ATOM 4898 C C . LEU A 1 645 ? 22.216 8.017 -50.088 1.00 77.50 645 LEU A C 1
ATOM 4900 O O . LEU A 1 645 ? 21.611 9.093 -50.159 1.00 77.50 645 LEU A O 1
ATOM 4904 N N . VAL A 1 646 ? 22.153 7.081 -51.040 1.00 79.69 646 VAL A N 1
ATOM 4905 C CA . VAL A 1 646 ? 21.260 7.158 -52.204 1.00 79.69 646 VAL A CA 1
ATOM 4906 C C . VAL A 1 646 ? 19.798 7.043 -51.766 1.00 79.69 646 VAL A C 1
ATOM 4908 O O . VAL A 1 646 ? 18.990 7.900 -52.128 1.00 79.69 646 VAL A O 1
ATOM 4911 N N . ASP A 1 647 ? 19.462 6.075 -50.907 1.00 74.00 647 ASP A N 1
ATOM 4912 C CA . ASP A 1 647 ? 18.102 5.910 -50.366 1.00 74.00 647 ASP A CA 1
ATOM 4913 C C . ASP A 1 647 ? 17.628 7.154 -49.592 1.00 74.00 647 ASP A C 1
ATOM 4915 O O . ASP A 1 647 ? 16.486 7.602 -49.728 1.00 74.00 647 ASP A O 1
ATOM 4919 N N . LEU A 1 648 ? 18.530 7.773 -48.822 1.00 74.50 648 LEU A N 1
ATOM 4920 C CA . LEU A 1 648 ? 18.275 9.011 -48.077 1.00 74.50 648 LEU A CA 1
ATOM 4921 C C . LEU A 1 648 ? 18.219 10.268 -48.963 1.00 74.50 648 LEU A C 1
ATOM 4923 O O . LEU A 1 648 ? 17.940 11.366 -48.457 1.00 74.50 648 LEU A O 1
ATOM 4927 N N . ARG A 1 649 ? 18.457 10.121 -50.275 1.00 81.31 649 ARG A N 1
ATOM 4928 C CA . ARG A 1 649 ? 18.562 11.208 -51.260 1.00 81.31 649 ARG A CA 1
ATOM 4929 C C . ARG A 1 649 ? 19.563 12.277 -50.835 1.00 81.31 649 ARG A C 1
ATOM 4931 O O . ARG A 1 649 ? 19.290 13.471 -50.940 1.00 81.31 649 ARG A O 1
ATOM 4938 N N . LEU A 1 650 ? 20.689 11.849 -50.277 1.00 81.81 650 LEU A N 1
ATOM 4939 C CA . LEU A 1 650 ? 21.824 12.722 -49.993 1.00 81.81 650 LEU A CA 1
ATOM 4940 C C . LEU A 1 650 ? 22.783 12.727 -51.185 1.00 81.81 650 LEU A C 1
ATOM 4942 O O . LEU A 1 650 ? 23.366 13.762 -51.499 1.00 81.81 650 LEU A O 1
ATOM 4946 N N . VAL A 1 651 ? 22.857 11.621 -51.916 1.00 85.88 651 VAL A N 1
ATOM 4947 C CA . VAL A 1 651 ? 23.804 11.410 -53.007 1.00 85.88 651 VAL A CA 1
ATOM 4948 C C . VAL A 1 651 ? 23.095 10.796 -54.217 1.00 85.88 651 VAL A C 1
ATOM 4950 O O . VAL A 1 651 ? 22.165 10.010 -54.058 1.00 85.88 651 VAL A O 1
ATOM 4953 N N . GLU A 1 652 ? 23.540 11.138 -55.423 1.00 86.44 652 GLU A N 1
ATOM 4954 C CA . GLU A 1 652 ? 23.135 10.521 -56.688 1.00 86.44 652 GLU A CA 1
ATOM 4955 C C . GLU A 1 652 ? 24.321 9.804 -57.342 1.00 86.44 652 GLU A C 1
ATOM 4957 O O . GLU A 1 652 ? 25.453 10.288 -57.309 1.00 86.44 652 GLU A O 1
ATOM 4962 N N . MET A 1 653 ? 24.056 8.652 -57.964 1.00 79.75 653 MET A N 1
ATOM 4963 C CA . MET A 1 653 ? 25.062 7.885 -58.702 1.00 79.75 653 MET A CA 1
ATOM 4964 C C . MET A 1 653 ? 24.840 8.001 -60.210 1.00 79.75 653 MET A C 1
ATOM 4966 O O . MET A 1 653 ? 23.749 7.714 -60.706 1.00 79.75 653 MET A O 1
ATOM 4970 N N . ARG A 1 654 ? 25.891 8.360 -60.958 1.00 78.25 654 ARG A N 1
ATOM 4971 C CA . ARG A 1 654 ? 25.888 8.390 -62.430 1.00 78.25 654 ARG A CA 1
ATOM 4972 C C . ARG A 1 654 ? 27.016 7.528 -62.981 1.00 78.25 654 ARG A C 1
ATOM 4974 O O . ARG A 1 654 ? 28.169 7.941 -62.949 1.00 78.25 654 ARG A O 1
ATOM 4981 N N . SER A 1 655 ? 26.672 6.345 -63.498 1.00 62.97 655 SER A N 1
ATOM 4982 C CA . SER A 1 655 ? 27.544 5.361 -64.181 1.00 62.97 655 SER A CA 1
ATOM 4983 C C . SER A 1 655 ? 28.712 4.767 -63.365 1.00 62.97 655 SER A C 1
ATOM 4985 O O . SER A 1 655 ? 29.001 3.585 -63.520 1.00 62.97 655 SER A O 1
ATOM 4987 N N . SER A 1 656 ? 29.360 5.553 -62.503 1.00 67.31 656 SER A N 1
ATOM 4988 C CA . SER A 1 656 ? 30.387 5.193 -61.505 1.00 67.31 656 SER A CA 1
ATOM 4989 C C . SER A 1 656 ? 30.865 6.405 -60.676 1.00 67.31 656 SER A C 1
ATOM 4991 O O . SER A 1 656 ? 31.752 6.262 -59.831 1.00 67.31 656 SER A O 1
ATOM 4993 N N . GLU A 1 657 ? 30.280 7.589 -60.896 1.00 73.75 657 GLU A N 1
ATOM 4994 C CA . GLU A 1 657 ? 30.567 8.821 -60.164 1.00 73.75 657 GLU A CA 1
ATOM 4995 C C . GLU A 1 657 ? 29.479 9.117 -59.135 1.00 73.75 657 GLU A C 1
ATOM 4997 O O . GLU A 1 657 ? 28.289 8.868 -59.365 1.00 73.75 657 GLU A O 1
ATOM 5002 N N . VAL A 1 658 ? 29.909 9.667 -58.006 1.00 82.62 658 VAL A N 1
ATOM 5003 C CA . VAL A 1 658 ? 29.078 9.999 -56.855 1.00 82.62 658 VAL A CA 1
ATOM 5004 C C . VAL A 1 658 ? 28.926 11.520 -56.780 1.00 82.62 658 VAL A C 1
ATOM 5006 O O . VAL A 1 658 ? 29.925 12.228 -56.694 1.00 82.62 658 VAL A O 1
ATOM 5009 N N . GLN A 1 659 ? 27.694 12.038 -56.820 1.00 85.06 659 GLN A N 1
ATOM 5010 C CA . GLN A 1 659 ? 27.410 13.479 -56.743 1.00 85.06 659 GLN A CA 1
ATOM 5011 C C . GLN A 1 659 ? 26.500 13.811 -55.560 1.00 85.06 659 GLN A C 1
ATOM 5013 O O . GLN A 1 659 ? 25.551 13.086 -55.268 1.00 85.06 659 GLN A O 1
ATOM 5018 N N . LEU A 1 660 ? 26.764 14.929 -54.879 1.00 87.00 660 LEU A N 1
ATOM 5019 C CA . LEU A 1 660 ? 25.892 15.426 -53.814 1.00 87.00 660 LEU A CA 1
ATOM 5020 C C . LEU A 1 660 ? 24.603 16.002 -54.413 1.00 87.00 660 LEU A C 1
ATOM 5022 O O . LEU A 1 660 ? 24.638 16.827 -55.321 1.00 87.00 660 LEU A O 1
ATOM 5026 N N . THR A 1 661 ? 23.460 15.621 -53.851 1.00 87.31 661 THR A N 1
ATOM 5027 C CA . THR A 1 661 ? 22.179 16.311 -54.101 1.00 87.31 661 THR A CA 1
ATOM 5028 C C . THR A 1 661 ? 22.157 17.677 -53.402 1.00 87.31 661 THR A C 1
ATOM 5030 O O . THR A 1 661 ? 23.008 17.960 -52.558 1.00 87.31 661 THR A O 1
ATOM 5033 N N . ASP A 1 662 ? 21.133 18.508 -53.620 1.00 82.44 662 ASP A N 1
ATOM 5034 C CA . ASP A 1 662 ? 20.945 19.762 -52.860 1.00 82.44 662 ASP A CA 1
ATOM 5035 C C . ASP A 1 662 ? 20.834 19.539 -51.341 1.00 82.44 662 ASP A C 1
ATOM 5037 O O . ASP A 1 662 ? 21.188 20.391 -50.518 1.00 82.44 662 ASP A O 1
ATOM 5041 N N . ARG A 1 663 ? 20.292 18.384 -50.938 1.00 81.25 663 ARG A N 1
ATOM 5042 C CA . ARG A 1 663 ? 20.176 17.992 -49.530 1.00 81.25 663 ARG A CA 1
ATOM 5043 C C . ARG A 1 663 ? 21.520 17.511 -48.986 1.00 81.25 663 ARG A C 1
ATOM 5045 O O . ARG A 1 663 ? 21.913 17.943 -47.905 1.00 81.25 663 ARG A O 1
ATOM 5052 N N . GLY A 1 664 ? 22.227 16.674 -49.744 1.00 84.88 664 GLY A N 1
ATOM 5053 C CA . GLY A 1 664 ? 23.572 16.212 -49.400 1.00 84.88 664 GLY A CA 1
ATOM 5054 C C . 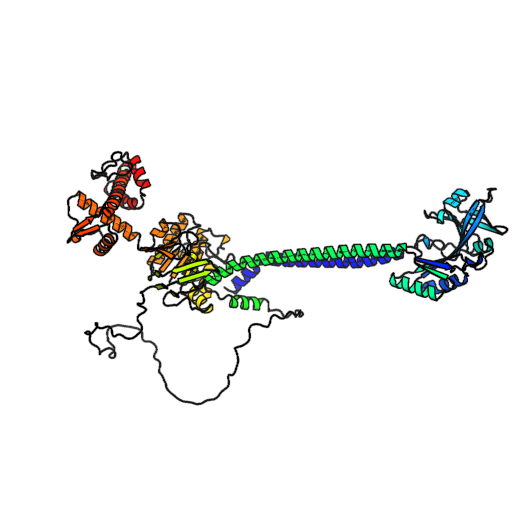GLY A 1 664 ? 24.577 17.350 -49.320 1.00 84.88 664 GLY A C 1
ATOM 5055 O O . GLY A 1 664 ? 25.338 17.411 -48.368 1.00 84.88 664 GLY A O 1
ATOM 5056 N N . SER A 1 665 ? 24.512 18.301 -50.250 1.00 86.06 665 SER A N 1
ATOM 5057 C CA . SER A 1 665 ? 25.396 19.469 -50.306 1.00 86.06 665 SER A CA 1
ATOM 5058 C C . SER A 1 665 ? 25.251 20.367 -49.081 1.00 86.06 665 SER A C 1
ATOM 5060 O O . SER A 1 665 ? 26.243 20.878 -48.578 1.00 86.06 665 SER A O 1
ATOM 5062 N N . ARG A 1 666 ? 24.029 20.547 -48.561 1.00 83.62 666 ARG A N 1
ATOM 5063 C CA . ARG A 1 666 ? 23.811 21.285 -47.305 1.00 83.62 666 ARG A CA 1
ATOM 5064 C C . ARG A 1 666 ? 24.407 20.550 -46.109 1.00 83.62 666 ARG A C 1
ATOM 5066 O O . ARG A 1 666 ? 25.190 21.134 -45.376 1.00 83.62 666 ARG A O 1
ATOM 5073 N N . ARG A 1 667 ? 24.114 19.254 -45.971 1.00 85.06 667 ARG A N 1
ATOM 5074 C CA . ARG A 1 667 ? 24.651 18.442 -44.870 1.00 85.06 667 ARG A CA 1
ATOM 5075 C C . ARG A 1 667 ? 26.182 18.365 -44.904 1.00 85.06 667 ARG A C 1
ATOM 5077 O O . ARG A 1 667 ? 26.819 18.557 -43.879 1.00 85.06 667 ARG A O 1
ATOM 5084 N N . ALA A 1 668 ? 26.766 18.141 -46.080 1.00 87.00 668 ALA A N 1
ATOM 5085 C CA . ALA A 1 668 ? 28.212 18.105 -46.280 1.00 87.00 668 ALA A CA 1
ATOM 5086 C C . ALA A 1 668 ? 28.867 19.451 -45.934 1.00 87.00 668 ALA A C 1
ATOM 5088 O O . ALA A 1 668 ? 29.877 19.480 -45.236 1.00 87.00 668 ALA A O 1
ATOM 5089 N N . ARG A 1 669 ? 28.251 20.572 -46.340 1.00 88.00 669 ARG A N 1
ATOM 5090 C CA . ARG A 1 669 ? 28.699 21.922 -45.975 1.00 88.00 669 ARG A CA 1
ATOM 5091 C C . ARG A 1 669 ? 28.770 22.112 -44.460 1.00 88.00 669 ARG A C 1
ATOM 5093 O O . ARG A 1 669 ? 29.761 22.649 -43.972 1.00 88.00 669 ARG A O 1
ATOM 5100 N N . ASP A 1 670 ? 27.744 21.673 -43.736 1.00 86.75 670 ASP A N 1
ATOM 5101 C CA . ASP A 1 670 ? 27.661 21.830 -42.280 1.00 86.75 670 ASP A CA 1
ATOM 5102 C C . ASP A 1 670 ? 28.693 20.953 -41.552 1.00 86.75 670 ASP A C 1
ATOM 5104 O O . ASP A 1 670 ? 29.297 21.382 -40.569 1.00 86.75 670 ASP A O 1
ATOM 5108 N N . VAL A 1 671 ? 28.941 19.735 -42.045 1.00 86.88 671 VAL A N 1
ATOM 5109 C CA . VAL A 1 671 ? 30.003 18.848 -41.534 1.00 86.88 671 VAL A CA 1
ATOM 5110 C C . VAL A 1 671 ? 31.382 19.481 -41.752 1.00 86.88 671 VAL A C 1
ATOM 5112 O O . VAL A 1 671 ? 32.096 19.735 -40.784 1.00 86.88 671 VAL A O 1
ATOM 5115 N N . VAL A 1 672 ? 31.710 19.859 -42.992 1.00 88.88 672 VAL A N 1
ATOM 5116 C CA . VAL A 1 672 ? 33.003 20.469 -43.362 1.00 88.88 672 VAL A CA 1
ATOM 5117 C C . VAL A 1 672 ? 33.247 21.777 -42.606 1.00 88.88 672 VAL A C 1
ATOM 5119 O O . VAL A 1 672 ? 34.368 22.073 -42.184 1.00 88.88 672 VAL A O 1
ATOM 5122 N N . ARG A 1 673 ? 32.198 22.584 -42.409 1.00 89.69 673 ARG A N 1
ATOM 5123 C CA . ARG A 1 673 ? 32.271 23.821 -41.627 1.00 89.69 673 ARG A CA 1
ATOM 5124 C C . ARG A 1 673 ? 32.627 23.541 -40.170 1.00 89.69 673 ARG A C 1
ATOM 5126 O O . ARG A 1 673 ? 33.528 24.200 -39.651 1.00 89.69 673 ARG A O 1
ATOM 5133 N N . ARG A 1 674 ? 31.963 22.578 -39.522 1.00 89.12 674 ARG A N 1
ATOM 5134 C CA . ARG A 1 674 ? 32.250 22.193 -38.129 1.00 89.12 674 ARG A CA 1
ATOM 5135 C C . ARG A 1 674 ? 33.668 21.650 -37.979 1.00 89.12 674 ARG A C 1
ATOM 5137 O O . ARG A 1 674 ? 34.382 22.123 -37.096 1.00 89.12 674 ARG A O 1
ATOM 5144 N N . HIS A 1 675 ? 34.093 20.767 -38.882 1.00 87.62 675 HIS A N 1
ATOM 5145 C CA . HIS A 1 675 ? 35.449 20.220 -38.912 1.00 87.62 675 HIS A CA 1
ATOM 5146 C C . HIS A 1 675 ? 36.512 21.326 -38.951 1.00 87.62 675 HIS A C 1
ATOM 5148 O O . HIS A 1 675 ? 37.352 21.455 -38.059 1.00 87.62 675 HIS A O 1
ATOM 5154 N N . ARG A 1 676 ? 36.428 22.205 -39.957 1.00 89.81 676 ARG A N 1
ATOM 5155 C CA . ARG A 1 676 ? 37.420 23.265 -40.197 1.00 89.81 676 ARG A CA 1
ATOM 5156 C C . ARG A 1 676 ? 37.426 24.341 -39.107 1.00 89.81 676 ARG A C 1
ATOM 5158 O O . ARG A 1 676 ? 38.480 24.909 -38.816 1.00 89.81 676 ARG A O 1
ATOM 5165 N N . LEU A 1 677 ? 36.273 24.632 -38.495 1.00 89.88 677 LEU A N 1
ATOM 5166 C CA . LEU A 1 677 ? 36.188 25.521 -37.330 1.00 89.88 677 LEU A CA 1
ATOM 5167 C C . LEU A 1 677 ? 36.814 24.885 -36.084 1.00 89.88 677 LEU A C 1
ATOM 5169 O O . LEU A 1 677 ? 37.503 25.583 -35.343 1.00 89.88 677 LEU A O 1
ATOM 5173 N N . ALA A 1 678 ? 36.614 23.582 -35.869 1.00 88.62 678 ALA A N 1
ATOM 5174 C CA . ALA A 1 678 ? 37.231 22.851 -34.768 1.00 88.62 678 ALA A CA 1
ATOM 5175 C C . ALA A 1 678 ? 38.761 22.800 -34.912 1.00 88.62 678 ALA A C 1
ATOM 5177 O O . ALA A 1 678 ? 39.462 23.109 -33.951 1.00 88.62 678 ALA A O 1
ATOM 5178 N N . GLU A 1 679 ? 39.293 22.526 -36.109 1.00 87.62 679 GLU A N 1
ATOM 5179 C CA . GLU A 1 679 ? 40.742 22.591 -36.371 1.00 87.62 679 GLU A CA 1
ATOM 5180 C C . GLU A 1 679 ? 41.321 23.967 -36.022 1.00 87.62 679 GLU A C 1
ATOM 5182 O O . GLU A 1 679 ? 42.365 24.078 -35.375 1.00 87.62 679 GLU A O 1
ATOM 5187 N N . ARG A 1 680 ? 40.623 25.034 -36.431 1.00 88.31 680 ARG A N 1
ATOM 5188 C CA . ARG A 1 680 ? 41.023 26.414 -36.144 1.00 88.31 680 ARG A CA 1
ATOM 5189 C C . ARG A 1 680 ? 40.981 26.712 -34.647 1.00 88.31 680 ARG A C 1
ATOM 5191 O O . ARG A 1 680 ? 41.905 27.333 -34.137 1.00 88.31 680 ARG A O 1
ATOM 5198 N N . LEU A 1 681 ? 39.954 26.242 -33.942 1.00 89.06 681 LEU A N 1
ATOM 5199 C CA . LEU A 1 681 ? 39.831 26.381 -32.493 1.00 89.06 681 LEU A CA 1
ATOM 5200 C C . LEU A 1 681 ? 40.988 25.680 -31.762 1.00 89.06 681 LEU A C 1
ATOM 5202 O O . LEU A 1 681 ? 41.640 26.292 -30.915 1.00 89.06 681 LEU A O 1
ATOM 5206 N N . PHE A 1 682 ? 41.282 24.425 -32.112 1.00 87.81 682 PHE A N 1
ATOM 5207 C CA . PHE A 1 682 ? 42.364 23.652 -31.495 1.00 87.81 682 PHE A CA 1
ATOM 5208 C C . PHE A 1 682 ? 43.749 24.223 -31.782 1.00 87.81 682 PHE A C 1
ATOM 5210 O O . PHE A 1 682 ? 44.581 24.276 -30.873 1.00 87.81 682 PHE A O 1
ATOM 5217 N N . ARG A 1 683 ? 43.984 24.727 -32.995 1.00 85.00 683 ARG A N 1
ATOM 5218 C CA . ARG A 1 683 ? 45.253 25.381 -33.310 1.00 85.00 683 ARG A CA 1
ATOM 5219 C C . ARG A 1 683 ? 45.378 26.750 -32.638 1.00 85.00 683 ARG A C 1
ATOM 5221 O O . ARG A 1 683 ? 46.330 26.978 -31.902 1.00 85.00 683 ARG A O 1
ATOM 5228 N N . ASP A 1 684 ? 44.430 27.657 -32.870 1.00 83.44 684 ASP A N 1
ATOM 5229 C CA . ASP A 1 684 ? 44.585 29.071 -32.503 1.00 83.44 684 ASP A CA 1
ATOM 5230 C C . ASP A 1 684 ? 44.343 29.332 -31.010 1.00 83.44 684 ASP A C 1
ATOM 5232 O O . ASP A 1 684 ? 44.947 30.234 -30.438 1.00 83.44 684 ASP A O 1
ATOM 5236 N N . THR A 1 685 ? 43.451 28.566 -30.370 1.00 84.94 685 THR A N 1
ATOM 5237 C CA . THR A 1 685 ? 43.097 28.768 -28.951 1.00 84.94 685 THR A CA 1
ATOM 5238 C C . THR A 1 685 ? 43.855 27.818 -28.035 1.00 84.94 685 THR A C 1
ATOM 5240 O O . THR A 1 685 ? 44.346 28.235 -26.988 1.00 84.94 685 THR A O 1
ATOM 5243 N N . PHE A 1 686 ? 43.974 26.546 -28.424 1.00 83.25 686 PHE A N 1
ATOM 5244 C CA . PHE A 1 686 ? 44.599 25.514 -27.591 1.00 83.25 686 PHE A CA 1
ATOM 5245 C C . PHE A 1 686 ? 46.067 25.236 -27.945 1.00 83.25 686 PHE A C 1
ATOM 5247 O O . PHE A 1 686 ? 46.710 24.461 -27.243 1.00 83.25 686 PHE A O 1
ATOM 5254 N N . SER A 1 687 ? 46.619 25.897 -28.974 1.00 84.06 687 SER A N 1
ATOM 5255 C CA . SER A 1 687 ? 48.026 25.763 -29.392 1.00 84.06 687 SER A CA 1
ATOM 5256 C C . SER A 1 687 ? 48.446 24.311 -29.670 1.00 84.06 687 SER A C 1
ATOM 5258 O O . SER A 1 687 ? 49.585 23.928 -29.410 1.00 84.06 687 SER A O 1
ATOM 5260 N N . ILE A 1 688 ? 47.518 23.490 -30.173 1.00 84.69 688 ILE A N 1
ATOM 5261 C CA . ILE A 1 688 ? 47.773 22.093 -30.544 1.00 84.69 688 ILE A CA 1
ATOM 5262 C C . ILE A 1 688 ? 48.415 22.048 -31.940 1.00 84.69 688 ILE A C 1
ATOM 5264 O O . ILE A 1 688 ? 47.961 22.738 -32.855 1.00 84.69 688 ILE A O 1
ATOM 5268 N N . GLU A 1 689 ? 49.456 21.226 -32.110 1.00 79.56 689 GLU A N 1
ATOM 5269 C CA . GLU A 1 689 ? 50.127 21.010 -33.401 1.00 79.56 689 GLU A CA 1
ATOM 5270 C C . GLU A 1 689 ? 49.213 20.336 -34.437 1.00 79.56 689 GLU A C 1
ATOM 5272 O O . GLU A 1 689 ? 48.383 19.494 -34.102 1.00 79.56 689 GLU A O 1
ATOM 5277 N N . ASP A 1 690 ? 49.411 20.662 -35.714 1.00 73.12 690 ASP A N 1
ATOM 5278 C CA . ASP A 1 690 ? 48.533 20.334 -36.848 1.00 73.12 690 ASP A CA 1
ATOM 5279 C C . ASP A 1 690 ? 48.039 18.878 -36.923 1.00 73.12 690 ASP A C 1
ATOM 5281 O O . ASP A 1 690 ? 46.832 18.681 -37.089 1.00 73.12 690 ASP A O 1
ATOM 5285 N N . PRO A 1 691 ? 48.893 17.843 -36.768 1.00 73.31 691 PRO A N 1
ATOM 5286 C CA . PRO A 1 691 ? 48.441 16.456 -36.876 1.00 73.31 691 PRO A CA 1
ATOM 5287 C C . PRO A 1 691 ? 47.525 16.052 -35.715 1.00 73.31 691 PRO A C 1
ATOM 5289 O O . PRO A 1 691 ? 46.590 15.271 -35.895 1.00 73.31 691 PRO A O 1
ATOM 5292 N N . GLU A 1 692 ? 47.781 16.596 -34.525 1.00 75.38 692 GLU A N 1
ATOM 5293 C CA . GLU A 1 692 ? 46.985 16.323 -33.332 1.00 75.38 692 GLU A CA 1
ATOM 5294 C C . GLU A 1 692 ? 45.724 17.192 -33.307 1.00 75.38 692 GLU A C 1
ATOM 5296 O O . GLU A 1 692 ? 44.653 16.707 -32.951 1.00 75.38 692 GLU A O 1
ATOM 5301 N N . ALA A 1 693 ? 45.802 18.438 -33.779 1.00 73.88 693 ALA A N 1
ATOM 5302 C CA . ALA A 1 693 ? 44.653 19.325 -33.923 1.00 73.88 693 ALA A CA 1
ATOM 5303 C C . ALA A 1 693 ? 43.607 18.736 -34.881 1.00 73.88 693 ALA A C 1
ATOM 5305 O O . ALA A 1 693 ? 42.417 18.789 -34.579 1.00 73.88 693 ALA A O 1
ATOM 5306 N N . HIS A 1 694 ? 44.043 18.113 -35.981 1.00 75.44 694 HIS A N 1
ATOM 5307 C CA . HIS A 1 694 ? 43.169 17.396 -36.913 1.00 75.44 694 HIS A CA 1
ATOM 5308 C C . HIS A 1 694 ? 42.478 16.193 -36.248 1.00 75.44 694 HIS A C 1
ATOM 5310 O O . HIS A 1 694 ? 41.261 16.044 -36.312 1.00 75.44 694 HIS A O 1
ATOM 5316 N N . ASN A 1 695 ? 43.235 15.362 -35.524 1.00 71.31 695 ASN A N 1
ATOM 5317 C CA . ASN A 1 695 ? 42.691 14.193 -34.824 1.00 71.31 695 ASN A CA 1
ATOM 5318 C C . ASN A 1 695 ? 41.684 14.582 -33.723 1.00 71.31 695 ASN A C 1
ATOM 5320 O O . ASN A 1 695 ? 40.660 13.922 -33.534 1.00 71.31 695 ASN A O 1
ATOM 5324 N N . GLN A 1 696 ? 41.953 15.669 -32.997 1.00 73.88 696 GLN A N 1
ATOM 5325 C CA . GLN A 1 696 ? 41.020 16.211 -32.009 1.00 73.88 696 GLN A CA 1
ATOM 5326 C C . GLN A 1 696 ? 39.791 16.839 -32.681 1.00 73.88 696 GLN A C 1
ATOM 5328 O O . GLN A 1 696 ? 38.678 16.636 -32.200 1.00 73.88 696 GLN A O 1
ATOM 5333 N N . ALA A 1 697 ? 39.952 17.513 -33.825 1.00 76.56 697 ALA A N 1
ATOM 5334 C CA . ALA A 1 697 ? 38.843 18.060 -34.605 1.00 76.56 697 ALA A CA 1
ATOM 5335 C C . ALA A 1 697 ? 37.886 16.967 -35.116 1.00 76.56 697 ALA A C 1
ATOM 5337 O O . ALA A 1 697 ? 36.682 17.105 -34.907 1.00 76.56 697 ALA A O 1
ATOM 5338 N N . CYS A 1 698 ? 38.397 15.846 -35.646 1.00 70.44 698 CYS A N 1
ATOM 5339 C CA . CYS A 1 698 ? 37.585 14.676 -36.031 1.00 70.44 698 CYS A CA 1
ATOM 5340 C C . CYS A 1 698 ? 36.722 14.137 -34.878 1.00 70.44 698 CYS A C 1
ATOM 5342 O O . CYS A 1 698 ? 35.594 13.697 -35.067 1.00 70.44 698 CYS A O 1
ATOM 5344 N N . LYS A 1 699 ? 37.235 14.153 -33.644 1.00 69.88 699 LYS A N 1
ATOM 5345 C CA . LYS A 1 699 ? 36.458 13.704 -32.475 1.00 69.88 699 LYS A CA 1
ATOM 5346 C C . LYS A 1 699 ? 35.405 14.726 -32.057 1.00 69.88 699 LYS A C 1
ATOM 5348 O O . LYS A 1 699 ? 34.383 14.359 -31.483 1.00 69.88 699 LYS A O 1
ATOM 5353 N N . PHE A 1 700 ? 35.676 16.002 -32.301 1.00 74.31 700 PHE A N 1
ATOM 5354 C CA . PHE A 1 700 ? 34.889 17.115 -31.787 1.00 74.31 700 PHE A CA 1
ATOM 5355 C C . PHE A 1 700 ? 33.773 17.552 -32.749 1.00 74.31 700 PHE A C 1
ATOM 5357 O O . PHE A 1 700 ? 32.742 18.051 -32.302 1.00 74.31 700 PHE A O 1
ATOM 5364 N N . GLU A 1 701 ? 33.918 17.322 -34.056 1.00 72.69 701 GLU A N 1
ATOM 5365 C CA . GLU A 1 701 ? 32.960 17.763 -35.081 1.00 72.69 701 GLU A CA 1
ATOM 5366 C C . GLU A 1 701 ? 31.543 17.198 -34.898 1.00 72.69 701 GLU A C 1
ATOM 5368 O O . GLU A 1 701 ? 30.561 17.922 -35.073 1.00 72.69 701 GLU A O 1
ATOM 5373 N N . HIS A 1 702 ? 31.423 15.939 -34.463 1.00 66.56 702 HIS A N 1
ATOM 5374 C CA . HIS A 1 702 ? 30.133 15.283 -34.221 1.00 66.56 702 HIS A CA 1
ATOM 5375 C C . HIS A 1 702 ? 29.456 15.737 -32.918 1.00 66.56 702 HIS A C 1
ATOM 5377 O O . HIS A 1 702 ? 28.279 15.455 -32.704 1.00 66.56 702 HIS A O 1
ATOM 5383 N N . ILE A 1 703 ? 30.187 16.451 -32.057 1.00 68.25 703 ILE A N 1
ATOM 5384 C CA . ILE A 1 703 ? 29.705 16.986 -30.776 1.00 68.25 703 ILE A CA 1
ATOM 5385 C C . ILE A 1 703 ? 29.222 18.437 -30.946 1.00 68.25 703 ILE A C 1
ATOM 5387 O O . ILE A 1 703 ? 28.385 18.916 -30.180 1.00 68.25 703 ILE A O 1
ATOM 5391 N N . ILE A 1 704 ? 29.710 19.146 -31.970 1.00 72.69 704 ILE A N 1
ATOM 5392 C CA . ILE A 1 704 ? 29.339 20.537 -32.228 1.00 72.69 704 ILE A CA 1
ATOM 5393 C C . ILE A 1 704 ? 27.919 20.610 -32.807 1.00 72.69 704 ILE A C 1
ATOM 5395 O O . ILE A 1 704 ? 27.661 20.139 -33.920 1.00 72.69 704 ILE A O 1
ATOM 5399 N N . SER A 1 705 ? 27.012 21.250 -32.060 1.00 73.56 705 SER A N 1
ATOM 5400 C CA . SER A 1 705 ? 25.674 21.609 -32.540 1.00 73.56 705 SER A CA 1
ATOM 5401 C C . SER A 1 705 ? 25.724 22.803 -33.508 1.00 73.56 705 SER A C 1
ATOM 5403 O O . SER A 1 705 ? 26.671 23.594 -33.441 1.00 73.56 705 SER A O 1
ATOM 5405 N N . PRO A 1 706 ? 24.703 22.994 -34.363 1.00 72.12 706 PRO A N 1
ATOM 5406 C CA . PRO A 1 706 ? 24.625 24.153 -35.255 1.00 72.12 706 PRO A CA 1
ATOM 5407 C C . PRO A 1 706 ? 24.719 25.497 -34.516 1.00 72.12 706 PRO A C 1
ATOM 5409 O O . PRO A 1 706 ? 25.387 26.426 -34.954 1.00 72.12 706 PRO A O 1
ATOM 5412 N N . GLU A 1 707 ? 24.114 25.614 -33.333 1.00 76.00 707 GLU A N 1
ATOM 5413 C CA . GLU A 1 707 ? 24.192 26.839 -32.528 1.00 76.00 707 GLU A CA 1
ATOM 5414 C C . GLU A 1 707 ? 25.600 27.062 -31.962 1.00 76.00 707 GLU A C 1
ATOM 5416 O O . GLU A 1 707 ? 26.053 28.203 -31.820 1.00 76.00 707 GLU A O 1
ATOM 5421 N N . LEU A 1 708 ? 26.295 25.975 -31.616 1.00 82.38 708 LEU A N 1
ATOM 5422 C CA . LEU A 1 708 ? 27.659 26.034 -31.111 1.00 82.38 708 LEU A CA 1
ATOM 5423 C C . LEU A 1 708 ? 28.650 26.378 -32.230 1.00 82.38 708 LEU A C 1
ATOM 5425 O O . LEU A 1 708 ? 29.564 27.166 -31.987 1.00 82.38 708 LEU A O 1
ATOM 5429 N N . ASP A 1 709 ? 28.447 25.880 -33.453 1.00 82.44 709 ASP A N 1
ATOM 5430 C CA . ASP A 1 709 ? 29.296 26.226 -34.600 1.00 82.44 709 ASP A CA 1
ATOM 5431 C C . ASP A 1 709 ? 29.289 27.738 -34.886 1.00 82.44 709 ASP A C 1
ATOM 5433 O O . ASP A 1 709 ? 30.342 28.337 -35.130 1.00 82.44 709 ASP A O 1
ATOM 5437 N N . GLN A 1 710 ? 28.129 28.388 -34.739 1.00 85.38 710 GLN A N 1
ATOM 5438 C CA . GLN A 1 710 ? 27.979 29.822 -34.980 1.00 85.38 710 GLN A CA 1
ATOM 5439 C C . GLN A 1 710 ? 28.717 30.631 -33.915 1.00 85.38 710 GLN A C 1
ATOM 5441 O O . GLN A 1 710 ? 29.371 31.638 -34.214 1.00 85.38 710 GLN A O 1
ATOM 5446 N N . ARG A 1 711 ? 28.662 30.165 -32.663 1.00 87.88 711 ARG A N 1
ATOM 5447 C CA . ARG A 1 711 ? 29.396 30.765 -31.544 1.00 87.88 711 ARG A CA 1
ATOM 5448 C C . ARG A 1 711 ? 30.900 30.594 -31.706 1.00 87.88 711 ARG A C 1
ATOM 5450 O O . ARG A 1 711 ? 31.616 31.572 -31.517 1.00 87.88 711 ARG A O 1
ATOM 5457 N N . ILE A 1 712 ? 31.371 29.412 -32.112 1.00 88.81 712 ILE A N 1
ATOM 5458 C CA . ILE A 1 712 ? 32.793 29.160 -32.399 1.00 88.81 712 ILE A CA 1
ATOM 5459 C C . ILE A 1 712 ? 33.265 30.071 -33.539 1.00 88.81 712 ILE A C 1
ATOM 5461 O O . ILE A 1 712 ? 34.293 30.732 -33.417 1.00 88.81 712 ILE A O 1
ATOM 5465 N N . CYS A 1 713 ? 32.490 30.182 -34.620 1.00 88.69 713 CYS A N 1
ATOM 5466 C CA . CYS A 1 713 ? 32.816 31.062 -35.741 1.00 88.69 713 CYS A CA 1
ATOM 5467 C C . CYS A 1 713 ? 32.907 32.538 -35.317 1.00 88.69 713 CYS A C 1
ATOM 5469 O O . CYS A 1 713 ? 33.825 33.239 -35.740 1.00 88.69 713 CYS A O 1
ATOM 5471 N N . THR A 1 714 ? 31.991 33.001 -34.464 1.00 89.00 714 THR A N 1
ATOM 5472 C CA . THR A 1 714 ? 31.994 34.373 -33.931 1.00 89.00 714 THR A CA 1
ATOM 5473 C C . THR A 1 714 ? 33.176 34.606 -32.987 1.00 89.00 714 THR A C 1
ATOM 5475 O O . THR A 1 714 ? 33.861 35.619 -33.092 1.00 89.00 714 THR A O 1
ATOM 5478 N N . PHE A 1 715 ? 33.456 33.647 -32.102 1.00 91.50 715 PHE A N 1
ATOM 5479 C CA . PHE A 1 715 ? 34.576 33.688 -31.162 1.00 91.50 715 PHE A CA 1
ATOM 5480 C C . PHE A 1 715 ? 35.930 33.779 -31.878 1.00 91.50 715 PHE A C 1
ATOM 5482 O O . PHE A 1 715 ? 36.783 34.570 -31.487 1.00 91.50 715 PHE A O 1
ATOM 5489 N N . LEU A 1 716 ? 36.098 33.032 -32.971 1.00 88.31 716 LEU A N 1
ATOM 5490 C CA . LEU A 1 716 ? 37.305 33.050 -33.802 1.00 88.31 716 LEU A CA 1
ATOM 5491 C C . LEU A 1 716 ? 37.376 34.252 -34.766 1.00 88.31 716 LEU A C 1
ATOM 5493 O O . LEU A 1 716 ? 38.279 34.313 -35.599 1.00 88.31 716 LEU A O 1
ATOM 5497 N N . GLY A 1 717 ? 36.432 35.198 -34.699 1.00 87.94 717 GLY A N 1
ATOM 5498 C CA . GLY A 1 717 ? 36.438 36.400 -35.539 1.00 87.94 717 GLY A CA 1
ATOM 5499 C C . GLY A 1 717 ? 36.096 36.146 -37.012 1.00 87.94 717 GLY A C 1
ATOM 5500 O O . GLY A 1 717 ? 36.634 36.814 -37.892 1.00 87.94 717 GLY A O 1
ATOM 5501 N N . HIS A 1 718 ? 35.207 35.190 -37.292 1.00 89.44 718 HIS A N 1
ATOM 5502 C CA . HIS A 1 718 ? 34.783 34.783 -38.638 1.00 89.44 718 HIS A CA 1
ATOM 5503 C C . HIS A 1 718 ? 35.952 34.386 -39.564 1.00 89.44 718 HIS A C 1
ATOM 5505 O O . HIS A 1 718 ? 36.154 35.005 -40.617 1.00 89.44 718 HIS A O 1
ATOM 5511 N N . PRO A 1 719 ? 36.721 33.337 -39.207 1.00 88.75 719 PRO A N 1
ATOM 5512 C CA . PRO A 1 719 ? 37.853 32.889 -40.008 1.00 88.75 719 PRO A CA 1
ATOM 5513 C C . PRO A 1 719 ? 37.386 32.428 -41.394 1.00 88.75 719 PRO A C 1
ATOM 5515 O O . PRO A 1 719 ? 36.410 31.690 -41.527 1.00 88.75 719 PRO A O 1
ATOM 5518 N N . LYS A 1 720 ? 38.095 32.869 -42.438 1.00 86.56 720 LYS A N 1
ATOM 5519 C CA . LYS A 1 720 ? 37.779 32.519 -43.834 1.00 86.56 720 LYS A CA 1
ATOM 5520 C C . LYS A 1 720 ? 38.395 31.192 -44.273 1.00 86.56 720 LYS A C 1
ATOM 5522 O O . LYS A 1 720 ? 37.885 30.573 -45.202 1.00 86.56 720 LYS A O 1
ATOM 5527 N N . THR A 1 721 ? 39.480 30.769 -43.631 1.00 88.69 721 THR A N 1
ATOM 5528 C CA . THR A 1 721 ? 40.230 29.561 -43.986 1.00 88.69 721 THR A CA 1
ATOM 5529 C C . THR A 1 721 ? 40.575 28.741 -42.749 1.00 88.69 721 THR A C 1
ATOM 5531 O O . THR A 1 721 ? 40.797 29.282 -41.660 1.00 88.69 721 THR A O 1
ATOM 5534 N N . CYS A 1 722 ? 40.620 27.421 -42.918 1.00 86.69 722 CYS A N 1
ATOM 5535 C CA . CYS A 1 722 ? 41.165 26.520 -41.919 1.00 86.69 722 CYS A CA 1
ATOM 5536 C C . CYS A 1 722 ? 42.690 26.708 -41.830 1.00 86.69 722 CYS A C 1
ATOM 5538 O O . CYS A 1 722 ? 43.300 27.363 -42.686 1.00 86.69 722 CYS A O 1
ATOM 5540 N N . PRO A 1 723 ? 43.339 26.150 -40.804 1.00 81.62 723 PRO A N 1
ATOM 5541 C CA . PRO A 1 723 ? 44.780 26.286 -40.653 1.00 81.62 723 PRO A CA 1
ATOM 5542 C C . PRO A 1 723 ? 45.638 25.723 -41.802 1.00 81.62 723 PRO A C 1
ATOM 5544 O O . PRO A 1 723 ? 46.768 26.164 -41.996 1.00 81.62 723 PRO A O 1
ATOM 5547 N N . HIS A 1 724 ? 45.079 24.803 -42.591 1.00 81.00 724 HIS A N 1
ATOM 5548 C CA . HIS A 1 724 ? 45.703 24.208 -43.776 1.00 81.00 724 HIS A CA 1
ATOM 5549 C C . HIS A 1 724 ? 45.466 25.014 -45.070 1.00 81.00 724 HIS A C 1
ATOM 5551 O O . HIS A 1 724 ? 45.932 24.621 -46.133 1.00 81.00 724 HIS A O 1
ATOM 5557 N N . GLY A 1 725 ? 44.749 26.143 -44.998 1.00 80.38 725 GLY A N 1
ATOM 5558 C CA . GLY A 1 725 ? 44.498 27.035 -46.137 1.00 80.38 725 GLY A CA 1
ATOM 5559 C C . GLY A 1 725 ? 43.192 26.783 -46.900 1.00 80.38 725 GLY A C 1
ATOM 5560 O O . GLY A 1 725 ? 42.838 27.598 -47.750 1.00 80.38 725 GLY A O 1
ATOM 5561 N N . ASN A 1 726 ? 42.435 25.732 -46.568 1.00 86.38 726 ASN A N 1
ATOM 5562 C CA . ASN A 1 726 ? 41.150 25.432 -47.212 1.00 86.38 726 ASN A CA 1
ATOM 5563 C C . ASN A 1 726 ? 40.037 26.385 -46.733 1.00 86.38 726 ASN A C 1
ATOM 5565 O O . ASN A 1 726 ? 40.035 26.780 -45.564 1.00 86.38 726 ASN A O 1
ATOM 5569 N N . PRO A 1 727 ? 39.073 26.765 -47.590 1.00 87.50 727 PRO A N 1
ATOM 5570 C CA . PRO A 1 727 ? 38.024 27.720 -47.231 1.00 87.50 727 PRO A CA 1
ATOM 5571 C C . PRO A 1 727 ? 37.069 27.155 -46.171 1.00 87.50 727 PRO A C 1
ATOM 5573 O O . PRO A 1 727 ? 36.686 25.994 -46.226 1.00 87.50 727 PRO A O 1
ATOM 5576 N N . ILE A 1 728 ? 36.623 27.961 -45.210 1.00 88.75 728 ILE A N 1
ATOM 5577 C CA . ILE A 1 728 ? 35.565 27.546 -44.274 1.00 88.75 728 ILE A CA 1
ATOM 5578 C C . ILE A 1 728 ? 34.214 27.915 -44.900 1.00 88.75 728 ILE A C 1
ATOM 5580 O O . ILE A 1 728 ? 33.988 29.105 -45.145 1.00 88.75 728 ILE A O 1
ATOM 5584 N N . PRO A 1 729 ? 33.305 26.954 -45.167 1.00 89.06 729 PRO A N 1
ATOM 5585 C CA . PRO A 1 729 ? 32.001 27.277 -45.739 1.00 89.06 729 PRO A CA 1
ATOM 5586 C C . PRO A 1 729 ? 31.245 28.270 -44.850 1.00 89.06 729 PRO A C 1
ATOM 5588 O O . PRO A 1 729 ? 31.276 28.086 -43.635 1.00 89.06 729 PRO A O 1
ATOM 5591 N N . PRO A 1 730 ? 30.584 29.311 -45.389 1.00 84.81 730 PRO A N 1
ATOM 5592 C CA . PRO A 1 730 ? 29.909 30.329 -44.586 1.00 84.81 730 PRO A CA 1
ATOM 5593 C C . PRO A 1 730 ? 28.645 29.777 -43.911 1.00 84.81 730 PRO A C 1
ATOM 5595 O O . PRO A 1 730 ? 27.978 28.898 -44.450 1.00 84.81 730 PRO A O 1
ATOM 5598 N N . GLY A 1 731 ? 28.311 30.326 -42.744 1.00 83.38 731 GLY A N 1
ATOM 5599 C CA . GLY A 1 731 ? 27.071 30.053 -42.012 1.00 83.38 731 GLY A CA 1
ATOM 5600 C C . GLY A 1 731 ? 26.346 31.358 -41.699 1.00 83.38 731 GLY A C 1
ATOM 5601 O O . GLY A 1 731 ? 26.847 32.434 -42.030 1.00 83.38 731 GLY A O 1
ATOM 5602 N N . ASP A 1 732 ? 25.197 31.277 -41.032 1.00 83.12 732 ASP A N 1
ATOM 5603 C CA . ASP A 1 732 ? 24.299 32.429 -40.826 1.00 83.12 732 ASP A CA 1
ATOM 5604 C C . ASP A 1 732 ? 24.943 33.593 -40.058 1.00 83.12 732 ASP A C 1
ATOM 5606 O O . ASP A 1 732 ? 24.576 34.751 -40.242 1.00 83.12 732 ASP A O 1
ATOM 5610 N N . CYS A 1 733 ? 25.945 33.304 -39.224 1.00 81.50 733 CYS A N 1
ATOM 5611 C CA . CYS A 1 733 ? 26.693 34.315 -38.482 1.00 81.50 733 CYS A CA 1
ATOM 5612 C C . CYS A 1 733 ? 27.679 35.125 -39.348 1.00 81.50 733 CYS A C 1
ATOM 5614 O O . CYS A 1 733 ? 28.258 36.090 -38.859 1.00 81.50 733 CYS A O 1
ATOM 5616 N N . CYS A 1 734 ? 27.943 34.735 -40.601 1.00 82.75 734 CYS A N 1
ATOM 5617 C CA . CYS A 1 734 ? 28.922 35.402 -41.461 1.00 82.75 734 CYS A CA 1
ATOM 5618 C C . CYS A 1 734 ? 28.276 36.564 -42.256 1.00 82.75 734 CYS A C 1
ATOM 5620 O O . CYS A 1 734 ? 27.247 36.366 -42.899 1.00 82.75 734 CYS A O 1
ATOM 5622 N N . PRO A 1 735 ? 28.903 37.759 -42.320 1.00 66.06 735 PRO A N 1
ATOM 5623 C CA . PRO A 1 735 ? 28.300 38.976 -42.892 1.00 66.06 735 PRO A CA 1
ATOM 5624 C C . PRO A 1 735 ? 28.003 38.938 -44.407 1.00 66.06 735 PRO A C 1
ATOM 5626 O O . PRO A 1 735 ? 27.322 39.825 -44.910 1.00 66.06 735 PRO A O 1
ATOM 5629 N N . ASN A 1 736 ? 28.441 37.899 -45.128 1.00 60.62 736 ASN A N 1
ATOM 5630 C CA . ASN A 1 736 ? 28.132 37.663 -46.544 1.00 60.62 736 ASN A CA 1
ATOM 5631 C C . ASN A 1 736 ? 27.245 36.415 -46.728 1.00 60.62 736 ASN A C 1
ATOM 5633 O O . ASN A 1 736 ? 27.561 35.533 -47.520 1.00 60.62 736 ASN A O 1
ATOM 5637 N N . GLY A 1 737 ? 26.139 36.317 -45.987 1.00 50.12 737 GLY A N 1
ATOM 5638 C CA . GLY A 1 737 ? 25.187 35.192 -46.019 1.00 50.12 737 GLY A CA 1
ATOM 5639 C C . GLY A 1 737 ? 24.369 35.017 -47.313 1.00 50.12 737 GLY A C 1
ATOM 5640 O O . GLY A 1 737 ? 23.250 34.514 -47.264 1.00 50.12 737 GLY A O 1
ATOM 5641 N N . LYS A 1 738 ? 24.878 35.427 -48.481 1.00 38.88 738 LYS A N 1
ATOM 5642 C CA . LYS A 1 738 ? 24.310 35.063 -49.787 1.00 38.88 738 LYS A CA 1
ATOM 5643 C C . LYS A 1 738 ? 25.401 34.384 -50.612 1.00 38.88 738 LYS A C 1
ATOM 5645 O O . LYS A 1 738 ? 26.406 35.015 -50.924 1.00 38.88 738 LYS A O 1
ATOM 5650 N N . ASN A 1 739 ? 25.189 33.097 -50.894 1.00 33.69 739 ASN A N 1
ATOM 5651 C CA . ASN A 1 739 ? 25.961 32.261 -51.822 1.00 33.69 739 ASN A CA 1
ATOM 5652 C C . ASN A 1 739 ? 26.439 33.045 -53.068 1.00 33.69 739 ASN A C 1
ATOM 5654 O O . ASN A 1 739 ? 25.640 33.833 -53.583 1.00 33.69 739 ASN A O 1
ATOM 5658 N N . PRO A 1 740 ? 27.649 32.797 -53.613 1.00 33.78 740 PRO A N 1
ATOM 5659 C CA . PRO A 1 740 ? 27.821 32.880 -55.060 1.00 33.78 740 PRO A CA 1
ATOM 5660 C C . PRO A 1 740 ? 26.956 31.830 -55.772 1.00 33.78 740 PRO A C 1
ATOM 5662 O O . PRO A 1 740 ? 26.806 30.706 -55.228 1.00 33.78 740 PRO A O 1
#

pLDDT: mean 73.85, std 20.18, range [22.31, 95.38]

Solvent-accessible surface area (backbone atoms only — not comparable to full-atom values): 41661 Å² total; per-residue (Å²): 108,69,70,59,52,50,50,44,56,62,55,73,44,39,69,60,52,52,48,47,51,48,45,53,50,50,44,50,51,54,44,53,51,51,55,52,48,53,55,49,51,54,52,50,52,60,56,60,64,66,47,64,29,47,45,35,42,38,32,41,45,90,54,100,54,97,47,80,71,47,62,32,35,59,40,67,62,52,52,60,51,60,76,39,20,84,83,64,46,32,50,63,23,37,33,26,76,38,81,29,30,40,27,35,84,92,50,94,61,75,44,80,44,43,34,38,8,26,47,67,61,81,46,42,76,75,48,71,67,88,75,80,81,81,82,73,96,64,57,51,23,37,30,6,47,56,42,27,62,74,60,72,53,56,62,70,39,60,36,41,36,37,29,92,93,36,73,49,67,34,28,24,69,40,69,43,83,72,90,56,74,60,15,59,25,34,39,33,45,33,70,58,38,18,58,42,65,74,37,78,66,47,26,38,36,35,42,27,23,68,72,66,55,73,70,55,47,54,51,48,44,54,53,50,36,66,75,36,74,72,37,42,58,44,69,55,65,74,59,66,56,53,52,55,55,52,50,55,52,54,53,53,52,52,53,49,52,45,52,50,47,55,51,51,42,51,50,54,46,49,55,56,50,50,54,54,52,60,59,44,55,60,54,48,56,44,38,48,60,33,14,47,66,67,69,62,55,52,54,58,52,48,58,66,75,67,69,64,100,67,91,75,82,90,78,88,79,91,81,88,82,83,90,86,89,91,81,89,84,86,87,82,89,81,92,82,90,80,90,83,88,82,82,86,85,82,89,87,85,88,86,82,90,76,86,71,91,83,82,81,87,82,81,98,82,73,97,77,76,92,82,88,77,92,81,94,82,74,84,77,74,88,43,34,30,38,35,40,48,28,23,30,64,60,89,91,47,65,37,25,61,53,32,65,51,72,39,46,76,30,39,34,34,18,42,33,58,61,90,81,13,27,65,69,59,50,54,32,36,75,54,53,76,42,75,62,71,41,57,46,37,32,49,76,88,40,57,62,66,75,53,51,74,73,52,33,20,49,45,15,24,56,39,36,12,60,33,50,59,64,52,71,69,58,65,89,33,27,42,34,54,48,25,35,51,32,32,58,51,58,50,82,66,51,68,66,61,32,44,50,38,31,38,77,61,74,37,61,93,42,41,81,39,34,51,90,76,44,55,69,52,54,38,40,38,42,29,45,28,26,25,47,70,63,63,30,57,36,36,43,28,42,34,73,49,83,83,47,56,74,73,48,33,54,54,51,53,52,50,52,53,52,41,37,76,70,47,30,17,32,45,33,36,44,88,51,67,74,64,36,45,69,16,44,23,37,37,29,29,48,76,12,25,82,69,44,79,44,82,44,37,50,69,54,54,54,50,47,48,54,52,35,34,51,52,48,52,30,55,74,72,74,44,83,45,35,70,89,73,60,65,63,94,88,70,91,60,61,68,63,58,51,52,51,35,39,75,69,52,26,34,46,82,58,104,62,36,58,42,69,32,81,60,23,46,52,52,23,44,54,46,46,25,34,32,36,51,37,28,35,45,30,34,76,74,66,69,38,56,69,76,58,14,45,58,51,12,69,67,44,34,86,70,55,46,76,74,52,46,44,50,52,37,56,74,64,67,61,60,61,47,23,88,88,68,49,74,39,60,84,52,89,79,40,98,73,74,63,81,134

Foldseek 3Di:
DVVVVVVLVVVVCPVLVVVLVVLVVVLVVVLVVLVVVLVVVVVVLLVVLLFQFFFKKKFFDDDPDPDPQSLWDFLVLVVVVCVCCVVQVKDKKFWAKDFWWKAFPVDPDTHTAIEIAIDGDPCSNQTNDDDDDDDDDDQEKAAAQQRCVVRVHAQQGKMWIADDPDIDIHGYNYYDYRVDCRNRYMYGHNCRSCRRVVNPRITNMMTMRGRDDPVVVVVVQVVSCVVCVRIDMDTDPPSVVVSVVVSVVSVVVSVVVSVVSVVVSVVSSVVSVVVVVVVVVLLVLLCLLLLHDPVVVVVVVVVVVPPDDDDDDDDDDDPPPDDDDDDDDDDDDDDDDDDDDDDDDDDDDDDDDDDDPPPDDDDPDPPDDDDDDDDPDDPDDQAQKWWAQFWADDPPATLAGGATDGHHFLFFEEEAEDPSLNQVVVLCQQLLVDATPDTWMAHRNDTSNPDDSNRSSQSSLAAEQEQELQLSFDQSAFLLRSLQSSCVSHHDRDSVLSLVLCVVLVCNVRRGPGPVRDDPLSSSSSSNSSSPSSPHQEYEAEASPVPHDPVSSVSVLVVVVVVSVVRRYYYHYDHDPVSNQCGQWYWYGGSNYTDDIDGHHVVLVLVLLVQLLVCVVCVVVVHFDFLVPPDDVPDDDSVVSLVVCVVVQQWDDDPGTIGGDPNVVVSNLLLQLQLLLQLQCCCVPVVDDNVVSNVVSSVCSVVQDPVNSLVSCVVSVNDQGGPVRHGRRDDPNDPPPDDD

Nearest PDB structures (foldseek):
  5lj9-assembly3_C  TM=9.633E-01  e=4.607E-23  Escherichia coli K-12
  5lj7-assembly1_B  TM=7.206E-01  e=3.779E-24  Aggregatibacter actinomycetemcomitans
  5lil-assembly1_B  TM=7.281E-01  e=1.429E-23  Aggregatibacter actinomycetemcomitans
  5lj6-assembly1_A  TM=7.445E-01  e=9.702E-23  Aggregatibacter actinomycetemcomitans
  1ji0-assembly1_A  TM=8.923E-01  e=1.434E-16  Thermotoga maritima

Sequence (740 aa):
MFWRILRRLLFAHRARLTLVLLALGAGAAVTAALLNLETDAEHRLTTEFRSFGANIIITPRNTTAPALSAATLDESVYERLAAQQEAERSRSSALLYVIAEARAPASPEWVPLVIAGHKGDPLIAAEFATLESSPGYGTNCISGTKVAAQLGVRAGDPLLLRNRAVEQTCRISSVIRSGGQEDNQIFVPLDTAQRLASLPQRVSLILAGYYGAPEALQKHIADLAQRIPEADVRGIRQFTEAEAKLYTKIRSLLLATVALILLLTGLCVLAAMAGVAMERERDVGTMKALGGPWGSLLARLAAVFGGSGAAWPAWGGDWRRCGNRAFDLAREDSLRRSSATAPDCVSCSHRPDGACRHCRRISPAEAGRCSSGRDSSRCFVSGQVIVDSLVKQYGALRALDGLTVSINGGEWIALMGPSGSGKTTLINILGGLDAPTSGYVLVDGVEVSRLSEAELDRYRAEKVGFVFQQFHLVPYLTALENVMLAQYFHSVTDERQAAEALCRVGLGDRLAHLPAQLSGGEQQRVAIARALINEPKLILADEPTGNLDEANEEIIMRIFRQLHRAGHAILMVTHDPAIARQADRRIELAHGRLAQDTATSTDDEVRFDHLLEQIWICGEEGTSTRVDLIRARGESDPARTLGRLVDLRLVEMRSSEVQLTDRGSRRARDVVRRHRLAERLFRDTFSIEDPEAHNQACKFEHIISPELDQRICTFLGHPKTCPHGNPIPPGDCCPNGKNP

Radius of gyration: 55.16 Å; Cα contacts (8 Å, |Δi|>4): 1075; chains: 1; bounding box: 117×94×149 Å